Protein AF-A0A8I1MR71-F1 (afdb_monomer_lite)

Radius of gyration: 25.61 Å; chains: 1; bounding box: 102×70×63 Å

Foldseek 3Di:
DDDDDDDDDDDDDDDPPPPDDPPPPPPPPPPPDPDWDADQDQQCGIPCSVDQLLPPDFLCVQQDDDVVPDDEDEDELQVQADEEEQAQEAEAEDHHYEYEYPQPAADQRNQERYHYEQYAEYAYYHYEYEDLDQAQNHAEPYAYAQYAEYAHENYEYEEHHQAEPAHYEQYAYEHAYSYEYYFDPNPPPPAGAYHAYHAAAQALQDPDDVVRDGPNHYQHGEHEHESHEYEGHLDHPPPQHAHENYHYAADAAYEYYSYEYENAAPSRYDWPAHYERNYDDPVRADGEYEYELYEYELTLEHEDYDEDDHAYEYYYAQYEYELYAYEYAYDDEYEYEHFQAEYHYDCVPHDPSSVVRCPDQSQERYEYHEDDYAYEAFLAEYAAQDAAYEHYEYEPHDDPPRLLRYQYELYEAQYALVRYQHYQYPPPGGDGNGPVSSCVSNVRYDLYDYHHHNQPFAPDVPVVGRAGEPPSFDFPSHDCCQCPPPDVSSHDQAASSSDGCVPAPGDHGHRHGHDD

Secondary structure (DSSP, 8-state):
-----------------------------PPPPPPP----BTTB--HHHHS-GGGPPPHHHHS---GGG--PEEEEHHHH-EEEES-SEEEEEEEEEEEE---SS--TTTTEEEEEES-SEEEEEEEEEEE--TT----EEEEEES-SEEEEEEEEEES--SSEEEEEES-SEEEEEEEEEE-B-SSSSS--B--EEEEEE---SSTT-TTT--SSPPPP-EEEEES-EEEEE-B--SS-----SEEESB--EEEEES-EEEEE-TTT---SEEE-B----GGG-S-EEEEES-EEEEESEEE---EE-SS-EEEEES-EEES-EEEE--EES-EEEEES-EEE--GGGS-HHHHHHTTSS-SEEEEE-S--SEEEEES-EEE--SS-EEEEEE-SSSPTTGGGGEEEES-EEES-STTEEEEEETTTEEEE-SHHHHHHHHS--SS-EEE-TT---EEETTTTEEEEPTTSS-TT-S-GGGGS-SSGGG---B-TT--BGGG-SS--SSSSPPP-

pLDDT: mean 84.67, std 17.16, range [28.86, 98.81]

Sequence (516 aa):
MIRSHRFSGFLAGASILFSAILSSAAQDNATPAPADDIIPEHGKYTAAYQSDWSKLPTGDVLARKNLAGIEFQDVQGEKVKKEWRGEKKVVISNLNLRVKWQQPKADKFGTTLFYIENADEVVIENLSIISEDSDYRQYHTIYIEGANRVTIRNLYLAGTVQMYHIRLEGCKDVFIDQVEIAGIDYSGNGRCRLGGGIWINNGDGKPGLPALTAKNPKLPGWQIVQNCYIHDNSEDDGVGRNQDGILVHSASNGMIFNCVVDNWLRPGSDAALDMSFRRDEPEYQDRFFRIERNIVRNSTFYKSVGKVPGPDTLFFTNNLFINSTLGDYHREAADTVFVNNTYIYDLSKAPPALKGFVARGSEGYACLWGYSGRTILNNGLLFKPGGQFFMFYQNAEPPEDKYKNFAPNHNIYAVGAASTSWLRTAQQGVVFKTFGDWKAATSQDADSMLLKAGTDIFTDYAAGDYRPKKGALAAGISDPAYLKPLDPNQKVDRDFNGVLRSKSAELVPGAFCVSE

Structure (mmCIF, N/CA/C/O backbone):
data_AF-A0A8I1MR71-F1
#
_entry.id   AF-A0A8I1MR71-F1
#
loop_
_atom_site.group_PDB
_atom_site.id
_atom_site.type_symbol
_atom_site.label_atom_id
_atom_site.label_alt_id
_atom_site.la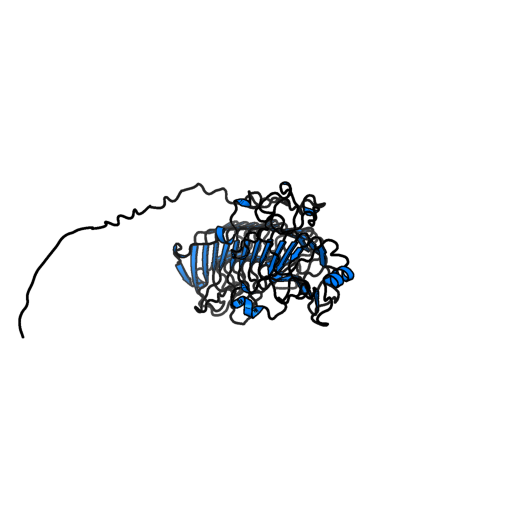bel_comp_id
_atom_site.label_asym_id
_atom_site.label_entity_id
_atom_site.label_seq_id
_atom_site.pdbx_PDB_ins_code
_atom_site.Cartn_x
_atom_site.Cartn_y
_atom_site.Cartn_z
_atom_site.occupancy
_atom_site.B_iso_or_equiv
_atom_site.auth_seq_id
_atom_site.auth_comp_id
_atom_site.auth_asym_id
_atom_site.auth_atom_id
_atom_site.pdbx_PDB_model_num
ATOM 1 N N . MET A 1 1 ? -75.012 -26.524 -22.865 1.00 38.25 1 MET A N 1
ATOM 2 C CA . MET A 1 1 ? -75.319 -27.815 -23.517 1.00 38.25 1 MET A CA 1
ATOM 3 C C . MET A 1 1 ? -74.358 -28.860 -22.956 1.00 38.25 1 MET A C 1
ATOM 5 O O . MET A 1 1 ? -73.237 -28.515 -22.618 1.00 38.25 1 MET A O 1
ATOM 9 N N . ILE A 1 2 ? -74.871 -30.060 -22.713 1.00 34.00 2 ILE A N 1
ATOM 10 C CA . ILE A 1 2 ? -74.433 -31.080 -21.745 1.00 34.00 2 ILE A CA 1
ATOM 11 C C . ILE A 1 2 ? -73.562 -32.180 -22.406 1.00 34.00 2 ILE A C 1
ATOM 13 O O . ILE A 1 2 ? -73.746 -32.433 -23.591 1.00 34.00 2 ILE A O 1
ATOM 17 N N . ARG A 1 3 ? -72.766 -32.893 -21.572 1.00 28.86 3 ARG A N 1
ATOM 18 C CA . ARG A 1 3 ? -72.047 -34.198 -21.739 1.00 28.86 3 ARG A CA 1
ATOM 19 C C . ARG A 1 3 ? -70.685 -34.146 -22.451 1.00 28.86 3 ARG A C 1
ATOM 21 O O . ARG A 1 3 ? -70.603 -33.659 -23.562 1.00 28.86 3 ARG A O 1
ATOM 28 N N . SER A 1 4 ? -69.540 -34.524 -21.862 1.00 35.78 4 SER A N 1
ATOM 29 C CA . SER A 1 4 ? -69.101 -35.663 -21.013 1.00 35.78 4 SER A CA 1
ATOM 30 C C . SER A 1 4 ? -68.855 -36.981 -21.759 1.00 35.78 4 SER A C 1
ATOM 32 O O . SER A 1 4 ? -69.822 -37.593 -22.197 1.00 35.78 4 SER A O 1
ATOM 34 N N . HIS A 1 5 ? -67.596 -37.445 -21.770 1.00 33.25 5 HIS A N 1
ATOM 35 C CA . HIS A 1 5 ? -67.104 -38.815 -21.499 1.00 33.25 5 HIS A CA 1
ATOM 36 C C . HIS A 1 5 ? -65.597 -38.902 -21.857 1.00 33.25 5 HIS A C 1
ATOM 38 O O . HIS A 1 5 ? -65.175 -38.196 -22.758 1.00 33.25 5 HIS A O 1
ATOM 44 N N . ARG A 1 6 ? -64.729 -39.774 -21.321 1.00 36.34 6 ARG A N 1
ATOM 45 C CA . ARG A 1 6 ? -64.479 -40.406 -20.004 1.00 36.34 6 ARG A CA 1
ATOM 46 C C . ARG A 1 6 ? -63.356 -41.460 -20.249 1.00 36.34 6 ARG A C 1
ATOM 48 O O . ARG A 1 6 ? -63.510 -42.218 -21.194 1.00 36.34 6 ARG A O 1
ATOM 55 N N . PHE A 1 7 ? -62.359 -41.553 -19.342 1.00 33.84 7 PHE A N 1
ATOM 56 C CA . PHE A 1 7 ? -61.426 -42.694 -19.063 1.00 33.84 7 PHE A CA 1
ATOM 57 C C . PHE A 1 7 ? -60.337 -43.033 -20.129 1.00 33.84 7 PHE A C 1
ATOM 59 O O . PHE A 1 7 ? -60.583 -42.857 -21.310 1.00 33.84 7 PHE A O 1
ATOM 66 N N . SER A 1 8 ? -59.114 -43.529 -19.843 1.00 30.98 8 SER A N 1
ATOM 67 C CA . SER A 1 8 ? -58.399 -43.953 -18.610 1.00 30.98 8 SER A CA 1
ATOM 68 C C . SER A 1 8 ? -56.969 -44.468 -18.902 1.00 30.98 8 SER A C 1
ATOM 70 O O . SER A 1 8 ? -56.746 -45.003 -19.982 1.00 30.98 8 SER A O 1
ATOM 72 N N . GLY A 1 9 ? -56.087 -44.449 -17.885 1.00 30.55 9 GLY A N 1
ATOM 73 C CA . GLY A 1 9 ? -54.829 -45.228 -17.766 1.00 30.55 9 GLY A CA 1
ATOM 74 C C . GLY A 1 9 ? -53.663 -44.330 -17.317 1.00 30.55 9 GLY A C 1
ATOM 75 O O . GLY A 1 9 ? -53.217 -43.528 -18.121 1.00 30.55 9 GLY A O 1
ATOM 76 N N . PHE A 1 10 ? -53.249 -44.178 -16.049 1.00 34.88 10 PHE A N 1
ATOM 77 C CA . PHE A 1 10 ? -52.808 -45.067 -14.950 1.00 34.88 10 PHE A CA 1
ATOM 78 C C . PHE A 1 10 ? -51.461 -45.799 -15.150 1.00 34.88 10 PHE A C 1
ATOM 80 O O . PHE A 1 10 ? -51.316 -46.554 -16.105 1.00 34.88 10 PHE A O 1
ATOM 87 N N . LEU A 1 11 ? -50.591 -45.629 -14.127 1.00 31.42 11 LEU A N 1
ATOM 88 C CA . LEU A 1 11 ? -49.272 -46.236 -13.805 1.00 31.42 11 LEU A CA 1
ATOM 89 C C . LEU A 1 11 ? -48.054 -45.540 -14.447 1.00 31.42 11 LEU A C 1
ATOM 91 O O . LEU A 1 11 ? -48.075 -45.251 -15.630 1.00 31.42 11 LEU A O 1
ATOM 95 N N . ALA A 1 12 ? -46.934 -45.245 -13.780 1.00 32.22 12 ALA A N 1
ATOM 96 C CA . ALA A 1 12 ? -46.433 -45.386 -12.405 1.00 32.22 12 ALA A CA 1
ATOM 97 C C . ALA A 1 12 ? -45.291 -44.337 -12.270 1.00 32.22 12 ALA A C 1
ATOM 99 O O . ALA A 1 12 ? -44.618 -44.040 -13.249 1.00 32.22 12 ALA A O 1
ATOM 100 N N . GLY A 1 13 ? -45.115 -43.615 -11.164 1.00 30.81 13 GLY A N 1
ATOM 101 C CA . GLY A 1 13 ? -44.414 -44.120 -9.985 1.00 30.81 13 GLY A CA 1
ATOM 102 C C . GLY A 1 13 ? -42.913 -43.792 -10.040 1.00 30.81 13 GLY A C 1
ATOM 103 O O . GLY A 1 13 ? -42.134 -44.617 -10.495 1.00 30.81 13 GLY A O 1
ATOM 104 N N . ALA A 1 14 ? -42.514 -42.613 -9.549 1.00 31.77 14 ALA A N 1
ATOM 105 C CA . ALA A 1 14 ? -41.152 -42.334 -9.079 1.00 31.77 14 ALA A CA 1
ATOM 106 C C . ALA A 1 14 ? -41.168 -41.105 -8.150 1.00 31.77 14 ALA A C 1
ATOM 108 O O . ALA A 1 14 ? -40.930 -39.974 -8.569 1.00 31.77 14 ALA A O 1
ATOM 109 N N . SER A 1 15 ? -41.488 -41.330 -6.875 1.00 31.06 15 SER A N 1
ATOM 110 C CA . SER A 1 15 ? -41.214 -40.367 -5.808 1.00 31.06 15 SER A CA 1
ATOM 111 C C . SER A 1 15 ? -39.710 -40.357 -5.548 1.00 31.06 15 SER A C 1
ATOM 113 O O . SER A 1 15 ? -39.182 -41.296 -4.956 1.00 31.06 15 SER A O 1
ATOM 115 N N . ILE A 1 16 ? -39.013 -39.309 -5.985 1.00 34.00 16 ILE A N 1
ATOM 116 C CA . ILE A 1 16 ? -37.640 -39.046 -5.547 1.00 34.00 16 ILE A CA 1
ATOM 117 C C . ILE A 1 16 ? -37.737 -38.296 -4.217 1.00 34.00 16 ILE A C 1
ATOM 119 O O . ILE A 1 16 ? -37.999 -37.096 -4.168 1.00 34.00 16 ILE A O 1
ATOM 123 N N . LEU A 1 17 ? -37.563 -39.046 -3.130 1.00 30.62 17 LEU A N 1
ATOM 124 C CA . LEU A 1 17 ? -37.220 -38.521 -1.813 1.00 30.62 17 LEU A CA 1
ATOM 125 C C . LEU A 1 17 ? -35.855 -37.828 -1.918 1.00 30.62 17 LEU A C 1
ATOM 127 O O . LEU A 1 17 ? -34.816 -38.483 -1.951 1.00 30.62 17 LEU A O 1
ATOM 131 N N . PHE A 1 18 ? -35.856 -36.498 -1.968 1.00 29.73 18 PHE A N 1
ATOM 132 C CA . PHE A 1 18 ? -34.657 -35.697 -1.734 1.00 29.73 18 PHE A CA 1
ATOM 133 C C . PHE A 1 18 ? -34.382 -35.660 -0.224 1.00 29.73 18 PHE A C 1
ATOM 135 O O . PHE A 1 18 ? -34.755 -34.728 0.483 1.00 29.73 18 PHE A O 1
ATOM 142 N N . SER A 1 19 ? -33.738 -36.707 0.288 1.00 33.31 19 SER A N 1
ATOM 143 C CA . SER A 1 19 ? -33.009 -36.650 1.556 1.00 33.31 19 SER A CA 1
ATOM 144 C C . SER A 1 19 ? -31.602 -36.136 1.264 1.00 33.31 19 SER A C 1
ATOM 146 O O . SER A 1 19 ? -30.666 -36.915 1.106 1.00 33.31 19 SER A O 1
ATOM 148 N N . ALA A 1 20 ? -31.455 -34.815 1.146 1.00 30.75 20 ALA A N 1
ATOM 149 C CA . ALA A 1 20 ? -30.142 -34.186 1.165 1.00 30.75 20 ALA A CA 1
ATOM 150 C C . ALA A 1 20 ? -29.733 -33.972 2.625 1.00 30.75 20 ALA A C 1
ATOM 152 O O . ALA A 1 20 ? -30.343 -33.213 3.376 1.00 30.75 20 ALA A O 1
ATOM 153 N N . ILE A 1 21 ? -28.721 -34.738 3.003 1.00 31.28 21 ILE A N 1
ATOM 154 C CA . ILE A 1 21 ? -28.030 -34.763 4.282 1.00 31.28 21 ILE A CA 1
ATOM 155 C C . ILE A 1 21 ? -27.552 -33.345 4.616 1.00 31.28 21 ILE A C 1
ATOM 157 O O . ILE A 1 21 ? -26.708 -32.785 3.920 1.00 31.28 21 ILE A O 1
ATOM 161 N N . LEU A 1 22 ? -28.084 -32.776 5.700 1.00 29.84 22 LEU A N 1
ATOM 162 C CA . LEU A 1 22 ? -27.452 -31.680 6.425 1.00 29.84 22 LEU A CA 1
ATOM 163 C C . LEU A 1 22 ? -26.128 -32.213 6.976 1.00 29.84 22 LEU A C 1
ATOM 165 O O . LEU A 1 22 ? -26.077 -32.795 8.058 1.00 29.84 22 LEU A O 1
ATOM 169 N N . SER A 1 23 ? -25.050 -32.051 6.216 1.00 29.45 23 SER A N 1
ATOM 170 C CA . SER A 1 23 ? -23.705 -32.105 6.768 1.00 29.45 23 SER A CA 1
ATOM 171 C C . SER A 1 23 ? -23.553 -30.878 7.657 1.00 29.45 23 SER A C 1
ATOM 173 O O . SER A 1 23 ? -23.245 -29.785 7.182 1.00 29.45 23 SER A O 1
ATOM 175 N N . SER A 1 24 ? -23.827 -31.052 8.949 1.00 31.47 24 SER A N 1
ATOM 176 C CA . SER A 1 24 ? -23.307 -30.172 9.984 1.00 31.47 24 SER A CA 1
ATOM 177 C C . SER A 1 24 ? -21.804 -30.078 9.757 1.00 31.47 24 SER A C 1
ATOM 179 O O . SER A 1 24 ? -21.090 -31.064 9.957 1.00 31.47 24 SER A O 1
ATOM 181 N N . ALA A 1 25 ? -21.342 -28.929 9.271 1.00 32.72 25 ALA A N 1
ATOM 182 C CA . ALA A 1 25 ? -19.934 -28.600 9.283 1.00 32.72 25 ALA A CA 1
ATOM 183 C C . ALA A 1 25 ? -19.489 -28.726 10.740 1.00 32.72 25 ALA A C 1
ATOM 185 O O . ALA A 1 25 ? -19.877 -27.923 11.590 1.00 32.72 25 ALA A O 1
ATOM 186 N N . ALA A 1 26 ? -18.758 -29.798 11.037 1.00 32.25 26 ALA A N 1
ATOM 187 C CA . ALA A 1 26 ? -17.972 -29.863 12.243 1.00 32.25 26 ALA A CA 1
ATOM 188 C C . ALA A 1 26 ? -17.063 -28.636 12.181 1.00 32.25 26 ALA A C 1
ATOM 190 O O . ALA A 1 26 ? -16.216 -28.527 11.296 1.00 32.25 26 ALA A O 1
ATOM 191 N N . GLN A 1 27 ? -17.319 -27.666 13.059 1.00 33.81 27 GLN A N 1
ATOM 192 C CA . GLN A 1 27 ? -16.304 -26.702 13.433 1.00 33.81 27 GLN A CA 1
ATOM 193 C C . GLN A 1 27 ? -15.157 -27.543 13.975 1.00 33.81 27 GLN A C 1
ATOM 195 O O . GLN A 1 27 ? -15.210 -28.019 15.111 1.00 33.81 27 GLN A O 1
ATOM 200 N N . ASP A 1 28 ? -14.160 -27.788 13.129 1.00 30.88 28 ASP A N 1
ATOM 201 C CA . ASP A 1 28 ? -12.851 -28.186 13.595 1.00 30.88 28 ASP A CA 1
ATOM 202 C C . ASP A 1 28 ? -12.436 -27.103 14.587 1.00 30.88 28 ASP A C 1
ATOM 204 O O . ASP A 1 28 ? -12.057 -25.992 14.216 1.00 30.88 28 ASP A O 1
ATOM 208 N N . ASN A 1 29 ? -12.547 -27.431 15.875 1.00 33.91 29 ASN A N 1
ATOM 209 C CA . ASN A 1 29 ? -11.876 -26.739 16.965 1.00 33.91 29 ASN A CA 1
ATOM 210 C C . ASN A 1 29 ? -10.371 -27.012 16.829 1.00 33.91 29 ASN A C 1
ATOM 212 O O . ASN A 1 29 ? -9.737 -27.581 17.719 1.00 33.91 29 ASN A O 1
ATOM 216 N N . ALA A 1 30 ? -9.807 -26.658 15.672 1.00 33.19 30 ALA A N 1
ATOM 217 C CA . ALA A 1 30 ? -8.384 -26.565 15.483 1.00 33.19 30 ALA A CA 1
ATOM 218 C C . ALA A 1 30 ? -7.894 -25.571 16.531 1.00 33.19 30 ALA A C 1
ATOM 220 O O . ALA A 1 30 ? -8.377 -24.440 16.617 1.00 33.19 30 ALA A O 1
ATOM 221 N N . THR A 1 31 ? -6.971 -26.026 17.375 1.00 30.58 31 THR A N 1
ATOM 222 C CA . THR A 1 31 ? -6.218 -25.141 18.255 1.00 30.58 31 THR A CA 1
ATOM 223 C C . THR A 1 31 ? -5.715 -23.984 17.391 1.00 30.58 31 THR A C 1
ATOM 225 O O . THR A 1 31 ? -5.078 -24.270 16.372 1.00 30.58 31 THR A O 1
ATOM 228 N N . PRO A 1 32 ? -6.032 -22.715 17.720 1.00 38.94 32 PRO A N 1
ATOM 229 C CA . PRO A 1 32 ? -5.576 -21.593 16.918 1.00 38.94 32 PRO A CA 1
ATOM 230 C C . PRO A 1 32 ? -4.069 -21.728 16.754 1.00 38.94 32 PRO A C 1
ATOM 232 O O . PRO A 1 32 ? -3.356 -21.890 17.750 1.00 38.94 32 PRO A O 1
ATOM 235 N N . ALA A 1 33 ? -3.588 -21.728 15.509 1.00 45.62 33 ALA A N 1
ATOM 236 C CA . ALA A 1 33 ? -2.160 -21.610 15.268 1.00 45.62 33 ALA A CA 1
ATOM 237 C C . ALA A 1 33 ? -1.639 -20.413 16.089 1.00 45.62 33 ALA A C 1
ATOM 239 O O . ALA A 1 33 ? -2.387 -19.439 16.247 1.00 45.62 33 ALA A O 1
ATOM 240 N N . PRO A 1 34 ? -0.415 -20.476 16.650 1.00 53.59 34 PRO A N 1
ATOM 241 C CA . PRO A 1 34 ? 0.144 -19.355 17.392 1.00 53.59 34 PRO A CA 1
ATOM 242 C C . PRO A 1 34 ? -0.036 -18.077 16.575 1.00 53.59 34 PRO A C 1
ATOM 244 O O . PRO A 1 34 ? 0.370 -18.036 15.412 1.00 53.59 34 PRO A O 1
ATOM 247 N N . ALA A 1 35 ? -0.714 -17.086 17.156 1.00 67.00 35 ALA A N 1
ATOM 248 C CA . ALA A 1 35 ? -0.935 -15.820 16.480 1.00 67.00 35 ALA A CA 1
ATOM 249 C C . ALA A 1 35 ? 0.425 -15.204 16.148 1.00 67.00 35 ALA A C 1
ATOM 251 O O . ALA A 1 35 ? 1.338 -15.226 16.976 1.00 67.00 35 ALA A O 1
ATOM 252 N N . ASP A 1 36 ? 0.544 -14.687 14.933 1.00 84.00 36 ASP A N 1
ATOM 253 C CA . ASP A 1 36 ? 1.767 -14.048 14.479 1.00 84.00 36 ASP A CA 1
ATOM 254 C C . ASP A 1 36 ? 2.078 -12.802 15.335 1.00 84.00 36 ASP A C 1
ATOM 256 O O . ASP A 1 36 ? 1.172 -12.175 15.906 1.00 84.00 36 ASP A O 1
ATOM 260 N N . ASP A 1 37 ? 3.360 -12.467 15.460 1.00 89.94 37 ASP A N 1
ATOM 261 C CA . ASP A 1 37 ? 3.849 -11.349 16.275 1.00 89.94 37 ASP A CA 1
ATOM 262 C C . ASP A 1 37 ? 5.089 -10.717 15.628 1.00 89.94 37 ASP A C 1
ATOM 264 O O . ASP A 1 37 ? 5.706 -11.281 14.719 1.00 89.94 37 ASP A O 1
ATOM 268 N N . ILE A 1 38 ? 5.463 -9.537 16.117 1.00 91.69 38 ILE A N 1
ATOM 269 C CA . ILE A 1 38 ? 6.675 -8.836 15.708 1.00 91.69 38 ILE A CA 1
ATOM 270 C C . ILE A 1 38 ? 7.894 -9.662 16.126 1.00 91.69 38 ILE A C 1
ATOM 272 O O . ILE A 1 38 ? 8.143 -9.900 17.308 1.00 91.69 38 ILE A O 1
ATOM 276 N N . ILE A 1 39 ? 8.710 -10.015 15.143 1.00 91.31 39 ILE A N 1
ATOM 277 C CA . ILE A 1 39 ? 10.084 -10.464 15.316 1.00 91.31 39 ILE A CA 1
ATOM 278 C C . ILE A 1 39 ? 10.962 -9.236 15.019 1.00 91.31 39 ILE A C 1
ATOM 280 O O . ILE A 1 39 ? 11.029 -8.787 13.876 1.00 91.31 39 ILE A O 1
ATOM 284 N N . PRO A 1 40 ? 11.589 -8.621 16.035 1.00 84.00 40 PRO A N 1
ATOM 285 C CA . PRO A 1 40 ? 12.302 -7.357 15.882 1.00 84.00 40 PRO A CA 1
ATOM 286 C C . PRO A 1 40 ? 13.712 -7.548 15.292 1.00 84.00 40 PRO A C 1
ATOM 288 O O . PRO A 1 40 ? 14.706 -7.112 15.875 1.00 84.00 40 PRO A O 1
ATOM 291 N N . GLU A 1 41 ? 13.817 -8.223 14.148 1.00 86.12 41 GLU A N 1
ATOM 292 C CA . GLU A 1 41 ? 15.074 -8.501 13.451 1.00 86.12 41 GLU A CA 1
ATOM 293 C C . GLU A 1 41 ? 14.932 -8.163 11.959 1.00 86.12 41 GLU A C 1
ATOM 295 O O . GLU A 1 41 ? 13.988 -8.581 11.286 1.00 86.12 41 GLU A O 1
ATOM 300 N N . HIS A 1 42 ? 15.877 -7.402 11.401 1.00 81.94 42 HIS A N 1
ATOM 301 C CA . HIS A 1 42 ? 15.821 -7.055 9.982 1.00 81.94 42 HIS A CA 1
ATOM 302 C C . HIS A 1 42 ? 15.874 -8.312 9.111 1.00 81.94 42 HIS A C 1
ATOM 304 O O . HIS A 1 42 ? 16.659 -9.231 9.342 1.00 81.94 42 HIS A O 1
ATOM 310 N N . GLY A 1 43 ? 15.001 -8.376 8.106 1.00 81.56 43 GLY A N 1
ATOM 311 C CA . GLY A 1 43 ? 14.860 -9.575 7.281 1.00 81.56 43 GLY A CA 1
ATOM 312 C C . GLY A 1 43 ? 14.148 -10.747 7.972 1.00 81.56 43 GLY A C 1
ATOM 313 O O . GLY A 1 43 ? 13.976 -11.787 7.334 1.00 81.56 43 GLY A O 1
ATOM 314 N N . LYS A 1 44 ? 13.681 -10.597 9.220 1.00 89.19 44 LYS A N 1
ATOM 315 C CA . LYS A 1 44 ? 12.826 -11.560 9.929 1.00 89.19 44 LYS A CA 1
ATOM 316 C C . LYS A 1 44 ? 11.796 -10.818 10.774 1.00 89.19 44 LYS A C 1
ATOM 318 O O . LYS A 1 44 ? 12.005 -10.607 11.954 1.00 89.19 44 LYS A O 1
ATOM 323 N N . TYR A 1 45 ? 10.690 -10.433 10.151 1.00 90.19 45 TYR A N 1
ATOM 324 C CA . TYR A 1 45 ? 9.716 -9.526 10.758 1.00 90.19 45 TYR A CA 1
ATOM 325 C C . TYR A 1 45 ? 8.545 -10.248 11.430 1.00 90.19 45 TYR A C 1
ATOM 327 O O . TYR A 1 45 ? 8.069 -9.791 12.459 1.00 90.19 45 TYR A O 1
ATOM 335 N N . THR A 1 46 ? 8.081 -11.363 10.858 1.00 93.25 46 THR A N 1
ATOM 336 C CA . THR A 1 46 ? 6.951 -12.163 11.362 1.00 93.25 46 THR A CA 1
ATOM 337 C C . THR A 1 46 ? 7.101 -13.630 10.962 1.00 93.25 46 THR A C 1
ATOM 339 O O . THR A 1 46 ? 7.863 -13.958 10.044 1.00 93.25 46 THR A O 1
ATOM 342 N N . ALA A 1 47 ? 6.371 -14.532 11.615 1.00 92.81 47 ALA A N 1
ATOM 343 C CA . ALA A 1 47 ? 6.323 -15.937 11.229 1.00 92.81 47 ALA A CA 1
ATOM 344 C C . ALA A 1 47 ? 5.701 -16.119 9.834 1.00 92.81 47 ALA A C 1
ATOM 346 O O . ALA A 1 47 ? 6.219 -16.920 9.051 1.00 92.81 47 ALA A O 1
ATOM 347 N N . ALA A 1 48 ? 4.663 -15.347 9.475 1.00 91.69 48 ALA A N 1
ATOM 348 C CA . ALA A 1 48 ? 4.087 -15.379 8.128 1.00 91.69 48 ALA A CA 1
ATOM 349 C C . ALA A 1 48 ? 5.120 -14.984 7.064 1.00 91.69 48 ALA A C 1
ATOM 351 O O . ALA A 1 48 ? 5.267 -15.680 6.057 1.00 91.69 48 ALA A O 1
ATOM 352 N N . TYR A 1 49 ? 5.907 -13.937 7.312 1.00 91.75 49 TYR A N 1
ATOM 353 C CA . TYR A 1 49 ? 6.974 -13.517 6.407 1.00 91.75 49 TYR A CA 1
ATOM 354 C C . TYR A 1 49 ? 8.096 -14.561 6.273 1.00 91.75 49 TYR A C 1
ATOM 356 O O . TYR A 1 49 ? 8.687 -14.711 5.206 1.00 91.75 49 TYR A O 1
ATOM 364 N N . GLN A 1 50 ? 8.395 -15.316 7.330 1.00 91.69 50 GLN A N 1
ATOM 365 C CA . GLN A 1 50 ? 9.404 -16.385 7.290 1.00 91.69 50 GLN A CA 1
ATOM 366 C C . GLN A 1 50 ? 8.878 -17.710 6.714 1.00 91.69 50 GLN A C 1
ATOM 368 O O . GLN A 1 50 ? 9.667 -18.628 6.472 1.00 91.69 50 GLN A O 1
ATOM 373 N N . SER A 1 51 ? 7.566 -17.819 6.501 1.00 90.56 51 SER A N 1
ATOM 374 C CA . SER A 1 51 ? 6.918 -19.036 6.020 1.00 90.56 51 SER A CA 1
ATOM 375 C C . SER A 1 51 ? 7.174 -19.311 4.530 1.00 90.56 51 SER A C 1
ATOM 377 O O . SER A 1 51 ? 7.836 -18.559 3.814 1.00 90.56 51 SER A O 1
ATOM 379 N N . ASP A 1 52 ? 6.654 -20.437 4.052 1.00 90.44 52 ASP A N 1
ATOM 380 C CA . ASP A 1 52 ? 6.657 -20.807 2.639 1.00 90.44 52 ASP A CA 1
ATOM 381 C C . ASP A 1 52 ? 5.552 -20.040 1.891 1.00 90.44 52 ASP A C 1
ATOM 383 O O . ASP A 1 52 ? 4.385 -20.443 1.917 1.00 90.44 52 ASP A O 1
ATOM 387 N N . TRP A 1 53 ? 5.903 -18.932 1.219 1.00 91.69 53 TRP A N 1
ATOM 388 C CA . TRP A 1 53 ? 4.894 -18.070 0.582 1.00 91.69 53 TRP A CA 1
ATOM 389 C C . TRP A 1 53 ? 4.141 -18.758 -0.562 1.00 91.69 53 TRP A C 1
ATOM 391 O O . TRP A 1 53 ? 3.075 -18.283 -0.943 1.00 91.69 53 TRP A O 1
ATOM 401 N N . SER A 1 54 ? 4.631 -19.892 -1.076 1.00 87.75 54 SER A N 1
ATOM 402 C CA . SER A 1 54 ? 3.942 -20.644 -2.136 1.00 87.75 54 SER A CA 1
ATOM 403 C C . SER A 1 54 ? 2.641 -21.280 -1.650 1.00 87.75 54 SER A C 1
ATOM 405 O O . SER A 1 54 ? 1.761 -21.607 -2.445 1.00 87.75 54 SER A O 1
ATOM 407 N N . LYS A 1 55 ? 2.508 -21.419 -0.328 1.00 90.00 55 LYS A N 1
ATOM 408 C CA . LYS A 1 55 ? 1.318 -21.925 0.361 1.00 90.00 55 LYS A CA 1
ATOM 409 C C . LYS A 1 55 ? 0.513 -20.815 1.025 1.00 90.00 55 LYS A C 1
ATOM 411 O O . LYS A 1 55 ? -0.571 -21.088 1.532 1.00 90.00 55 LYS A O 1
ATOM 416 N N . LEU A 1 56 ? 1.043 -19.590 1.057 1.00 91.38 56 LEU A N 1
ATOM 417 C CA . LEU A 1 56 ? 0.406 -18.455 1.707 1.00 91.38 56 LEU A CA 1
ATOM 418 C C . LEU A 1 56 ? -0.554 -17.771 0.721 1.00 91.38 56 LEU A C 1
ATOM 420 O O . LEU A 1 56 ? -0.092 -17.250 -0.301 1.00 91.38 56 LEU A O 1
ATOM 424 N N . PRO A 1 57 ? -1.866 -17.710 1.008 1.00 93.06 57 PRO A N 1
ATOM 425 C CA . PRO A 1 57 ? -2.790 -16.913 0.212 1.00 93.06 57 PRO A CA 1
ATOM 426 C C . PRO A 1 57 ? -2.442 -15.419 0.273 1.00 93.06 57 PRO A C 1
ATOM 428 O O . PRO A 1 57 ? -1.619 -14.976 1.077 1.00 93.06 57 PRO A O 1
ATOM 431 N N . THR A 1 58 ? -3.061 -14.623 -0.586 1.00 91.81 58 THR A N 1
ATOM 432 C CA . THR A 1 58 ? -2.935 -13.162 -0.568 1.00 91.81 58 THR A CA 1
ATOM 433 C C . THR A 1 58 ? -3.848 -12.531 0.486 1.00 91.81 58 THR A C 1
ATOM 435 O O . THR A 1 58 ? -4.779 -13.172 0.983 1.00 91.81 58 THR A O 1
ATOM 438 N N . GLY A 1 59 ? -3.588 -11.272 0.851 1.00 90.06 59 GLY A N 1
ATOM 439 C CA . GLY A 1 59 ? -4.374 -10.548 1.858 1.00 90.06 59 GLY A CA 1
ATOM 440 C C . GLY A 1 59 ? -5.881 -10.493 1.575 1.00 90.06 59 GLY A C 1
ATOM 441 O O . GLY A 1 59 ? -6.669 -10.588 2.507 1.00 90.06 59 GLY A O 1
ATOM 442 N N . ASP A 1 60 ? -6.308 -10.446 0.310 1.00 94.56 60 ASP A N 1
ATOM 443 C CA . ASP A 1 60 ? -7.726 -10.492 -0.097 1.00 94.56 60 ASP A CA 1
ATOM 444 C C . ASP A 1 60 ? -8.405 -11.851 0.128 1.00 94.56 60 ASP A C 1
ATOM 446 O O . ASP A 1 60 ? -9.631 -11.932 0.139 1.00 94.56 60 ASP A O 1
ATOM 450 N N . VAL A 1 61 ? -7.630 -12.916 0.337 1.00 95.06 61 VAL A N 1
ATOM 451 C CA . VAL A 1 61 ? -8.143 -14.224 0.767 1.00 95.06 61 VAL A CA 1
ATOM 452 C C . VAL A 1 61 ? -8.091 -14.350 2.289 1.00 95.06 61 VAL A C 1
ATOM 454 O O . VAL A 1 61 ? -9.035 -14.858 2.885 1.00 95.06 61 VAL A O 1
ATOM 457 N N . LEU A 1 62 ? -7.006 -13.889 2.921 1.00 92.88 62 LEU A N 1
ATOM 458 C CA . LEU A 1 62 ? -6.792 -14.024 4.368 1.00 92.88 62 LEU A CA 1
ATOM 459 C C . LEU A 1 62 ? -7.669 -13.079 5.201 1.00 92.88 62 LEU A C 1
ATOM 461 O O . LEU A 1 62 ? -8.228 -13.497 6.211 1.00 92.88 62 LEU A O 1
ATOM 465 N N . ALA A 1 63 ? -7.794 -11.814 4.797 1.00 92.88 63 ALA A N 1
ATOM 466 C CA . ALA A 1 63 ? -8.543 -10.809 5.551 1.00 92.88 63 ALA A CA 1
ATOM 467 C C . ALA A 1 63 ? -10.055 -10.873 5.306 1.00 92.88 63 ALA A C 1
ATOM 469 O O . ALA A 1 63 ? -10.832 -10.497 6.188 1.00 92.88 63 ALA A O 1
ATOM 470 N N . ARG A 1 64 ? -10.467 -11.325 4.114 1.00 95.00 64 ARG A N 1
ATOM 471 C CA . ARG A 1 64 ? -11.844 -11.190 3.636 1.00 95.00 64 ARG A CA 1
ATOM 472 C C . ARG A 1 64 ? -12.852 -11.888 4.544 1.00 95.00 64 ARG A C 1
ATOM 474 O O . ARG A 1 64 ? -12.706 -13.060 4.896 1.00 95.00 64 ARG A O 1
ATOM 481 N N . LYS A 1 65 ? -13.928 -11.177 4.876 1.00 93.00 65 LYS A N 1
ATOM 482 C CA . LYS A 1 65 ? -15.010 -11.660 5.734 1.00 93.00 65 LYS A CA 1
ATOM 483 C C . LYS A 1 65 ? -16.237 -12.094 4.955 1.00 93.00 65 LYS A C 1
ATOM 485 O O . LYS A 1 65 ? -16.689 -11.450 4.013 1.00 93.00 65 LYS A O 1
ATOM 490 N N . ASN A 1 66 ? -16.852 -13.171 5.434 1.00 93.25 66 ASN A N 1
ATOM 491 C CA . ASN A 1 66 ? -18.199 -13.538 5.025 1.00 93.25 66 ASN A CA 1
ATOM 492 C C . ASN A 1 66 ? -19.227 -12.721 5.821 1.00 93.25 66 ASN A C 1
ATOM 494 O O . ASN A 1 66 ? -19.630 -13.116 6.916 1.00 93.25 66 ASN A O 1
ATOM 498 N N . LEU A 1 67 ? -19.674 -11.602 5.251 1.00 93.62 67 LEU A N 1
ATOM 499 C CA . LEU A 1 67 ? -20.607 -10.683 5.911 1.00 93.62 67 LEU A CA 1
ATOM 500 C C . LEU A 1 67 ? -21.977 -11.304 6.212 1.00 93.62 67 LEU A C 1
ATOM 502 O O . LEU A 1 67 ? -22.623 -10.900 7.172 1.00 93.62 67 LEU A O 1
ATOM 506 N N . ALA A 1 68 ? -22.415 -12.304 5.437 1.00 93.06 68 ALA A N 1
ATOM 507 C CA . ALA A 1 68 ? -23.704 -12.968 5.651 1.00 93.06 68 ALA A CA 1
ATOM 508 C C . ALA A 1 68 ? -23.756 -13.765 6.967 1.00 93.06 68 ALA A C 1
ATOM 510 O O . ALA A 1 68 ? -24.840 -14.048 7.469 1.00 93.06 68 ALA A O 1
ATOM 511 N N . GLY A 1 69 ? -22.594 -14.128 7.520 1.00 91.62 69 GLY A N 1
ATOM 512 C CA . GLY A 1 69 ? -22.479 -14.824 8.802 1.00 91.62 69 GLY A CA 1
ATOM 513 C C . GLY A 1 69 ? -22.312 -13.900 10.009 1.00 91.62 69 GLY A C 1
ATOM 514 O O . GLY A 1 69 ? -22.148 -14.402 11.118 1.00 91.62 69 GLY A O 1
ATOM 515 N N . ILE A 1 70 ? -22.304 -12.578 9.815 1.00 95.31 70 ILE A N 1
ATOM 516 C CA . ILE A 1 70 ? -22.053 -11.607 10.883 1.00 95.31 70 ILE A CA 1
ATOM 517 C C . ILE A 1 70 ? -23.375 -10.967 11.304 1.00 95.31 70 ILE A C 1
ATOM 519 O O . ILE A 1 70 ? -24.019 -10.261 10.528 1.00 95.31 70 ILE A O 1
ATOM 523 N N . GLU A 1 71 ? -23.765 -11.185 12.557 1.00 97.19 71 GLU A N 1
ATOM 524 C CA . GLU A 1 71 ? -24.881 -10.468 13.171 1.00 97.19 71 GLU A CA 1
ATOM 525 C C . GLU A 1 71 ? -24.403 -9.085 13.627 1.00 97.19 71 GLU A C 1
ATOM 527 O O . GLU A 1 71 ? -23.588 -8.967 14.544 1.00 97.19 71 GLU A O 1
ATOM 532 N N . PHE A 1 72 ? -24.880 -8.039 12.950 1.00 98.19 72 PHE A N 1
ATOM 533 C CA . PHE A 1 72 ? -24.553 -6.653 13.272 1.00 98.19 72 PHE A CA 1
ATOM 534 C C . PHE A 1 72 ? -25.587 -6.049 14.215 1.00 98.19 72 PHE A C 1
ATOM 536 O O . PHE A 1 72 ? -26.791 -6.198 14.015 1.00 98.19 72 PHE A O 1
ATOM 543 N N . GLN A 1 73 ? -25.103 -5.292 15.195 1.00 98.31 73 GLN A N 1
ATOM 544 C CA . GLN A 1 73 ? -25.937 -4.456 16.042 1.00 98.31 73 GLN A CA 1
ATOM 545 C C . GLN A 1 73 ? -25.989 -3.024 15.494 1.00 98.31 73 GLN A C 1
ATOM 547 O O . GLN A 1 73 ? -24.959 -2.349 15.422 1.00 98.31 73 GLN A O 1
ATOM 552 N N . ASP A 1 74 ? -27.189 -2.540 15.178 1.00 98.38 74 ASP A N 1
ATOM 553 C CA . ASP A 1 74 ? -27.408 -1.146 14.782 1.00 98.38 74 ASP A CA 1
ATOM 554 C C . ASP A 1 74 ? -27.324 -0.224 16.009 1.00 98.38 74 ASP A C 1
ATOM 556 O O . ASP A 1 74 ? -28.023 -0.409 17.013 1.00 98.38 74 ASP A O 1
ATOM 560 N N . VAL A 1 75 ? -26.459 0.788 15.947 1.00 98.44 75 VAL A N 1
ATOM 561 C CA . VAL A 1 75 ? -26.155 1.677 17.074 1.00 98.44 75 VAL A CA 1
ATOM 562 C C . VAL A 1 75 ? -25.994 3.130 16.635 1.00 98.44 75 VAL A C 1
ATOM 564 O O . VAL A 1 75 ? -25.628 3.443 15.505 1.00 98.44 75 VAL A O 1
ATOM 567 N N . GLN A 1 76 ? -26.251 4.048 17.568 1.00 98.25 76 GLN A N 1
ATOM 568 C CA . GLN A 1 76 ? -25.926 5.465 17.388 1.00 98.25 76 GLN A CA 1
ATOM 569 C C . GLN A 1 76 ? -24.506 5.723 17.889 1.00 98.25 76 GLN A C 1
ATOM 571 O O . GLN A 1 76 ? -24.220 5.426 19.054 1.00 98.25 76 GLN A O 1
ATOM 576 N N . GLY A 1 77 ? -23.638 6.278 17.040 1.00 97.06 77 GLY A N 1
ATOM 577 C CA . GLY A 1 77 ? -22.216 6.487 17.326 1.00 97.06 77 GLY A CA 1
ATOM 578 C C . GLY A 1 77 ? -21.975 7.266 18.618 1.00 97.06 77 GLY A C 1
ATOM 579 O O . GLY A 1 77 ? -21.145 6.869 19.436 1.00 97.06 77 GLY A O 1
ATOM 580 N N . GLU A 1 78 ? -22.791 8.287 18.888 1.00 96.94 78 GLU A N 1
ATOM 581 C CA . GLU A 1 78 ? -22.704 9.108 20.099 1.00 96.94 78 GLU A CA 1
ATOM 582 C C . GLU A 1 78 ? -22.916 8.310 21.394 1.00 96.94 78 GLU A C 1
ATOM 584 O O . GLU A 1 78 ? -22.423 8.714 22.445 1.00 96.94 78 GLU A O 1
ATOM 589 N N . LYS A 1 79 ? -23.644 7.186 21.335 1.00 97.31 79 LYS A N 1
ATOM 590 C CA . LYS A 1 79 ? -23.961 6.351 22.505 1.00 97.31 79 LYS A CA 1
ATOM 591 C C . LYS A 1 79 ? -22.929 5.263 22.771 1.00 97.31 79 LYS A C 1
ATOM 593 O O . LYS A 1 79 ? -22.845 4.783 23.897 1.00 97.31 79 LYS A O 1
ATOM 598 N N . VAL A 1 80 ? -22.205 4.832 21.740 1.00 97.69 80 VAL A N 1
ATOM 599 C CA . VAL A 1 80 ? -21.288 3.684 21.825 1.00 97.69 80 VAL A CA 1
ATOM 600 C C . VAL A 1 80 ? -19.823 4.065 21.706 1.00 97.69 80 VAL A C 1
ATOM 602 O O . VAL A 1 80 ? -18.972 3.210 21.954 1.00 97.69 80 VAL A O 1
ATOM 605 N N . LYS A 1 81 ? -19.516 5.319 21.348 1.00 97.62 81 LYS A N 1
ATOM 606 C CA . LYS A 1 81 ? -18.134 5.782 21.320 1.00 97.62 81 LYS A CA 1
ATOM 607 C C . LYS A 1 81 ? -17.478 5.635 22.689 1.00 97.62 81 LYS A C 1
ATOM 609 O O . LYS A 1 81 ? -18.118 5.832 23.725 1.00 97.62 81 LYS A O 1
ATOM 614 N N . LYS A 1 82 ? -16.197 5.284 22.691 1.00 97.94 82 LYS A N 1
ATOM 615 C CA . LYS A 1 82 ? -15.415 5.084 23.913 1.00 97.94 82 LYS A CA 1
ATOM 616 C C . LYS A 1 82 ? -14.079 5.796 23.816 1.00 97.94 82 LYS A C 1
ATOM 618 O O . LYS A 1 82 ? -13.442 5.805 22.763 1.00 97.94 82 LYS A O 1
ATOM 623 N N . GLU A 1 83 ? -13.670 6.357 24.948 1.00 97.88 83 GLU A N 1
ATOM 624 C CA . GLU A 1 83 ? -12.383 7.013 25.119 1.00 97.88 83 GLU A CA 1
ATOM 625 C C . GLU A 1 83 ? -11.612 6.361 26.271 1.00 97.88 83 GLU A C 1
ATOM 627 O O . GLU A 1 83 ? -12.186 6.103 27.330 1.00 97.88 83 GLU A O 1
ATOM 632 N N . TRP A 1 84 ? -10.314 6.136 26.080 1.00 98.25 84 TRP A N 1
ATOM 633 C CA . TRP A 1 84 ? -9.388 5.642 27.105 1.00 98.25 84 TRP A CA 1
ATOM 634 C C . TRP A 1 84 ? -8.163 6.549 27.165 1.00 98.25 84 TRP A C 1
ATOM 636 O O . TRP A 1 84 ? -7.649 6.943 26.118 1.00 98.25 84 TRP A O 1
ATOM 646 N N . ARG A 1 85 ? -7.681 6.889 28.368 1.00 97.06 85 ARG A N 1
ATOM 647 C CA . ARG A 1 85 ? -6.532 7.795 28.541 1.00 97.06 85 ARG A CA 1
ATOM 648 C C . ARG A 1 85 ? -5.604 7.309 29.650 1.00 97.06 85 ARG A C 1
ATOM 650 O O . ARG A 1 85 ? -6.038 7.176 30.787 1.00 97.06 85 ARG A O 1
ATOM 657 N N . GLY A 1 86 ? -4.326 7.102 29.329 1.00 95.44 86 GLY A N 1
ATOM 658 C CA . GLY A 1 86 ? -3.295 6.723 30.305 1.00 95.44 86 GLY A CA 1
ATOM 659 C C . GLY A 1 86 ? -3.421 5.296 30.847 1.00 95.44 86 GLY A C 1
ATOM 660 O O . GLY A 1 86 ? -2.878 4.994 31.907 1.00 95.44 86 GLY A O 1
ATOM 661 N N . GLU A 1 87 ? -4.158 4.429 30.153 1.00 97.62 87 GLU A N 1
ATOM 662 C CA . GLU A 1 87 ? -4.406 3.056 30.592 1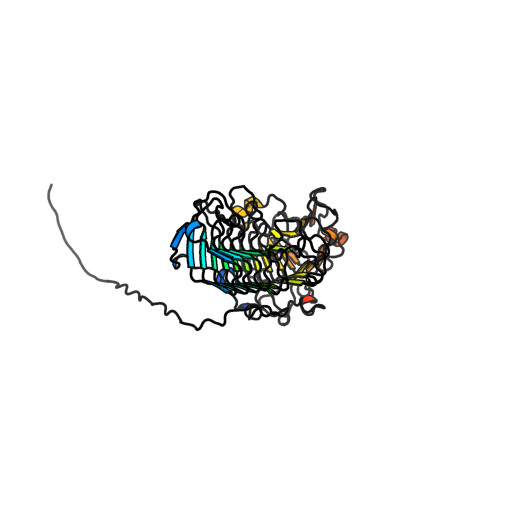.00 97.62 87 GLU A CA 1
ATOM 663 C C . GLU A 1 87 ? -3.161 2.177 30.451 1.00 97.62 87 GLU A C 1
ATOM 665 O O . GLU A 1 87 ? -2.426 2.255 29.469 1.00 97.62 87 GLU A O 1
ATOM 670 N N . LYS A 1 88 ? -2.948 1.242 31.380 1.00 97.75 88 LYS A N 1
ATOM 671 C CA . LYS A 1 88 ? -1.875 0.250 31.201 1.00 97.75 88 LYS A CA 1
ATOM 672 C C . LYS A 1 88 ? -2.159 -0.672 30.009 1.00 97.75 88 LYS A C 1
ATOM 674 O O . LYS A 1 88 ? -1.260 -1.008 29.252 1.00 97.75 88 LYS A O 1
ATOM 679 N N . LYS A 1 89 ? -3.406 -1.106 29.841 1.00 98.31 89 LYS A N 1
ATOM 680 C CA . LYS A 1 89 ? -3.796 -1.983 28.737 1.00 98.31 89 LYS A CA 1
ATOM 681 C C . LYS A 1 89 ? -5.226 -1.697 28.315 1.00 98.31 89 LYS A C 1
ATOM 683 O O . LYS A 1 89 ? -6.117 -1.692 29.159 1.00 98.31 89 LYS A O 1
ATOM 688 N N . VAL A 1 90 ? -5.447 -1.529 27.016 1.00 98.62 90 VAL A N 1
ATOM 689 C CA . VAL A 1 90 ? -6.783 -1.428 26.418 1.00 98.62 90 VAL A CA 1
ATOM 690 C C . VAL A 1 90 ? -7.014 -2.642 25.530 1.00 98.62 90 VAL A C 1
ATOM 692 O O . VAL A 1 90 ? -6.196 -2.945 24.665 1.00 98.62 90 VAL A O 1
ATOM 695 N N . VAL A 1 91 ? -8.133 -3.337 25.744 1.00 98.31 91 VAL A N 1
ATOM 696 C CA . VAL A 1 91 ? -8.552 -4.474 24.917 1.00 98.31 91 VAL A CA 1
ATOM 697 C C . VAL A 1 91 ? -9.949 -4.207 24.372 1.00 98.31 91 VAL A C 1
ATOM 699 O O . VAL A 1 91 ? -10.879 -3.964 25.142 1.00 98.31 91 VAL A O 1
ATOM 702 N N . ILE A 1 92 ? -10.103 -4.276 23.052 1.00 98.19 92 ILE A N 1
ATOM 703 C CA . ILE A 1 92 ? -11.397 -4.185 22.367 1.00 98.19 92 ILE A CA 1
ATOM 704 C C . ILE A 1 92 ? -11.536 -5.433 21.504 1.00 98.19 92 ILE A C 1
ATOM 706 O O . ILE A 1 92 ? -10.713 -5.661 20.623 1.00 98.19 92 ILE A O 1
ATOM 710 N N . SER A 1 93 ? -12.554 -6.255 21.753 1.00 97.50 93 SER A N 1
ATOM 711 C CA . SER A 1 93 ? -12.740 -7.471 20.963 1.00 97.50 93 SER A CA 1
ATOM 712 C C . SER A 1 93 ? -14.187 -7.898 20.790 1.00 97.50 93 SER A C 1
ATOM 714 O O . SER A 1 93 ? -15.038 -7.553 21.610 1.00 97.50 93 SER A O 1
ATOM 716 N N . ASN A 1 94 ? -14.435 -8.676 19.732 1.00 96.38 94 ASN A N 1
ATOM 717 C CA . ASN A 1 94 ? -15.695 -9.375 19.462 1.00 96.38 94 ASN A CA 1
ATOM 718 C C . ASN A 1 94 ? -16.913 -8.432 19.395 1.00 96.38 94 ASN A C 1
ATOM 720 O O . ASN A 1 94 ? -17.923 -8.662 20.060 1.00 96.38 94 ASN A O 1
ATOM 724 N N . LEU A 1 95 ? -16.815 -7.355 18.607 1.00 96.75 95 LEU A N 1
ATOM 725 C CA . LEU A 1 95 ? -17.911 -6.401 18.389 1.00 96.75 95 LEU A CA 1
ATOM 726 C C . LEU A 1 95 ? -18.272 -6.329 16.910 1.00 96.75 95 LEU A C 1
ATOM 728 O O . LEU A 1 95 ? -17.397 -6.121 16.073 1.00 96.75 95 LEU A O 1
ATOM 732 N N . ASN A 1 96 ? -19.568 -6.400 16.615 1.00 98.44 96 ASN A N 1
ATOM 733 C CA . ASN A 1 96 ? -20.104 -6.267 15.265 1.00 98.44 96 ASN A CA 1
ATOM 734 C C . ASN A 1 96 ? -21.148 -5.146 15.247 1.00 98.44 96 ASN A C 1
ATOM 736 O O . ASN A 1 96 ? -22.251 -5.321 15.763 1.00 98.44 96 ASN A O 1
ATOM 740 N N . LEU A 1 97 ? -20.803 -3.980 14.701 1.00 98.62 97 LEU A N 1
ATOM 741 C CA . LEU A 1 97 ? -21.610 -2.762 14.797 1.00 98.62 97 LEU A CA 1
ATOM 742 C C . LEU A 1 97 ? -21.937 -2.184 13.418 1.00 98.62 97 LEU A C 1
ATOM 744 O O . LEU A 1 97 ? -21.075 -2.115 12.543 1.00 98.62 97 LEU A O 1
ATOM 748 N N . ARG A 1 98 ? -23.163 -1.685 13.266 1.00 98.50 98 ARG A N 1
ATOM 749 C CA . ARG A 1 98 ? -23.556 -0.725 12.228 1.00 98.50 98 ARG A CA 1
ATOM 750 C C . ARG A 1 98 ? -23.793 0.615 12.897 1.00 98.50 98 ARG A C 1
ATOM 752 O O . ARG A 1 98 ? -24.638 0.739 13.780 1.00 98.50 98 ARG A O 1
ATOM 759 N N . VAL A 1 99 ? -22.967 1.590 12.555 1.00 98.50 99 VAL A N 1
ATOM 760 C CA . VAL A 1 99 ? -22.856 2.853 13.275 1.00 98.50 99 VAL A CA 1
ATOM 761 C C . VAL A 1 99 ? -23.440 3.967 12.428 1.00 98.50 99 VAL A C 1
ATOM 763 O O . VAL A 1 99 ? -23.037 4.164 11.283 1.00 98.50 99 VAL A O 1
ATOM 766 N N . LYS A 1 100 ? -24.342 4.732 13.042 1.00 98.00 100 LYS A N 1
ATOM 767 C CA . LYS A 1 100 ? -24.919 5.946 12.471 1.00 98.00 100 LYS A CA 1
ATOM 768 C C . LYS A 1 100 ? -24.714 7.138 13.400 1.00 98.00 100 LYS A C 1
ATOM 770 O O . LYS A 1 100 ? -24.909 7.007 14.610 1.00 98.00 100 LYS A O 1
ATOM 775 N N . TRP A 1 101 ? -24.359 8.291 12.850 1.00 97.44 101 TRP A N 1
ATOM 776 C CA . TRP A 1 101 ? -24.119 9.534 13.578 1.00 97.44 101 TRP A CA 1
ATOM 777 C C . TRP A 1 101 ? -25.246 10.541 13.335 1.00 97.44 101 TRP A C 1
ATOM 779 O O . TRP A 1 101 ? -25.602 10.887 12.202 1.00 97.44 101 TRP A O 1
ATOM 789 N N . GLN A 1 102 ? -25.805 11.062 14.424 1.00 95.44 102 GLN A N 1
ATOM 790 C CA . GLN A 1 102 ? -26.762 12.169 14.371 1.00 95.44 102 GLN A CA 1
ATOM 791 C C . GLN A 1 102 ? -26.053 13.509 14.192 1.00 95.44 102 GLN A C 1
ATOM 793 O O . GLN A 1 102 ? -26.617 14.433 13.600 1.00 95.44 102 GLN A O 1
ATOM 798 N N . GLN A 1 103 ? -24.817 13.622 14.681 1.00 92.25 103 GLN A N 1
ATOM 799 C CA . GLN A 1 103 ? -24.008 14.814 14.495 1.00 92.25 103 GLN A CA 1
ATOM 800 C C . GLN A 1 103 ? -23.760 15.065 12.992 1.00 92.25 103 GLN A C 1
ATOM 802 O O . GLN A 1 103 ? -23.169 14.225 12.317 1.00 92.25 103 GLN A O 1
ATOM 807 N N . PRO A 1 104 ? -24.154 16.232 12.448 1.00 88.56 104 PRO A N 1
ATOM 808 C CA . PRO A 1 104 ? -24.125 16.478 11.003 1.00 88.56 104 PRO A CA 1
ATOM 809 C C . PRO A 1 104 ? -22.731 16.803 10.450 1.00 88.56 104 PRO A C 1
ATOM 811 O O . PRO A 1 104 ? -22.565 16.920 9.241 1.00 88.56 104 PRO A O 1
ATOM 814 N N . LYS A 1 105 ? -21.738 17.029 11.315 1.00 91.31 105 LYS A N 1
ATOM 815 C CA . LYS A 1 105 ? -20.368 17.371 10.920 1.00 91.31 105 LYS A CA 1
ATOM 816 C C . LYS A 1 105 ? -19.385 16.467 11.635 1.00 91.31 105 LYS A C 1
ATOM 818 O O . LYS A 1 105 ? -19.476 16.325 12.854 1.00 91.31 105 LYS A O 1
ATOM 823 N N . ALA A 1 106 ? -18.414 15.951 10.894 1.00 93.12 106 ALA A N 1
ATOM 824 C CA . ALA A 1 106 ? -17.314 15.209 11.477 1.00 93.12 106 ALA A CA 1
ATOM 825 C C . ALA A 1 106 ? -16.468 16.108 12.390 1.00 93.12 106 ALA A C 1
ATOM 827 O O . ALA A 1 106 ? -16.071 17.212 12.015 1.00 93.12 106 ALA A O 1
ATOM 828 N N . ASP A 1 107 ? -16.179 15.604 13.581 1.00 94.62 107 ASP A N 1
ATOM 829 C CA . ASP A 1 107 ? -15.254 16.177 14.554 1.00 94.62 107 ASP A CA 1
ATOM 830 C C . ASP A 1 107 ? -14.215 15.126 14.962 1.00 94.62 107 ASP A C 1
ATOM 832 O O . ASP A 1 107 ? -14.582 13.980 15.255 1.00 94.62 107 ASP A O 1
ATOM 836 N N . LYS A 1 108 ? -12.929 15.519 14.998 1.00 92.69 108 LYS A N 1
ATOM 837 C CA . LYS A 1 108 ? -11.793 14.602 15.216 1.00 92.69 108 LYS A CA 1
ATOM 838 C C . LYS A 1 108 ? -11.961 13.737 16.461 1.00 92.69 108 LYS A C 1
ATOM 840 O O . LYS A 1 108 ? -11.589 12.567 16.431 1.00 92.69 108 LYS A O 1
ATOM 845 N N . PHE A 1 109 ? -12.533 14.279 17.530 1.00 92.44 109 PHE A N 1
ATOM 846 C CA . PHE A 1 109 ? -12.746 13.544 18.778 1.00 92.44 109 PHE A CA 1
ATOM 847 C C . PHE A 1 109 ? -14.231 13.225 18.995 1.00 92.44 109 PHE A C 1
ATOM 849 O O . PHE A 1 109 ? -14.595 12.129 19.413 1.00 92.44 109 PHE A O 1
ATOM 856 N N . GLY A 1 110 ? -15.115 14.155 18.640 1.00 94.94 110 GLY A N 1
ATOM 857 C CA . GLY A 1 110 ? -16.560 14.068 18.808 1.00 94.94 110 GLY A CA 1
ATOM 858 C C . GLY A 1 110 ? -17.203 12.920 18.036 1.00 94.94 110 GLY A C 1
ATOM 859 O O . GLY A 1 110 ? -18.125 12.303 18.573 1.00 94.94 110 GLY A O 1
ATOM 860 N N . THR A 1 111 ? -16.673 12.601 16.850 1.00 97.00 111 THR A N 1
ATOM 861 C CA . THR A 1 111 ? -17.194 11.565 15.933 1.00 97.00 111 THR A CA 1
ATOM 862 C C . THR A 1 111 ? -16.186 10.452 15.630 1.00 97.00 111 THR A C 1
ATOM 864 O O . THR A 1 111 ? -16.216 9.830 14.568 1.00 97.00 111 THR A O 1
ATOM 867 N N . THR A 1 112 ? -15.259 10.209 16.555 1.00 98.25 112 THR A N 1
ATOM 868 C CA . THR A 1 112 ? -14.380 9.036 16.526 1.00 98.25 112 THR A CA 1
ATOM 869 C C . THR A 1 112 ? -14.976 7.946 17.408 1.00 98.25 112 THR A C 1
ATOM 871 O O . THR A 1 112 ? -15.342 8.215 18.551 1.00 98.25 112 THR A O 1
ATOM 874 N N . LEU A 1 113 ? -15.101 6.723 16.883 1.00 98.50 113 LEU A N 1
ATOM 875 C CA . LEU A 1 113 ? -15.767 5.637 17.610 1.00 98.50 113 LEU A CA 1
ATOM 876 C C . LEU A 1 113 ? -14.916 5.120 18.780 1.00 98.50 113 LEU A C 1
ATOM 878 O O . LEU A 1 113 ? -15.404 5.047 19.906 1.00 98.50 113 LEU A O 1
ATOM 882 N N . PHE A 1 114 ? -13.647 4.794 18.541 1.00 98.69 114 PHE A N 1
ATOM 883 C CA . PHE A 1 114 ? -12.714 4.391 19.594 1.00 98.69 114 PHE A CA 1
ATOM 884 C C . PHE A 1 114 ? -11.507 5.317 19.603 1.00 98.69 114 PHE A C 1
ATOM 886 O O . PHE A 1 114 ? -10.734 5.336 18.645 1.00 98.69 114 PHE A O 1
ATOM 893 N N . TYR A 1 115 ? -11.347 6.072 20.689 1.00 98.38 115 TYR A N 1
ATOM 894 C CA . TYR A 1 115 ? -10.198 6.944 20.900 1.00 98.38 115 TYR A CA 1
ATOM 895 C C . TYR A 1 115 ? -9.375 6.469 22.099 1.00 98.38 115 TYR A C 1
ATOM 897 O O . TYR A 1 115 ? -9.890 6.326 23.206 1.00 98.38 115 TYR A O 1
ATOM 905 N N . ILE A 1 116 ? -8.093 6.202 21.884 1.00 98.31 116 ILE A N 1
ATOM 906 C CA . ILE A 1 116 ? -7.186 5.676 22.903 1.00 98.31 116 ILE A CA 1
ATOM 907 C C . ILE A 1 116 ? -5.955 6.574 22.952 1.00 98.31 116 ILE A C 1
ATOM 909 O O . ILE A 1 116 ? -5.265 6.732 21.950 1.00 98.31 116 ILE A O 1
ATOM 913 N N . GLU A 1 117 ? -5.660 7.143 24.115 1.00 96.44 117 GLU A N 1
ATOM 914 C CA . GLU A 1 117 ? -4.529 8.047 24.311 1.00 96.44 117 GLU A CA 1
ATOM 915 C C . GLU A 1 117 ? -3.560 7.513 25.366 1.00 96.44 117 GLU A C 1
ATOM 917 O O . GLU A 1 117 ? -3.947 7.223 26.499 1.00 96.44 117 GLU A O 1
ATOM 922 N N . ASN A 1 118 ? -2.280 7.463 25.002 1.00 94.75 118 ASN A N 1
ATOM 923 C CA . ASN A 1 118 ? -1.139 7.177 25.867 1.00 94.75 118 ASN A CA 1
ATOM 924 C C . ASN A 1 118 ? -1.314 5.898 26.705 1.00 94.75 118 ASN A C 1
ATOM 926 O O . ASN A 1 118 ? -1.021 5.890 27.900 1.00 94.75 118 ASN A O 1
ATOM 930 N N . ALA A 1 119 ? -1.826 4.832 26.085 1.00 97.06 119 ALA A N 1
ATOM 931 C CA . ALA A 1 119 ? -1.885 3.512 26.703 1.00 97.06 119 ALA A CA 1
ATOM 932 C C . ALA A 1 119 ? -0.544 2.772 26.556 1.00 97.06 119 ALA A C 1
ATOM 934 O O . ALA A 1 119 ? 0.136 2.941 25.550 1.00 97.06 119 ALA A O 1
ATOM 935 N N . ASP A 1 120 ? -0.144 1.927 27.506 1.00 97.31 120 ASP A N 1
ATOM 936 C CA . ASP A 1 120 ? 1.090 1.137 27.329 1.00 97.31 120 ASP A CA 1
ATOM 937 C C . ASP A 1 120 ? 0.891 0.058 26.243 1.00 97.31 120 ASP A C 1
ATOM 939 O O . ASP A 1 120 ? 1.623 0.019 25.252 1.00 97.31 120 ASP A O 1
ATOM 943 N N . GLU A 1 121 ? -0.182 -0.730 26.345 1.00 98.44 121 GLU A N 1
ATOM 944 C CA . GLU A 1 121 ? -0.546 -1.754 25.358 1.00 98.44 121 GLU A CA 1
ATOM 945 C C . GLU A 1 121 ? -1.989 -1.578 24.851 1.00 98.44 121 GLU A C 1
ATOM 947 O O . GLU A 1 121 ? -2.925 -1.395 25.632 1.00 98.44 121 GLU A O 1
ATOM 952 N N . VAL A 1 122 ? -2.192 -1.692 23.537 1.00 98.69 122 VAL A N 1
ATOM 953 C CA . VAL A 1 122 ? -3.513 -1.702 22.896 1.00 98.69 122 VAL A CA 1
ATOM 954 C C . VAL A 1 122 ? -3.670 -2.964 22.058 1.00 98.69 122 VAL A C 1
ATOM 956 O O . VAL A 1 122 ? -2.860 -3.224 21.171 1.00 98.69 122 VAL A O 1
ATOM 959 N N . VAL A 1 123 ? -4.735 -3.724 22.311 1.00 98.44 123 VAL A N 1
ATOM 960 C CA . VAL A 1 123 ? -5.078 -4.948 21.576 1.00 98.44 123 VAL A CA 1
ATOM 961 C C . VAL A 1 123 ? -6.505 -4.832 21.043 1.00 98.44 123 VAL A C 1
ATOM 963 O O . VAL A 1 123 ? -7.456 -4.694 21.815 1.00 98.44 123 VAL A O 1
ATOM 966 N N . ILE A 1 124 ? -6.660 -4.871 19.723 1.00 98.56 124 ILE A N 1
ATOM 967 C CA . ILE A 1 124 ? -7.949 -4.773 19.034 1.00 98.56 124 ILE A CA 1
ATOM 968 C C . ILE A 1 124 ? -8.118 -5.984 18.124 1.00 98.56 124 ILE A C 1
ATOM 970 O O . ILE A 1 124 ? -7.350 -6.152 17.180 1.00 98.56 124 ILE A O 1
ATOM 974 N N . GLU A 1 125 ? -9.123 -6.819 18.387 1.00 97.69 125 GLU A N 1
ATOM 975 C CA . GLU A 1 125 ? -9.268 -8.103 17.690 1.00 97.69 125 GLU A CA 1
ATOM 976 C C . GLU A 1 125 ? -10.721 -8.446 17.362 1.00 97.69 125 GLU A C 1
ATOM 978 O O . GLU A 1 125 ? -11.617 -8.185 18.158 1.00 97.69 125 GLU A O 1
ATOM 983 N N . ASN A 1 126 ? -10.968 -9.103 16.228 1.00 97.38 126 ASN A N 1
ATOM 984 C CA . ASN A 1 126 ? -12.288 -9.662 15.890 1.00 97.38 126 ASN A CA 1
ATOM 985 C C . ASN A 1 126 ? -13.414 -8.608 15.915 1.00 97.38 126 ASN A C 1
ATOM 987 O O . ASN A 1 126 ? -14.418 -8.778 16.612 1.00 97.38 126 ASN A O 1
ATOM 991 N N . LEU A 1 127 ? -13.240 -7.495 15.199 1.00 97.94 127 LEU A N 1
ATOM 992 C CA . LEU A 1 127 ? -14.277 -6.465 15.074 1.00 97.94 127 LEU A CA 1
ATOM 993 C C . LEU A 1 127 ? -14.825 -6.407 13.654 1.00 97.94 127 LEU A C 1
ATOM 995 O O . LEU A 1 127 ? -14.060 -6.513 12.701 1.00 97.94 127 LEU A O 1
ATOM 999 N N . SER A 1 128 ? -16.119 -6.130 13.527 1.00 98.62 128 SER A N 1
ATOM 1000 C CA . SER A 1 128 ? -16.766 -5.816 12.252 1.00 98.62 128 SER A CA 1
ATOM 1001 C C . SER A 1 128 ? -17.554 -4.518 12.399 1.00 98.62 128 SER A C 1
ATOM 1003 O O . SER A 1 128 ? -18.521 -4.472 13.151 1.00 98.62 128 SER A O 1
ATOM 1005 N N . ILE A 1 129 ? -17.153 -3.435 11.739 1.00 98.69 129 ILE A N 1
ATOM 1006 C CA . ILE A 1 129 ? -17.774 -2.116 11.915 1.00 98.69 129 ILE A CA 1
ATOM 1007 C C . ILE A 1 129 ? -18.131 -1.531 10.557 1.00 98.69 129 ILE A C 1
ATOM 1009 O O . ILE A 1 129 ? -17.266 -1.339 9.710 1.00 98.69 129 ILE A O 1
ATOM 1013 N N . ILE A 1 130 ? -19.405 -1.201 10.385 1.00 98.56 130 ILE A N 1
ATOM 1014 C CA . ILE A 1 130 ? -19.942 -0.539 9.200 1.00 98.56 130 ILE A CA 1
ATOM 1015 C C . ILE A 1 130 ? -20.365 0.877 9.592 1.00 98.56 130 ILE A C 1
ATOM 1017 O O . ILE A 1 130 ? -21.182 1.045 10.494 1.00 98.56 130 ILE A O 1
ATOM 1021 N N . SER A 1 131 ? -19.831 1.887 8.914 1.00 97.62 131 SER A N 1
ATOM 1022 C CA . SER A 1 131 ? -20.348 3.257 8.947 1.00 97.62 131 SER A CA 1
ATOM 1023 C C . SER A 1 131 ? -21.518 3.362 7.967 1.00 97.62 131 SER A C 1
ATOM 1025 O O . SER A 1 131 ? -21.354 3.095 6.778 1.00 97.62 131 SER A O 1
ATOM 1027 N N . GLU A 1 132 ? -22.714 3.710 8.435 1.00 96.69 132 GLU A N 1
ATOM 1028 C CA . GLU A 1 132 ? -23.916 3.774 7.585 1.00 96.69 132 GLU A CA 1
ATOM 1029 C C . GLU A 1 132 ? -24.132 5.141 6.926 1.00 96.69 132 GLU A C 1
ATOM 1031 O O . GLU A 1 132 ? -24.937 5.270 6.003 1.00 96.69 132 GLU A O 1
ATOM 1036 N N . ASP A 1 133 ? -23.429 6.171 7.387 1.00 94.75 133 ASP A N 1
ATOM 1037 C CA . ASP A 1 133 ? -23.581 7.521 6.861 1.00 94.75 133 ASP A CA 1
ATOM 1038 C C . ASP A 1 133 ? -22.803 7.673 5.547 1.00 94.75 133 ASP A C 1
ATOM 1040 O O . ASP A 1 133 ? -21.609 7.389 5.477 1.00 94.75 133 ASP A O 1
ATOM 1044 N N . SER A 1 134 ? -23.468 8.143 4.489 1.00 93.69 134 SER A N 1
ATOM 1045 C CA . SER A 1 134 ? -22.855 8.344 3.165 1.00 93.69 134 SER A CA 1
ATOM 1046 C C . SER A 1 134 ? -22.129 9.690 3.010 1.00 93.69 134 SER A C 1
ATOM 1048 O O . SER A 1 134 ? -21.562 9.970 1.951 1.00 93.69 134 SER A O 1
ATOM 1050 N N . ASP A 1 135 ? -22.238 10.560 4.017 1.00 92.75 135 ASP A N 1
ATOM 1051 C CA . ASP A 1 135 ? -21.813 11.965 4.036 1.00 92.75 135 ASP A CA 1
ATOM 1052 C C . ASP A 1 135 ? -20.663 12.225 5.030 1.00 92.75 135 ASP A C 1
ATOM 1054 O O . ASP A 1 135 ? -20.498 13.343 5.519 1.00 92.75 135 ASP A O 1
ATOM 1058 N N . TYR A 1 136 ? -19.837 11.205 5.304 1.00 94.19 136 TYR A N 1
ATOM 1059 C CA . TYR A 1 136 ? -18.568 11.327 6.034 1.00 94.19 136 TYR A CA 1
ATOM 1060 C C . TYR A 1 136 ? -18.694 11.888 7.461 1.00 94.19 136 TYR A C 1
ATOM 1062 O O . TYR A 1 136 ? -17.767 12.524 7.957 1.00 94.19 136 TYR A O 1
ATOM 1070 N N . ARG A 1 137 ? -19.817 11.657 8.157 1.00 95.69 137 ARG A N 1
ATOM 1071 C CA . ARG A 1 137 ? -20.042 12.166 9.530 1.00 95.69 137 ARG A CA 1
ATOM 1072 C C . ARG A 1 137 ? -19.102 11.585 10.573 1.00 95.69 137 ARG A C 1
ATOM 1074 O O . ARG A 1 137 ? -18.786 12.262 11.546 1.00 95.69 137 ARG A O 1
ATOM 1081 N N . GLN A 1 138 ? -18.662 10.349 10.383 1.00 96.62 138 GLN A N 1
ATOM 1082 C CA . GLN A 1 138 ? -17.672 9.719 11.244 1.00 96.62 138 GLN A CA 1
ATOM 1083 C C . GLN A 1 138 ? -16.278 10.248 10.910 1.00 96.62 138 GLN A C 1
ATOM 1085 O O . GLN A 1 138 ? -15.899 10.244 9.746 1.00 96.62 138 GLN A O 1
ATOM 1090 N N . TYR A 1 139 ? -15.470 10.647 11.895 1.00 97.19 139 TYR A N 1
ATOM 1091 C CA . TYR A 1 139 ? -14.120 11.149 11.612 1.00 97.19 139 TYR A CA 1
ATOM 1092 C C . TYR A 1 139 ? -13.075 10.028 11.503 1.00 97.19 139 TYR A C 1
ATOM 1094 O O . TYR A 1 139 ? -12.366 9.937 10.496 1.00 97.19 139 TYR A O 1
ATOM 1102 N N . HIS A 1 140 ? -13.021 9.153 12.513 1.00 97.88 140 HIS A N 1
ATOM 1103 C CA . HIS A 1 140 ? -12.223 7.922 12.536 1.00 97.88 140 HIS A CA 1
ATOM 1104 C C . HIS A 1 140 ? -13.048 6.747 13.071 1.00 97.88 140 HIS A C 1
ATOM 1106 O O . HIS A 1 140 ? -13.991 6.928 13.849 1.00 97.88 140 HIS A O 1
ATOM 1112 N N . THR A 1 141 ? -12.678 5.516 12.717 1.00 98.69 141 THR A N 1
ATOM 1113 C CA . THR A 1 141 ? -13.188 4.334 13.435 1.00 98.69 141 THR A CA 1
ATOM 1114 C C . THR A 1 141 ? -12.352 4.052 14.670 1.00 98.69 141 THR A C 1
ATOM 1116 O O . THR A 1 141 ? -12.887 3.997 15.774 1.00 98.69 141 THR A O 1
ATOM 1119 N N . ILE A 1 142 ? -11.040 3.955 14.504 1.00 98.75 142 ILE A N 1
ATOM 1120 C CA . ILE A 1 142 ? -10.072 3.718 15.566 1.00 98.75 142 ILE A CA 1
ATOM 1121 C C . ILE A 1 142 ? -9.010 4.807 15.472 1.00 98.75 142 ILE A C 1
ATOM 1123 O O . ILE A 1 142 ? -8.382 4.986 14.428 1.00 98.75 142 ILE A O 1
ATOM 1127 N N . TYR A 1 143 ? -8.796 5.514 16.574 1.00 97.88 143 TYR A N 1
ATOM 1128 C CA . TYR A 1 143 ? -7.716 6.476 16.721 1.00 97.88 143 TYR A CA 1
ATOM 1129 C C . TYR A 1 143 ? -6.922 6.163 17.987 1.00 97.88 143 TYR A C 1
ATOM 1131 O O . TYR A 1 143 ? -7.450 6.244 19.095 1.00 97.88 143 TYR A O 1
ATOM 1139 N N . ILE A 1 144 ? -5.655 5.798 17.811 1.00 97.50 144 ILE A N 1
ATOM 1140 C CA . ILE A 1 144 ? -4.727 5.495 18.898 1.00 97.50 144 ILE A CA 1
ATOM 1141 C C . ILE A 1 144 ? -3.592 6.509 18.842 1.00 97.50 144 ILE A C 1
ATOM 1143 O O . ILE A 1 144 ? -2.970 6.687 17.798 1.00 97.50 144 ILE A O 1
ATOM 1147 N N . GLU A 1 145 ? -3.301 7.153 19.962 1.00 94.38 145 GLU A N 1
ATOM 1148 C CA . GLU A 1 145 ? -2.194 8.090 20.083 1.00 94.38 145 GLU A CA 1
ATOM 1149 C C . GLU A 1 145 ? -1.249 7.679 21.215 1.00 94.38 145 GLU A C 1
ATOM 1151 O O . GLU A 1 145 ? -1.688 7.417 22.331 1.00 94.38 145 GLU A O 1
ATOM 1156 N N . GLY A 1 146 ? 0.057 7.663 20.952 1.00 93.25 146 GLY A N 1
ATOM 1157 C CA . GLY A 1 146 ? 1.097 7.562 21.972 1.00 93.25 146 GLY A CA 1
ATOM 1158 C C . GLY A 1 146 ? 1.195 6.211 22.670 1.00 93.25 146 GLY A C 1
ATOM 1159 O O . GLY A 1 146 ? 1.631 6.173 23.820 1.00 93.25 146 GLY A O 1
ATOM 1160 N N . ALA A 1 147 ? 0.789 5.116 22.023 1.00 95.81 147 ALA A N 1
ATOM 1161 C CA . ALA A 1 147 ? 0.895 3.787 22.615 1.00 95.81 147 ALA A CA 1
ATOM 1162 C C . ALA A 1 147 ? 2.301 3.179 22.471 1.00 95.81 147 ALA A C 1
ATOM 1164 O O . ALA A 1 147 ? 2.970 3.395 21.457 1.00 95.81 147 ALA A O 1
ATOM 1165 N N . ASN A 1 148 ? 2.763 2.398 23.457 1.00 95.81 148 ASN A N 1
ATOM 1166 C CA . ASN A 1 148 ? 4.046 1.693 23.326 1.00 95.81 148 ASN A CA 1
ATOM 1167 C C . ASN A 1 148 ? 3.916 0.460 22.426 1.00 95.81 148 ASN A C 1
ATOM 1169 O O . ASN A 1 148 ? 4.798 0.215 21.607 1.00 95.81 148 ASN A O 1
ATOM 1173 N N . ARG A 1 149 ? 2.812 -0.283 22.532 1.00 97.31 149 ARG A N 1
ATOM 1174 C CA . ARG A 1 149 ? 2.527 -1.430 21.665 1.00 97.31 149 ARG A CA 1
ATOM 1175 C C . ARG A 1 149 ? 1.079 -1.420 21.200 1.00 97.31 149 ARG A C 1
ATOM 1177 O O . ARG A 1 149 ? 0.165 -1.329 22.015 1.00 97.31 149 ARG A O 1
ATOM 1184 N N . VAL A 1 150 ? 0.875 -1.565 19.896 1.00 98.25 150 VAL A N 1
ATOM 1185 C CA . VAL A 1 150 ? -0.441 -1.686 19.265 1.00 98.25 150 VAL A CA 1
ATOM 1186 C C . VAL A 1 150 ? -0.504 -2.993 18.488 1.00 98.25 150 VAL A C 1
ATOM 1188 O O . VAL A 1 150 ? 0.352 -3.273 17.655 1.00 98.25 150 VAL A O 1
ATOM 1191 N N . THR A 1 151 ? -1.533 -3.790 18.747 1.00 98.50 151 THR A N 1
ATOM 1192 C CA . THR A 1 151 ? -1.868 -5.002 17.999 1.00 98.50 151 THR A CA 1
ATOM 1193 C C . THR A 1 151 ? -3.301 -4.889 17.504 1.00 98.50 151 THR A C 1
ATOM 1195 O O . THR A 1 151 ? -4.226 -4.772 18.304 1.00 98.50 151 THR A O 1
ATOM 1198 N N . ILE A 1 152 ? -3.484 -4.905 16.187 1.00 98.62 152 ILE A N 1
ATOM 1199 C CA . ILE A 1 152 ? -4.790 -4.875 15.529 1.00 98.62 152 ILE A CA 1
ATOM 1200 C C . ILE A 1 152 ? -4.877 -6.104 14.636 1.00 98.62 152 ILE A C 1
ATOM 1202 O O . ILE A 1 152 ? -4.040 -6.266 13.751 1.00 98.62 152 ILE A O 1
ATOM 1206 N N . ARG A 1 153 ? -5.870 -6.971 14.835 1.00 97.19 153 ARG A N 1
ATOM 1207 C CA . ARG A 1 153 ? -5.993 -8.157 13.985 1.00 97.19 153 ARG A CA 1
ATOM 1208 C C . ARG A 1 153 ? -7.400 -8.651 13.745 1.00 97.19 153 ARG A C 1
ATOM 1210 O O . ARG A 1 153 ? -8.234 -8.620 14.643 1.00 97.19 153 ARG A O 1
ATOM 1217 N N . ASN A 1 154 ? -7.625 -9.217 12.566 1.00 97.50 154 ASN A N 1
ATOM 1218 C CA . ASN A 1 154 ? -8.882 -9.883 12.238 1.00 97.50 154 ASN A CA 1
ATOM 1219 C C . ASN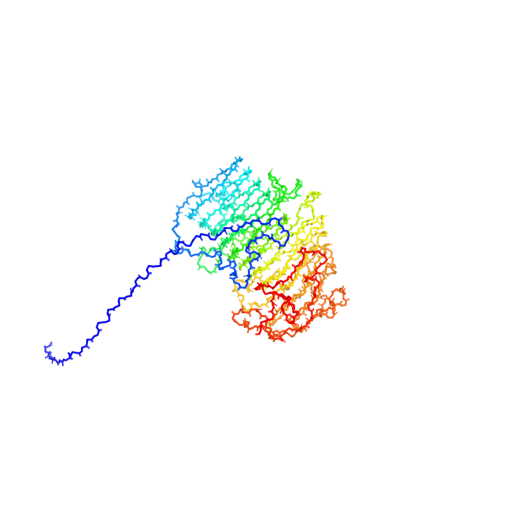 A 1 154 ? -10.083 -8.911 12.253 1.00 97.50 154 ASN A C 1
ATOM 1221 O O . ASN A 1 154 ? -11.107 -9.193 12.879 1.00 97.50 154 ASN A O 1
ATOM 1225 N N . LEU A 1 155 ? -9.944 -7.747 11.609 1.00 98.50 155 LEU A N 1
ATOM 1226 C CA . LEU A 1 155 ? -10.981 -6.703 11.551 1.00 98.50 155 LEU A CA 1
ATOM 1227 C C . LEU A 1 155 ? -11.660 -6.661 10.177 1.00 98.50 155 LEU A C 1
ATOM 1229 O O . LEU A 1 155 ? -11.022 -6.925 9.163 1.00 98.50 155 LEU A O 1
ATOM 1233 N N . TYR A 1 156 ? -12.919 -6.233 10.158 1.00 98.69 156 TYR A N 1
ATOM 1234 C CA . TYR A 1 156 ? -13.629 -5.729 8.984 1.00 98.69 156 TYR A CA 1
ATOM 1235 C C . TYR A 1 156 ? -14.149 -4.325 9.270 1.00 98.69 156 TYR A C 1
ATOM 1237 O O . TYR A 1 156 ? -14.937 -4.134 10.195 1.00 98.69 156 TYR A O 1
ATOM 1245 N N . LEU A 1 157 ? -13.711 -3.334 8.504 1.00 98.81 157 LEU A N 1
ATOM 1246 C CA . LEU A 1 157 ? -14.147 -1.945 8.632 1.00 98.81 157 LEU A CA 1
ATOM 1247 C C . LEU A 1 157 ? -14.721 -1.491 7.293 1.00 98.81 157 LEU A C 1
ATOM 1249 O O . LEU A 1 157 ? -14.111 -1.732 6.259 1.00 98.81 157 LEU A O 1
ATOM 1253 N N . ALA A 1 158 ? -15.878 -0.840 7.282 1.00 98.38 158 ALA A N 1
ATOM 1254 C CA . ALA A 1 158 ? -16.477 -0.422 6.024 1.00 98.38 158 ALA A CA 1
ATOM 1255 C C . ALA A 1 158 ? -17.227 0.902 6.102 1.00 98.38 158 ALA A C 1
ATOM 1257 O O . ALA A 1 158 ? -17.714 1.300 7.163 1.00 98.38 158 ALA A O 1
ATOM 1258 N N . GLY A 1 159 ? -17.358 1.547 4.946 1.00 97.06 159 GLY A N 1
ATOM 1259 C CA . GLY A 1 159 ? -18.152 2.760 4.772 1.00 97.06 159 GLY A CA 1
ATOM 1260 C C . GLY A 1 159 ? -17.383 4.064 4.969 1.00 97.06 159 GLY A C 1
ATOM 1261 O O . GLY A 1 159 ? -16.169 4.082 5.132 1.00 97.06 159 GLY A O 1
ATOM 1262 N N . THR A 1 160 ? -18.073 5.202 4.911 1.00 95.81 160 THR A N 1
ATOM 1263 C CA . THR A 1 160 ? -17.384 6.496 4.912 1.00 95.81 160 THR A CA 1
ATOM 1264 C C . THR A 1 160 ? -16.856 6.877 6.294 1.00 95.81 160 THR A C 1
ATOM 1266 O O . THR A 1 160 ? -17.554 6.792 7.309 1.00 95.81 160 THR A O 1
ATOM 1269 N N . VAL A 1 161 ? -15.617 7.369 6.311 1.00 96.19 161 VAL A N 1
ATOM 1270 C CA . VAL A 1 161 ? -15.052 8.163 7.405 1.00 96.19 161 VAL A CA 1
ATOM 1271 C C . VAL A 1 161 ? -14.344 9.377 6.812 1.00 96.19 161 VAL A C 1
ATOM 1273 O O . VAL A 1 161 ? -13.708 9.280 5.763 1.00 96.19 161 VAL A O 1
ATOM 1276 N N . GLN A 1 162 ? -14.447 10.537 7.458 1.00 94.88 162 GLN A N 1
ATOM 1277 C CA . GLN A 1 162 ? -13.866 11.798 6.997 1.00 94.88 162 GLN A CA 1
ATOM 1278 C C . GLN A 1 162 ? -12.356 11.681 6.783 1.00 94.88 162 GLN A C 1
ATOM 1280 O O . GLN A 1 162 ? -11.831 12.275 5.849 1.00 94.88 162 GLN A O 1
ATOM 1285 N N . MET A 1 163 ? -11.649 10.940 7.636 1.00 93.75 163 MET A N 1
ATOM 1286 C CA . MET A 1 163 ? -10.200 10.793 7.533 1.00 93.75 163 MET A CA 1
ATOM 1287 C C . MET A 1 163 ? -9.807 9.335 7.316 1.00 93.75 163 MET A C 1
ATOM 1289 O O . MET A 1 163 ? -9.745 8.924 6.170 1.00 93.75 163 MET A O 1
ATOM 1293 N N . TYR A 1 164 ? -9.553 8.559 8.372 1.00 96.69 164 TYR A N 1
ATOM 1294 C CA . TYR A 1 164 ? -9.031 7.185 8.265 1.00 96.69 164 TYR A CA 1
ATOM 1295 C C . TYR A 1 164 ? -9.769 6.232 9.195 1.00 96.69 164 TYR A C 1
ATOM 1297 O O . TYR A 1 164 ? -10.106 6.617 10.318 1.00 96.69 164 TYR A O 1
ATOM 1305 N N . HIS A 1 165 ? -9.984 4.993 8.759 1.00 98.56 165 HIS A N 1
ATOM 1306 C CA . HIS A 1 165 ? -10.564 3.953 9.603 1.00 98.56 165 HIS A CA 1
ATOM 1307 C C . HIS A 1 165 ? -9.644 3.615 10.771 1.00 98.56 165 HIS A C 1
ATOM 1309 O O . HIS A 1 165 ? -10.108 3.579 11.909 1.00 98.56 165 HIS A O 1
ATOM 1315 N N . ILE A 1 166 ? -8.349 3.434 10.509 1.00 98.69 166 ILE A N 1
ATOM 1316 C CA . ILE A 1 166 ? -7.333 3.203 11.536 1.00 98.69 166 ILE A CA 1
ATOM 1317 C C . ILE A 1 166 ? -6.326 4.345 11.468 1.00 98.69 166 ILE A C 1
ATOM 1319 O O . ILE A 1 166 ? -5.622 4.493 10.472 1.00 98.69 166 ILE A O 1
ATOM 1323 N N . ARG A 1 167 ? -6.232 5.145 12.531 1.00 96.62 167 ARG A N 1
ATOM 1324 C CA . ARG A 1 167 ? -5.208 6.183 12.686 1.00 96.62 167 ARG A CA 1
ATOM 1325 C C . ARG A 1 167 ? -4.369 5.909 13.922 1.00 96.62 167 ARG A C 1
ATOM 1327 O O . ARG A 1 167 ? -4.900 5.845 15.027 1.00 96.62 167 ARG A O 1
ATOM 1334 N N . LEU A 1 168 ? -3.064 5.788 13.730 1.00 95.88 168 LEU A N 1
ATOM 1335 C CA . LEU A 1 168 ? -2.073 5.597 14.779 1.00 95.88 168 LEU A CA 1
ATOM 1336 C C . LEU A 1 168 ? -1.139 6.801 14.779 1.00 95.88 168 LEU A C 1
ATOM 1338 O O . LEU A 1 168 ? -0.488 7.075 13.772 1.00 95.88 168 LEU A O 1
ATOM 1342 N N . GLU A 1 169 ? -1.068 7.520 15.893 1.00 92.69 169 GLU A N 1
ATOM 1343 C CA . GLU A 1 169 ? -0.200 8.685 16.034 1.00 92.69 169 GLU A CA 1
ATOM 1344 C C . GLU A 1 169 ? 0.832 8.484 17.134 1.00 92.69 169 GLU A C 1
ATOM 1346 O O . GLU A 1 169 ? 0.488 8.170 18.266 1.00 92.69 169 GLU A O 1
ATOM 1351 N N . GLY A 1 170 ? 2.114 8.650 16.814 1.00 90.69 170 GLY A N 1
ATOM 1352 C CA . GLY A 1 170 ? 3.191 8.567 17.797 1.00 90.69 170 GLY A CA 1
ATOM 1353 C C . GLY A 1 170 ? 3.287 7.222 18.521 1.00 90.69 170 GLY A C 1
ATOM 1354 O O . GLY A 1 170 ? 3.694 7.214 19.675 1.00 90.69 170 GLY A O 1
ATOM 1355 N N . CYS A 1 171 ? 2.883 6.112 17.898 1.00 93.75 171 CYS A N 1
ATOM 1356 C CA . CYS A 1 171 ? 2.955 4.783 18.510 1.00 93.75 171 CYS A CA 1
ATOM 1357 C C . CYS A 1 171 ? 4.335 4.153 18.271 1.00 93.75 171 CYS A C 1
ATOM 1359 O O . CYS A 1 171 ? 4.901 4.302 17.190 1.00 93.75 171 CYS A O 1
ATOM 1361 N N . LYS A 1 172 ? 4.886 3.445 19.264 1.00 94.00 172 LYS A N 1
ATOM 1362 C CA . LYS A 1 172 ? 6.216 2.830 19.144 1.00 94.00 172 LYS A CA 1
ATOM 1363 C C . LYS A 1 172 ? 6.173 1.559 18.291 1.00 94.00 172 LYS A C 1
ATOM 1365 O O . LYS A 1 172 ? 6.642 1.592 17.157 1.00 94.00 172 LYS A O 1
ATOM 1370 N N . ASP A 1 173 ? 5.622 0.471 18.823 1.00 96.19 173 ASP A N 1
ATOM 1371 C CA . ASP A 1 173 ? 5.523 -0.814 18.131 1.00 96.19 173 ASP A CA 1
ATOM 1372 C C . ASP A 1 173 ? 4.096 -1.014 17.600 1.00 96.19 173 ASP A C 1
ATOM 1374 O O . ASP A 1 173 ? 3.120 -0.863 18.341 1.00 96.19 173 ASP A O 1
ATOM 1378 N N . VAL A 1 174 ? 3.959 -1.338 16.315 1.00 97.31 174 VAL A N 1
ATOM 1379 C CA . VAL A 1 174 ? 2.673 -1.490 15.621 1.00 97.31 174 VAL A CA 1
ATOM 1380 C C . VAL A 1 174 ? 2.649 -2.813 14.866 1.00 97.31 174 VAL A C 1
ATOM 1382 O O . VAL A 1 174 ? 3.499 -3.057 14.014 1.00 97.31 174 VAL A O 1
ATOM 1385 N N . PHE A 1 175 ? 1.636 -3.629 15.137 1.00 97.94 175 PHE A N 1
ATOM 1386 C CA . PHE A 1 175 ? 1.341 -4.860 14.413 1.00 97.94 175 PHE A CA 1
ATOM 1387 C C . PHE A 1 175 ? -0.115 -4.847 13.937 1.00 97.94 175 PHE A C 1
ATOM 1389 O O . PHE A 1 175 ? -1.034 -4.799 14.758 1.00 97.94 175 PHE A O 1
ATOM 1396 N N . ILE A 1 176 ? -0.325 -4.871 12.622 1.00 98.50 176 ILE A N 1
ATOM 1397 C CA . ILE A 1 176 ? -1.644 -4.938 11.984 1.00 98.50 176 ILE A CA 1
ATOM 1398 C C . ILE A 1 176 ? -1.685 -6.169 11.076 1.00 98.50 176 ILE A C 1
ATOM 1400 O O . ILE A 1 176 ? -0.858 -6.285 10.175 1.00 98.50 176 ILE A O 1
ATOM 1404 N N . ASP A 1 177 ? -2.638 -7.073 11.297 1.00 98.31 177 ASP A N 1
ATOM 1405 C CA . ASP A 1 177 ? -2.735 -8.350 10.578 1.00 98.31 177 ASP A CA 1
ATOM 1406 C C . ASP A 1 177 ? -4.181 -8.701 10.201 1.00 98.31 177 ASP A C 1
ATOM 1408 O O . ASP A 1 177 ? -5.092 -8.538 11.008 1.00 98.31 177 ASP A O 1
ATOM 1412 N N . GLN A 1 178 ? -4.414 -9.227 8.995 1.00 97.69 178 GLN A N 1
ATOM 1413 C CA . GLN A 1 178 ? -5.739 -9.725 8.578 1.00 97.69 178 GLN A CA 1
ATOM 1414 C C . GLN A 1 178 ? -6.867 -8.692 8.769 1.00 97.69 178 GLN A C 1
ATOM 1416 O O . GLN A 1 178 ? -7.908 -8.974 9.367 1.00 97.69 178 GLN A O 1
ATOM 1421 N N . VAL A 1 179 ? -6.645 -7.465 8.298 1.00 98.75 179 VAL A N 1
ATOM 1422 C CA . VAL A 1 179 ? -7.648 -6.393 8.323 1.00 98.75 179 VAL A CA 1
ATOM 1423 C C . VAL A 1 179 ? -8.226 -6.193 6.928 1.00 98.75 179 VAL A C 1
ATOM 1425 O O . VAL A 1 179 ? -7.480 -5.958 5.978 1.00 98.75 179 VAL A O 1
ATOM 1428 N N . GLU A 1 180 ? -9.550 -6.256 6.817 1.00 98.75 180 GLU A N 1
ATOM 1429 C CA . GLU A 1 180 ? -10.302 -5.854 5.630 1.00 98.75 180 GLU A CA 1
ATOM 1430 C C . GLU A 1 180 ? -10.892 -4.450 5.843 1.00 98.75 180 GLU A C 1
ATOM 1432 O O . GLU A 1 180 ? -11.535 -4.189 6.863 1.00 98.75 180 GLU A O 1
ATOM 1437 N N . ILE A 1 181 ? -10.664 -3.538 4.894 1.00 98.75 181 ILE A N 1
ATOM 1438 C CA . ILE A 1 181 ? -11.276 -2.205 4.858 1.00 98.75 181 ILE A CA 1
ATOM 1439 C C . ILE A 1 181 ? -11.971 -2.020 3.508 1.00 98.75 181 ILE A C 1
ATOM 1441 O O . ILE A 1 181 ? -11.304 -2.020 2.476 1.00 98.75 181 ILE A O 1
ATOM 1445 N N . ALA A 1 182 ? -13.290 -1.844 3.511 1.00 97.94 182 ALA A N 1
ATOM 1446 C CA . ALA A 1 182 ? -14.114 -1.922 2.306 1.00 97.94 182 ALA A CA 1
ATOM 1447 C C . ALA A 1 182 ? -15.017 -0.697 2.113 1.00 97.94 182 ALA A C 1
ATOM 1449 O O . ALA A 1 182 ? -15.689 -0.244 3.042 1.00 97.94 182 ALA A O 1
ATOM 1450 N N . GLY A 1 183 ? -15.102 -0.181 0.890 1.00 96.38 183 GLY A N 1
ATOM 1451 C CA . GLY A 1 183 ? -16.101 0.828 0.548 1.00 96.38 183 GLY A CA 1
ATOM 1452 C C . GLY A 1 183 ? -17.523 0.273 0.477 1.00 96.38 183 GLY A C 1
ATOM 1453 O O . GLY A 1 183 ? -17.743 -0.926 0.310 1.00 96.38 183 GLY A O 1
ATOM 1454 N N . ILE A 1 184 ? -18.504 1.171 0.577 1.00 96.69 184 ILE A N 1
ATOM 1455 C CA . ILE A 1 184 ? -19.933 0.844 0.478 1.00 96.69 184 ILE A CA 1
ATOM 1456 C C . ILE A 1 184 ? -20.556 1.615 -0.681 1.00 96.69 184 ILE A C 1
ATOM 1458 O O . ILE A 1 184 ? -20.362 2.826 -0.814 1.00 96.69 184 ILE A O 1
ATOM 1462 N N . ASP A 1 185 ? -21.342 0.920 -1.499 1.00 94.94 185 ASP A N 1
ATOM 1463 C CA . ASP A 1 185 ? -22.211 1.543 -2.495 1.00 94.94 185 ASP A CA 1
ATOM 1464 C C . ASP A 1 185 ? -23.498 2.045 -1.831 1.00 94.94 185 ASP A C 1
ATOM 1466 O O . ASP A 1 185 ? -24.525 1.367 -1.789 1.00 94.94 185 ASP A O 1
ATOM 1470 N N . TYR A 1 186 ? -23.431 3.257 -1.282 1.00 94.62 186 TYR A N 1
ATOM 1471 C CA . TYR A 1 186 ? -24.571 3.900 -0.623 1.00 94.62 186 TYR A CA 1
ATOM 1472 C C . TYR A 1 186 ? -25.703 4.274 -1.581 1.00 94.62 186 TYR A C 1
ATOM 1474 O O . TYR A 1 186 ? -26.826 4.508 -1.138 1.00 94.62 186 TYR A O 1
ATOM 1482 N N . SER A 1 187 ? -25.408 4.397 -2.876 1.00 91.31 187 SER A N 1
ATOM 1483 C CA . SER A 1 187 ? -26.351 4.922 -3.869 1.00 91.31 187 SER A CA 1
ATOM 1484 C C . SER A 1 187 ? -26.942 3.847 -4.784 1.00 91.31 187 SER A C 1
ATOM 1486 O O . SER A 1 187 ? -27.888 4.128 -5.519 1.00 91.31 187 SER A O 1
ATOM 1488 N N . GLY A 1 188 ? -26.413 2.623 -4.730 1.00 90.62 188 GLY A N 1
ATOM 1489 C CA . GLY A 1 188 ? -26.786 1.512 -5.602 1.00 90.62 188 GLY A CA 1
ATOM 1490 C C . GLY A 1 188 ? -26.331 1.694 -7.054 1.00 90.62 188 GLY A C 1
ATOM 1491 O O . GLY A 1 188 ? -26.941 1.113 -7.953 1.00 90.62 188 GLY A O 1
ATOM 1492 N N . ASN A 1 189 ? -25.323 2.535 -7.315 1.00 88.12 189 ASN A N 1
ATOM 1493 C CA . ASN A 1 189 ? -24.863 2.871 -8.669 1.00 88.12 189 ASN A CA 1
ATOM 1494 C C . ASN A 1 189 ? -23.619 2.073 -9.116 1.00 88.12 189 ASN A C 1
ATOM 1496 O O . ASN A 1 189 ? -23.084 2.322 -10.201 1.00 88.12 189 ASN A O 1
ATOM 1500 N N . GLY A 1 190 ? -23.158 1.127 -8.296 1.00 86.81 190 GLY A N 1
ATOM 1501 C CA . GLY A 1 190 ? -21.950 0.335 -8.513 1.00 86.81 190 GLY A CA 1
ATOM 1502 C C . GLY A 1 190 ? -20.651 1.056 -8.145 1.00 86.81 190 GLY A C 1
ATOM 1503 O O . GLY A 1 190 ? -19.577 0.565 -8.494 1.00 86.81 190 GLY A O 1
ATOM 1504 N N . ARG A 1 191 ? -20.720 2.218 -7.484 1.00 88.31 191 ARG A N 1
ATOM 1505 C CA . ARG A 1 191 ? -19.558 2.963 -6.993 1.00 88.31 191 ARG A CA 1
ATOM 1506 C C . ARG A 1 191 ? -19.591 3.010 -5.478 1.00 88.31 191 ARG A C 1
ATOM 1508 O O . ARG A 1 191 ? -20.579 3.391 -4.862 1.00 88.31 191 ARG A O 1
ATOM 1515 N N . CYS A 1 192 ? -18.468 2.647 -4.888 1.00 92.25 192 CYS A N 1
ATOM 1516 C CA . CYS A 1 192 ? -18.314 2.589 -3.449 1.00 92.25 192 CYS A CA 1
ATOM 1517 C C . CYS A 1 192 ? -17.598 3.833 -2.922 1.00 92.25 192 CYS A C 1
ATOM 1519 O O . CYS A 1 192 ? -16.626 4.298 -3.533 1.00 92.25 192 CYS A O 1
ATOM 1521 N N . ARG A 1 193 ? -18.067 4.326 -1.772 1.00 93.56 193 ARG A N 1
ATOM 1522 C CA . ARG A 1 193 ? -17.400 5.357 -0.972 1.00 93.56 193 ARG A CA 1
ATOM 1523 C C . ARG A 1 193 ? -16.737 4.728 0.237 1.00 93.56 193 ARG A C 1
ATOM 1525 O O . ARG A 1 193 ? -17.321 3.868 0.901 1.00 93.56 193 ARG A O 1
ATOM 1532 N N . LEU A 1 194 ? -15.555 5.229 0.551 1.00 94.50 194 LEU A N 1
ATOM 1533 C CA . LEU A 1 194 ? -14.765 4.847 1.711 1.00 94.50 194 LEU A CA 1
ATOM 1534 C C . LEU A 1 194 ? -14.088 6.097 2.288 1.00 94.50 194 LEU A C 1
ATOM 1536 O O . LEU A 1 194 ? -14.105 7.160 1.666 1.00 94.50 194 LEU A O 1
ATOM 1540 N N . GLY A 1 195 ? -13.524 5.989 3.488 1.00 93.38 195 GLY A N 1
ATOM 1541 C CA . GLY A 1 195 ? -12.496 6.922 3.944 1.00 93.38 195 GLY A CA 1
ATOM 1542 C C . GLY A 1 195 ? -11.079 6.501 3.539 1.00 93.38 195 GLY A C 1
ATOM 1543 O O . GLY A 1 195 ? -10.869 5.705 2.629 1.00 93.38 195 GLY A O 1
ATOM 1544 N N . GLY A 1 196 ? -10.079 7.003 4.254 1.00 95.00 196 GLY A N 1
ATOM 1545 C CA . GLY A 1 196 ? -8.733 6.435 4.254 1.00 95.00 196 GLY A CA 1
ATOM 1546 C C . GLY A 1 196 ? -8.697 5.095 4.994 1.00 95.00 196 GLY A C 1
ATOM 1547 O O . GLY A 1 196 ? -9.495 4.855 5.908 1.00 95.00 196 GLY A O 1
ATOM 1548 N N . GLY A 1 197 ? -7.769 4.218 4.620 1.00 97.62 197 GLY A N 1
ATOM 1549 C CA . GLY A 1 197 ? -7.614 2.912 5.257 1.00 97.62 197 GLY A CA 1
ATOM 1550 C C . GLY A 1 197 ? -6.837 3.009 6.569 1.00 97.62 197 GLY A C 1
ATOM 1551 O O . GLY A 1 197 ? -7.400 3.300 7.630 1.00 97.62 197 GLY A O 1
ATOM 1552 N N . ILE A 1 198 ? -5.530 2.768 6.489 1.00 98.38 198 ILE A N 1
ATOM 1553 C CA . ILE A 1 198 ? -4.602 2.757 7.624 1.00 98.38 198 ILE A CA 1
ATOM 1554 C C . ILE A 1 198 ? -3.674 3.964 7.523 1.00 98.38 198 ILE A C 1
ATOM 1556 O O . ILE A 1 198 ? -2.994 4.132 6.518 1.00 98.38 198 ILE A O 1
ATOM 1560 N N . TRP A 1 199 ? -3.582 4.761 8.584 1.00 95.69 199 TRP A N 1
ATOM 1561 C CA . TRP A 1 199 ? -2.597 5.829 8.706 1.00 95.69 199 TRP A CA 1
ATOM 1562 C C . TRP A 1 199 ? -1.733 5.641 9.946 1.00 95.69 199 TRP A C 1
ATOM 1564 O O . TRP A 1 199 ? -2.222 5.695 11.072 1.00 95.69 199 TRP A O 1
ATOM 1574 N N . ILE A 1 200 ? -0.432 5.478 9.729 1.00 94.19 200 ILE A N 1
ATOM 1575 C CA . ILE A 1 200 ? 0.601 5.468 10.757 1.00 94.19 200 ILE A CA 1
ATOM 1576 C C . ILE A 1 200 ? 1.407 6.767 10.647 1.00 94.19 200 ILE A C 1
ATOM 1578 O O . ILE A 1 200 ? 2.127 7.005 9.675 1.00 94.19 200 ILE A O 1
ATOM 1582 N N . ASN A 1 201 ? 1.291 7.625 11.656 1.00 89.62 201 ASN A N 1
ATOM 1583 C CA . ASN A 1 201 ? 1.997 8.897 11.736 1.00 89.62 201 ASN A CA 1
ATOM 1584 C C . ASN A 1 201 ? 2.784 9.000 13.042 1.00 89.62 201 ASN A C 1
ATOM 1586 O O . ASN A 1 201 ? 2.237 9.350 14.082 1.00 89.62 201 ASN A O 1
ATOM 1590 N N . ASN A 1 202 ? 4.093 8.784 13.007 1.00 81.38 202 ASN A N 1
ATOM 1591 C CA . ASN A 1 202 ? 4.906 8.874 14.220 1.00 81.38 202 ASN A CA 1
ATOM 1592 C C . ASN A 1 202 ? 5.408 10.282 14.569 1.00 81.38 202 ASN A C 1
ATOM 1594 O O . ASN A 1 202 ? 6.381 10.417 15.315 1.00 81.38 202 ASN A O 1
ATOM 1598 N N . GLY A 1 203 ? 4.755 11.319 14.045 1.00 70.00 203 GLY A N 1
ATOM 1599 C CA . GLY A 1 20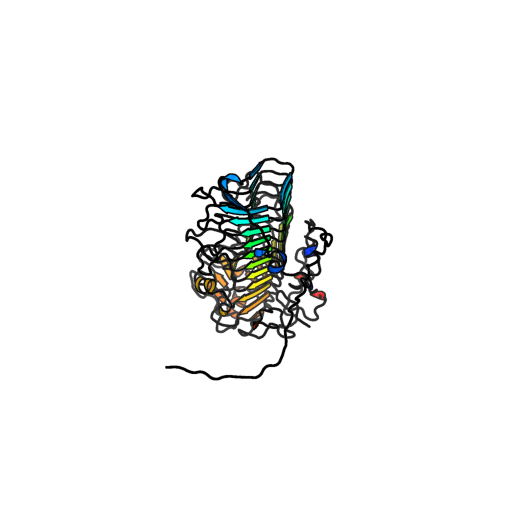3 ? 5.206 12.695 14.202 1.00 70.00 203 GLY A CA 1
ATOM 1600 C C . GLY A 1 203 ? 6.243 13.090 13.154 1.00 70.00 203 GLY A C 1
ATOM 1601 O O . GLY A 1 203 ? 6.850 12.235 12.513 1.00 70.00 203 GLY A O 1
ATOM 1602 N N . ASP A 1 204 ? 6.459 14.391 13.001 1.00 63.62 204 ASP A N 1
ATOM 1603 C CA . ASP A 1 204 ? 7.541 15.008 12.220 1.00 63.62 204 ASP A CA 1
ATOM 1604 C C . ASP A 1 204 ? 8.678 15.543 13.111 1.00 63.62 204 ASP A C 1
ATOM 1606 O O . ASP A 1 204 ? 9.578 16.219 12.625 1.00 63.62 204 ASP A O 1
ATOM 1610 N N . GLY A 1 205 ? 8.624 15.291 14.425 1.00 51.16 205 GLY A N 1
ATOM 1611 C CA . GLY A 1 205 ? 9.615 15.779 15.389 1.00 51.16 205 GLY A CA 1
ATOM 1612 C C . GLY A 1 205 ? 9.630 17.294 15.613 1.00 51.16 205 GLY A C 1
ATOM 1613 O O . GLY A 1 205 ? 10.263 17.777 16.554 1.00 51.16 205 GLY A O 1
ATOM 1614 N N . LYS A 1 206 ? 8.901 18.067 14.795 1.00 49.75 206 LYS A N 1
ATOM 1615 C CA . LYS A 1 206 ? 8.942 19.530 14.767 1.00 49.75 206 LYS A CA 1
ATOM 1616 C C . LYS A 1 206 ? 7.576 20.157 15.039 1.00 49.75 206 LYS A C 1
ATOM 1618 O O . LYS A 1 206 ? 6.586 19.825 14.397 1.00 49.75 206 LYS A O 1
ATOM 1623 N N . PRO A 1 207 ? 7.497 21.179 15.902 1.00 42.16 207 PRO A N 1
ATOM 1624 C CA . PRO A 1 207 ? 6.302 22.008 15.981 1.00 42.16 207 PRO A CA 1
ATOM 1625 C C . PRO A 1 207 ? 6.187 22.867 14.708 1.00 42.16 207 PRO A C 1
ATOM 1627 O O . PRO A 1 207 ? 7.036 23.720 14.458 1.00 42.16 207 PRO A O 1
ATOM 1630 N N . GLY A 1 208 ? 5.145 22.671 13.891 1.00 41.22 208 GLY A N 1
ATOM 1631 C CA . GLY A 1 208 ? 4.892 23.568 12.751 1.00 41.22 208 GLY A CA 1
ATOM 1632 C C . GLY A 1 208 ? 3.875 23.103 11.710 1.00 41.22 208 GLY A C 1
ATOM 1633 O O . GLY A 1 208 ? 3.279 23.947 11.041 1.00 41.22 208 GLY A O 1
ATOM 1634 N N . LEU A 1 209 ? 3.615 21.796 11.594 1.00 50.38 209 LEU A N 1
ATOM 1635 C CA . LEU A 1 209 ? 2.548 21.256 10.747 1.00 50.38 209 LEU A CA 1
ATOM 1636 C C . LEU A 1 209 ? 1.519 20.526 11.626 1.00 50.38 209 LEU A C 1
ATOM 1638 O O . LEU A 1 209 ? 1.693 19.345 11.916 1.00 50.38 209 LEU A O 1
ATOM 1642 N N . PRO A 1 210 ? 0.418 21.186 12.042 1.00 46.78 210 PRO A N 1
ATOM 1643 C CA . PRO A 1 210 ? -0.549 20.625 12.998 1.00 46.78 210 PRO A CA 1
ATOM 1644 C C . PRO A 1 210 ? -1.158 19.274 12.590 1.00 46.78 210 PRO A C 1
ATOM 1646 O O . PRO A 1 210 ? -1.618 18.517 13.438 1.00 46.78 210 PRO A O 1
ATOM 1649 N N . ALA A 1 211 ? -1.178 18.964 11.288 1.00 51.25 211 ALA A N 1
ATOM 1650 C CA . ALA A 1 211 ? -1.668 17.688 10.763 1.00 51.25 211 ALA A CA 1
ATOM 1651 C C . ALA A 1 211 ? -0.678 16.519 10.940 1.00 51.25 211 ALA A C 1
ATOM 1653 O O . ALA A 1 211 ? -1.065 15.372 10.720 1.00 51.25 211 ALA A O 1
ATOM 1654 N N . LEU A 1 212 ? 0.577 16.808 11.297 1.00 62.34 212 LEU A N 1
ATOM 1655 C CA . LEU A 1 212 ? 1.665 15.840 11.433 1.00 62.34 212 LEU A CA 1
ATOM 1656 C C . LEU A 1 212 ? 2.156 15.693 12.874 1.00 62.34 212 LEU A C 1
ATOM 1658 O O . LEU A 1 212 ? 2.777 14.684 13.180 1.00 62.34 212 LEU A O 1
ATOM 1662 N N . THR A 1 213 ? 1.824 16.617 13.774 1.00 68.44 213 THR A N 1
ATOM 1663 C CA . THR A 1 213 ? 2.199 16.534 15.190 1.00 68.44 213 THR A CA 1
ATOM 1664 C C . THR A 1 213 ? 1.350 15.503 15.939 1.00 68.44 213 THR A C 1
ATOM 1666 O O . THR A 1 213 ? 0.125 15.622 15.965 1.00 68.44 213 THR A O 1
ATOM 1669 N N . ALA A 1 214 ? 1.991 14.537 16.600 1.00 74.06 214 ALA A N 1
ATOM 1670 C CA . ALA A 1 214 ? 1.352 13.698 17.616 1.00 74.06 214 ALA A CA 1
ATOM 1671 C C . ALA A 1 214 ? 1.509 14.370 18.990 1.00 74.06 214 ALA A C 1
ATOM 1673 O O . ALA A 1 214 ? 2.576 14.917 19.272 1.00 74.06 214 ALA A O 1
ATOM 1674 N N . LYS A 1 215 ? 0.486 14.343 19.856 1.00 77.56 215 LYS A N 1
ATOM 1675 C CA . LYS A 1 215 ? 0.577 14.982 21.185 1.00 77.56 215 LYS A CA 1
ATOM 1676 C C . LYS A 1 215 ? 1.471 14.196 22.154 1.00 77.56 215 LYS A C 1
ATOM 1678 O O . LYS A 1 215 ? 2.121 14.805 22.998 1.00 77.56 215 LYS A O 1
ATOM 1683 N N . ASN A 1 216 ? 1.564 12.875 21.996 1.00 81.31 216 ASN A N 1
ATOM 1684 C CA . ASN A 1 216 ? 2.404 11.997 22.818 1.00 81.31 216 ASN A CA 1
ATOM 1685 C C . ASN A 1 216 ? 3.370 11.148 21.957 1.00 81.31 216 ASN A C 1
ATOM 1687 O O . ASN A 1 216 ? 3.264 9.920 21.963 1.00 81.31 216 ASN A O 1
ATOM 1691 N N . PRO A 1 217 ? 4.291 11.754 21.182 1.00 86.06 217 PRO A N 1
ATOM 1692 C CA . PRO A 1 217 ? 5.102 11.011 20.224 1.00 86.06 217 PRO A CA 1
ATOM 1693 C C . PRO A 1 217 ? 6.088 10.082 20.940 1.00 86.06 217 PRO A C 1
ATOM 1695 O O . PRO A 1 217 ? 6.908 10.529 21.743 1.00 86.06 217 PRO A O 1
ATOM 1698 N N . LYS A 1 218 ? 6.041 8.782 20.637 1.00 88.44 218 LYS A N 1
ATOM 1699 C CA . LYS A 1 218 ? 7.121 7.848 20.981 1.00 88.44 218 LYS A CA 1
ATOM 1700 C C . LYS A 1 218 ? 8.198 7.853 19.894 1.00 88.44 218 LYS A C 1
ATOM 1702 O O . LYS A 1 218 ? 7.948 8.233 18.748 1.00 88.44 218 LYS A O 1
ATOM 1707 N N . LEU A 1 219 ? 9.405 7.413 20.249 1.00 88.06 219 LEU A N 1
ATOM 1708 C CA . LEU A 1 219 ? 10.385 7.013 19.243 1.00 88.06 219 LEU A CA 1
ATOM 1709 C C . LEU A 1 219 ? 9.878 5.717 18.584 1.00 88.06 219 LEU A C 1
ATOM 1711 O O . LEU A 1 219 ? 9.570 4.776 19.322 1.00 88.06 219 LEU A O 1
ATOM 1715 N N . PRO A 1 220 ? 9.754 5.652 17.251 1.00 89.69 220 PRO A N 1
ATOM 1716 C CA . PRO A 1 220 ? 9.210 4.487 16.570 1.00 89.69 220 PRO A CA 1
ATOM 1717 C C . PRO A 1 220 ? 10.078 3.249 16.784 1.00 89.69 220 PRO A C 1
ATOM 1719 O O . PRO A 1 220 ? 11.305 3.315 16.720 1.00 89.69 220 PRO A O 1
ATOM 1722 N N . GLY A 1 221 ? 9.421 2.127 17.063 1.00 92.19 221 GLY A N 1
ATOM 1723 C CA . GLY A 1 221 ? 10.019 0.804 17.201 1.00 92.19 221 GLY A CA 1
ATOM 1724 C C . GLY A 1 221 ? 9.831 0.005 15.915 1.00 92.19 221 GLY A C 1
ATOM 1725 O O . GLY A 1 221 ? 10.301 0.433 14.866 1.00 92.19 221 GLY A O 1
ATOM 1726 N N . TRP A 1 222 ? 9.148 -1.133 15.973 1.00 94.44 222 TRP A N 1
ATOM 1727 C CA . TRP A 1 222 ? 8.830 -1.956 14.803 1.00 94.44 222 TRP A CA 1
ATOM 1728 C C . TRP A 1 222 ? 7.422 -1.705 14.279 1.00 94.44 222 TRP A C 1
ATOM 1730 O O . TRP A 1 222 ? 6.473 -1.603 15.052 1.00 94.44 222 TRP A O 1
ATOM 1740 N N . GLN A 1 223 ? 7.272 -1.633 12.957 1.00 95.44 223 GLN A N 1
ATOM 1741 C CA . GLN A 1 223 ? 5.985 -1.352 12.317 1.00 95.44 223 GLN A CA 1
ATOM 1742 C C . GLN A 1 223 ? 5.668 -2.368 11.232 1.00 95.44 223 GLN A C 1
ATOM 1744 O O . GLN A 1 223 ? 6.347 -2.435 10.213 1.00 95.44 223 GLN A O 1
ATOM 1749 N N . ILE A 1 224 ? 4.634 -3.166 11.444 1.00 97.19 224 ILE A N 1
ATOM 1750 C CA . ILE A 1 224 ? 4.278 -4.271 10.564 1.00 97.19 224 ILE A CA 1
ATOM 1751 C C . ILE A 1 224 ? 2.803 -4.155 10.204 1.00 97.19 224 ILE A C 1
ATOM 1753 O O . ILE A 1 224 ? 1.941 -4.123 11.083 1.00 97.19 224 ILE A O 1
ATOM 1757 N N . VAL A 1 225 ? 2.520 -4.119 8.905 1.00 98.25 225 VAL A N 1
ATOM 1758 C CA . VAL A 1 225 ? 1.175 -4.262 8.343 1.00 98.25 225 VAL A CA 1
ATOM 1759 C C . VAL A 1 225 ? 1.205 -5.451 7.399 1.00 98.25 225 VAL A C 1
ATOM 1761 O O . VAL A 1 225 ? 1.952 -5.436 6.423 1.00 98.25 225 VAL A O 1
ATOM 1764 N N . GLN A 1 226 ? 0.425 -6.491 7.671 1.00 97.88 226 GLN A N 1
ATOM 1765 C CA . GLN A 1 226 ? 0.457 -7.693 6.850 1.00 97.88 226 GLN A CA 1
ATOM 1766 C C . GLN A 1 226 ? -0.908 -8.323 6.606 1.00 97.88 226 GLN A C 1
ATOM 1768 O O . GLN A 1 226 ? -1.854 -8.122 7.364 1.00 97.88 226 GLN A O 1
ATOM 1773 N N . ASN A 1 227 ? -1.001 -9.101 5.527 1.00 98.12 227 ASN A N 1
ATOM 1774 C CA . ASN A 1 227 ? -2.186 -9.890 5.181 1.00 98.12 227 ASN A CA 1
ATOM 1775 C C . ASN A 1 227 ? -3.485 -9.061 5.143 1.00 98.12 227 ASN A C 1
ATOM 1777 O O . ASN A 1 227 ? -4.547 -9.583 5.463 1.00 98.12 227 ASN A O 1
ATOM 1781 N N . CYS A 1 228 ? -3.413 -7.770 4.810 1.00 98.69 228 CYS A N 1
ATOM 1782 C CA . CYS A 1 228 ? -4.565 -6.865 4.811 1.00 98.69 228 CYS A CA 1
ATOM 1783 C C . CYS A 1 228 ? -5.184 -6.734 3.413 1.00 98.69 228 CYS A C 1
ATOM 1785 O O . CYS A 1 228 ? -4.502 -6.911 2.401 1.00 98.69 228 CYS A O 1
ATOM 1787 N N . TYR A 1 229 ? -6.460 -6.362 3.359 1.00 98.69 229 TYR A N 1
ATOM 1788 C CA . TYR A 1 229 ? -7.186 -6.094 2.122 1.00 98.69 229 TYR A CA 1
ATOM 1789 C C . TYR A 1 229 ? -7.948 -4.774 2.215 1.00 98.69 229 TYR A C 1
ATOM 1791 O O . TYR A 1 229 ? -8.827 -4.619 3.052 1.00 98.69 229 TYR A O 1
ATOM 1799 N N . ILE A 1 230 ? -7.607 -3.805 1.373 1.00 98.44 230 ILE A N 1
ATOM 1800 C CA . ILE A 1 230 ? -8.213 -2.470 1.387 1.00 98.44 230 ILE A CA 1
ATOM 1801 C C . ILE A 1 230 ? -8.790 -2.201 0.006 1.00 98.44 230 ILE A C 1
ATOM 1803 O O . ILE A 1 230 ? -8.058 -2.261 -0.980 1.00 98.44 230 ILE A O 1
ATOM 1807 N N . HIS A 1 231 ? -10.090 -1.947 -0.105 1.00 96.81 231 HIS A N 1
ATOM 1808 C CA . HIS A 1 231 ? -10.713 -1.911 -1.421 1.00 96.81 231 HIS A CA 1
ATOM 1809 C C . HIS A 1 231 ? -11.939 -1.014 -1.552 1.00 96.81 231 HIS A C 1
ATOM 1811 O O . HIS A 1 231 ? -12.606 -0.656 -0.583 1.00 96.81 231 HIS A O 1
ATOM 1817 N N . ASP A 1 232 ? -12.236 -0.706 -2.814 1.00 93.81 232 ASP A N 1
ATOM 1818 C CA . ASP A 1 232 ? -13.465 -0.068 -3.279 1.00 93.81 232 ASP A CA 1
ATOM 1819 C C . ASP A 1 232 ? -13.640 1.385 -2.810 1.00 93.81 232 ASP A C 1
ATOM 1821 O O . ASP A 1 232 ? -14.700 1.783 -2.336 1.00 93.81 232 ASP A O 1
ATOM 1825 N N . ASN A 1 233 ? -12.621 2.222 -3.015 1.00 91.62 233 ASN A N 1
ATOM 1826 C CA . ASN A 1 233 ? -12.738 3.674 -2.865 1.00 91.62 233 ASN A CA 1
ATOM 1827 C C . ASN A 1 233 ? -12.792 4.348 -4.246 1.00 91.62 233 ASN A C 1
ATOM 1829 O O . ASN A 1 233 ? -11.780 4.750 -4.820 1.00 91.62 233 ASN A O 1
ATOM 1833 N N . SER A 1 234 ? -13.992 4.396 -4.825 1.00 87.50 234 SER A N 1
ATOM 1834 C CA . SER A 1 234 ? -14.214 4.739 -6.245 1.00 87.50 234 SER A CA 1
ATOM 1835 C C . SER A 1 234 ? -15.101 5.973 -6.474 1.00 87.50 234 SER A C 1
ATOM 1837 O O . SER A 1 234 ? -15.346 6.378 -7.624 1.00 87.50 234 SER A O 1
ATOM 1839 N N . GLU A 1 235 ? -15.603 6.556 -5.386 1.00 87.44 235 GLU A N 1
ATOM 1840 C CA . GLU A 1 235 ? -16.485 7.719 -5.354 1.00 87.44 235 GLU A CA 1
ATOM 1841 C C . GLU A 1 235 ? -16.243 8.548 -4.081 1.00 87.44 235 GLU A C 1
ATOM 1843 O O . GLU A 1 235 ? -15.917 8.001 -3.029 1.00 87.44 235 GLU A O 1
ATOM 1848 N N . ASP A 1 236 ? -16.446 9.865 -4.178 1.00 85.06 236 ASP A N 1
ATOM 1849 C CA . ASP A 1 236 ? -16.546 10.788 -3.046 1.00 85.06 236 ASP A CA 1
ATOM 1850 C C . ASP A 1 236 ? -17.774 11.707 -3.155 1.00 85.06 236 ASP A C 1
ATOM 1852 O O . ASP A 1 236 ? -18.586 11.616 -4.076 1.00 85.06 236 ASP A O 1
ATOM 1856 N N . ASP A 1 237 ? -17.920 12.608 -2.187 1.00 85.75 237 ASP A N 1
ATOM 1857 C CA . ASP A 1 237 ? -18.921 13.680 -2.178 1.00 85.75 237 ASP A CA 1
ATOM 1858 C C . ASP A 1 237 ? -18.442 14.970 -2.884 1.00 85.75 237 ASP A C 1
ATOM 1860 O O . ASP A 1 237 ? -19.075 16.019 -2.751 1.00 85.75 237 ASP A O 1
ATOM 1864 N N . GLY A 1 238 ? -17.324 14.917 -3.620 1.00 83.12 238 GLY A N 1
ATOM 1865 C CA . GLY A 1 238 ? -16.724 16.048 -4.329 1.00 83.12 238 GLY A CA 1
ATOM 1866 C C . GLY A 1 238 ? -15.859 16.993 -3.486 1.00 83.12 238 GLY A C 1
ATOM 1867 O O . GLY A 1 238 ? -15.322 17.954 -4.040 1.00 83.12 238 GLY A O 1
ATOM 1868 N N . VAL A 1 239 ? -15.687 16.754 -2.178 1.00 83.50 239 VAL A N 1
ATOM 1869 C CA . VAL A 1 239 ? -14.831 17.599 -1.319 1.00 83.50 239 VAL A CA 1
ATOM 1870 C C . VAL A 1 239 ? -13.337 17.398 -1.614 1.00 83.50 239 VAL A C 1
ATOM 1872 O O . VAL A 1 239 ? -12.554 18.315 -1.373 1.00 83.50 239 VAL A O 1
ATOM 1875 N N . GLY A 1 240 ? -12.937 16.242 -2.163 1.00 74.81 240 GLY A N 1
ATOM 1876 C CA . GLY A 1 240 ? -11.540 15.924 -2.474 1.00 74.81 240 GLY A CA 1
ATOM 1877 C C . GLY A 1 240 ? -10.677 15.819 -1.215 1.00 74.81 240 GLY A C 1
ATOM 1878 O O . GLY A 1 240 ? -10.004 16.772 -0.819 1.00 74.81 240 GLY A O 1
ATOM 1879 N N . ARG A 1 241 ? -10.700 14.654 -0.561 1.00 83.62 241 ARG A N 1
ATOM 1880 C CA . ARG A 1 241 ? -9.956 14.404 0.684 1.00 83.62 241 ARG A CA 1
ATOM 1881 C C . ARG A 1 241 ? -8.642 13.682 0.388 1.00 83.62 241 ARG A C 1
ATOM 1883 O O . ARG A 1 241 ? -8.571 12.855 -0.512 1.00 83.62 241 ARG A O 1
ATOM 1890 N N . ASN A 1 242 ? -7.604 13.966 1.176 1.00 82.50 242 ASN A N 1
ATOM 1891 C CA . ASN A 1 242 ? -6.356 13.207 1.102 1.00 82.50 242 ASN A CA 1
ATOM 1892 C C . ASN A 1 242 ? -6.503 11.887 1.881 1.00 82.50 242 ASN A C 1
ATOM 1894 O O . ASN A 1 242 ? -6.236 11.833 3.086 1.00 82.50 242 ASN A O 1
ATOM 1898 N N . GLN A 1 243 ? -7.026 10.871 1.196 1.00 90.50 243 GLN A N 1
ATOM 1899 C CA . GLN A 1 243 ? -7.321 9.553 1.749 1.00 90.50 243 GLN A CA 1
ATOM 1900 C C . GLN A 1 243 ? -6.502 8.483 1.035 1.00 90.50 243 GLN A C 1
ATOM 1902 O O . GLN A 1 243 ? -6.781 8.122 -0.112 1.00 90.50 243 GLN A O 1
ATOM 1907 N N . ASP A 1 244 ? -5.508 7.956 1.736 1.00 94.00 244 ASP A N 1
ATOM 1908 C CA . ASP A 1 244 ? -4.676 6.869 1.241 1.00 94.00 244 ASP A CA 1
ATOM 1909 C C . ASP A 1 244 ? -5.163 5.503 1.744 1.00 94.00 244 ASP A C 1
ATOM 1911 O O . ASP A 1 244 ? -5.823 5.402 2.785 1.00 94.00 244 ASP A O 1
ATOM 1915 N N . GLY A 1 245 ? -4.840 4.440 1.005 1.00 96.44 245 GLY A N 1
ATOM 1916 C CA . GLY A 1 245 ? -5.144 3.067 1.411 1.00 96.44 245 GLY A CA 1
ATOM 1917 C C . GLY A 1 245 ? -4.313 2.685 2.633 1.00 96.44 245 GLY A C 1
ATOM 1918 O O . GLY A 1 245 ? -4.853 2.427 3.709 1.00 96.44 245 GLY A O 1
ATOM 1919 N N . ILE A 1 246 ? -2.988 2.726 2.488 1.00 97.25 246 ILE A N 1
ATOM 1920 C CA . ILE A 1 246 ? -2.030 2.639 3.594 1.00 97.25 246 ILE A CA 1
ATOM 1921 C C . ILE A 1 246 ? -1.083 3.835 3.511 1.00 97.25 246 ILE A C 1
ATOM 1923 O O . ILE A 1 246 ? -0.349 3.985 2.536 1.00 97.25 246 ILE A O 1
ATOM 1927 N N . LEU A 1 247 ? -1.073 4.653 4.558 1.00 93.88 247 LEU A N 1
ATOM 1928 C CA . LEU A 1 247 ? -0.204 5.812 4.719 1.00 93.88 247 LEU A CA 1
ATOM 1929 C C . LEU A 1 247 ? 0.750 5.591 5.887 1.00 93.88 247 LEU A C 1
ATOM 1931 O O . LEU A 1 247 ? 0.309 5.416 7.025 1.00 93.88 247 LEU A O 1
ATOM 1935 N N . VAL A 1 248 ? 2.054 5.667 5.635 1.00 91.50 248 VAL A N 1
ATOM 1936 C CA . VAL A 1 248 ? 3.079 5.654 6.686 1.00 91.50 248 VAL A CA 1
ATOM 1937 C C . VAL A 1 248 ? 3.949 6.895 6.528 1.00 91.50 248 VAL A C 1
ATOM 1939 O O . VAL A 1 248 ? 4.837 6.941 5.687 1.00 91.50 248 VAL A O 1
ATOM 1942 N N . HIS A 1 249 ? 3.691 7.931 7.326 1.00 86.31 249 HIS A N 1
ATOM 1943 C CA . HIS A 1 249 ? 4.385 9.220 7.189 1.00 86.31 249 HIS A CA 1
ATOM 1944 C C . HIS A 1 249 ? 5.804 9.242 7.763 1.00 86.31 249 HIS A C 1
ATOM 1946 O O . HIS A 1 249 ? 6.646 10.004 7.291 1.00 86.31 249 HIS A O 1
ATOM 1952 N N . SER A 1 250 ? 6.048 8.461 8.807 1.00 82.56 250 SER A N 1
ATOM 1953 C CA . SER A 1 250 ? 7.332 8.428 9.508 1.00 82.56 250 SER A CA 1
ATOM 1954 C C . SER A 1 250 ? 7.638 6.980 9.835 1.00 82.56 250 SER A C 1
ATOM 1956 O O . SER A 1 250 ? 7.494 6.549 10.984 1.00 82.56 250 SER A O 1
ATOM 1958 N N . ALA A 1 251 ? 7.914 6.222 8.775 1.00 83.69 251 ALA A N 1
ATOM 1959 C CA . ALA A 1 251 ? 8.163 4.793 8.852 1.00 83.69 251 ALA A CA 1
ATOM 1960 C C . ALA A 1 251 ? 9.371 4.485 9.743 1.00 83.69 251 ALA A C 1
ATOM 1962 O O . ALA A 1 251 ? 10.388 5.165 9.694 1.00 83.69 251 ALA A O 1
ATOM 1963 N N . SER A 1 252 ? 9.268 3.441 10.556 1.00 85.44 252 SER A N 1
ATOM 1964 C CA . SER A 1 252 ? 10.408 2.933 11.324 1.00 85.44 252 SER A CA 1
ATOM 1965 C C . SER A 1 252 ? 11.070 1.744 10.625 1.00 85.44 252 SER A C 1
ATOM 1967 O O . SER A 1 252 ? 10.888 1.531 9.431 1.00 85.44 252 SER A O 1
ATOM 1969 N N . ASN A 1 253 ? 11.793 0.914 11.374 1.00 91.31 253 ASN A N 1
ATOM 1970 C CA . ASN A 1 253 ? 12.096 -0.444 10.945 1.00 91.31 253 ASN A CA 1
ATOM 1971 C C . ASN A 1 253 ? 10.799 -1.248 10.862 1.00 91.31 253 ASN A C 1
ATOM 1973 O O . ASN A 1 253 ? 9.986 -1.243 11.790 1.00 91.31 253 ASN A O 1
ATOM 1977 N N . GLY A 1 254 ? 10.561 -1.914 9.738 1.00 94.19 254 GLY A N 1
ATOM 1978 C CA . GLY A 1 254 ? 9.258 -2.531 9.545 1.00 94.19 254 GLY A CA 1
ATOM 1979 C C . GLY A 1 254 ? 8.970 -3.016 8.141 1.00 94.19 254 GLY A C 1
ATOM 1980 O O . GLY A 1 254 ? 9.847 -3.011 7.270 1.00 94.19 254 GLY A O 1
ATOM 1981 N N . MET A 1 255 ? 7.726 -3.446 7.941 1.00 95.69 255 MET A N 1
ATOM 1982 C CA . MET A 1 255 ? 7.256 -3.877 6.638 1.00 95.69 255 MET A CA 1
ATOM 1983 C C . MET A 1 255 ? 5.764 -3.674 6.381 1.00 95.69 255 MET A C 1
ATOM 1985 O O . MET A 1 255 ? 4.940 -3.688 7.295 1.00 95.69 255 MET A O 1
ATOM 1989 N N . ILE A 1 256 ? 5.432 -3.601 5.095 1.00 97.50 256 ILE A N 1
ATOM 1990 C CA . ILE A 1 256 ? 4.109 -3.914 4.559 1.00 97.50 256 ILE A CA 1
ATOM 1991 C C . ILE A 1 256 ? 4.244 -5.201 3.743 1.00 97.50 256 ILE A C 1
ATOM 1993 O O . ILE A 1 256 ? 4.977 -5.217 2.749 1.00 97.50 256 ILE A O 1
ATOM 1997 N N . PHE A 1 257 ? 3.570 -6.273 4.158 1.00 97.50 257 PHE A N 1
ATOM 1998 C CA . PHE A 1 257 ? 3.737 -7.596 3.557 1.00 97.50 257 PHE A CA 1
ATOM 1999 C C . PHE A 1 257 ? 2.420 -8.285 3.211 1.00 97.50 257 PHE A C 1
ATOM 2001 O O . PHE A 1 257 ? 1.528 -8.408 4.044 1.00 97.50 257 PHE A O 1
ATOM 2008 N N . ASN A 1 258 ? 2.326 -8.838 2.002 1.00 97.75 258 ASN A N 1
ATOM 2009 C CA . ASN A 1 258 ? 1.171 -9.637 1.585 1.00 97.75 258 ASN A CA 1
ATOM 2010 C C . ASN A 1 258 ? -0.185 -8.900 1.660 1.00 97.75 258 ASN A C 1
ATOM 2012 O O . ASN A 1 258 ? -1.232 -9.509 1.890 1.00 97.75 258 ASN A O 1
ATOM 2016 N N . CYS A 1 259 ? -0.178 -7.580 1.488 1.00 98.69 259 CYS A N 1
ATOM 2017 C CA . CYS A 1 259 ? -1.382 -6.762 1.461 1.00 98.69 259 CYS A CA 1
ATOM 2018 C C . CYS A 1 259 ? -1.903 -6.589 0.031 1.00 98.69 259 CYS A C 1
ATOM 2020 O O . CYS A 1 259 ? -1.142 -6.579 -0.940 1.00 98.69 259 CYS A O 1
ATOM 2022 N N . VAL A 1 260 ? -3.215 -6.404 -0.092 1.00 98.62 260 VAL A N 1
ATOM 2023 C CA . VAL A 1 260 ? -3.885 -6.085 -1.352 1.00 98.62 260 VAL A CA 1
ATOM 2024 C C . VAL A 1 260 ? -4.602 -4.748 -1.208 1.00 98.62 260 VAL A C 1
ATOM 2026 O O . VAL A 1 260 ? -5.387 -4.570 -0.279 1.00 98.62 260 VAL A O 1
ATOM 2029 N N . VAL A 1 261 ? -4.355 -3.819 -2.132 1.00 97.94 261 VAL A N 1
ATOM 2030 C CA . VAL A 1 261 ? -5.138 -2.585 -2.271 1.00 97.94 261 VAL A CA 1
ATOM 2031 C C . VAL A 1 261 ? -5.760 -2.551 -3.665 1.00 97.94 261 VAL A C 1
ATOM 2033 O O . VAL A 1 261 ? -5.031 -2.639 -4.654 1.00 97.94 261 VAL A O 1
ATOM 2036 N N . ASP A 1 262 ? -7.088 -2.464 -3.762 1.00 94.81 262 ASP A N 1
ATOM 2037 C CA . ASP A 1 262 ? -7.816 -2.514 -5.041 1.00 94.81 262 ASP A CA 1
ATOM 2038 C C . ASP A 1 262 ? -8.805 -1.348 -5.186 1.00 94.81 262 ASP A C 1
ATOM 2040 O O . ASP A 1 262 ? -9.451 -0.940 -4.225 1.00 94.81 262 ASP A O 1
ATOM 2044 N N . ASN A 1 263 ? -8.962 -0.831 -6.405 1.00 91.38 263 ASN A N 1
ATOM 2045 C CA . ASN A 1 263 ? -9.933 0.216 -6.745 1.00 91.38 263 ASN A CA 1
ATOM 2046 C C . ASN A 1 263 ? -9.813 1.490 -5.875 1.00 91.38 263 ASN A C 1
ATOM 2048 O O . ASN A 1 263 ? -10.784 1.892 -5.234 1.00 91.38 263 ASN A O 1
ATOM 2052 N N . TRP A 1 264 ? -8.636 2.131 -5.862 1.00 90.62 264 TRP A N 1
ATOM 2053 C CA . TRP A 1 264 ? -8.346 3.335 -5.061 1.00 90.62 264 TRP A CA 1
ATOM 2054 C C . TRP A 1 264 ? -8.188 4.591 -5.941 1.00 90.62 264 TRP A C 1
ATOM 2056 O O . TRP A 1 264 ? -7.120 4.847 -6.517 1.00 90.62 264 TRP A O 1
ATOM 2066 N N . LEU A 1 265 ? -9.265 5.362 -6.125 1.00 85.50 265 LEU A N 1
ATOM 2067 C CA . LEU A 1 265 ? -9.398 6.319 -7.232 1.00 85.50 265 LEU A CA 1
ATOM 2068 C C . LEU A 1 265 ? -9.543 7.787 -6.781 1.00 85.50 265 LEU A C 1
ATOM 2070 O O . LEU A 1 265 ? -10.410 8.138 -5.984 1.00 85.50 265 LEU A O 1
ATOM 2074 N N . ARG A 1 266 ? -8.762 8.690 -7.393 1.00 77.25 266 ARG A N 1
ATOM 2075 C CA . ARG A 1 266 ? -8.969 10.150 -7.301 1.00 77.25 266 ARG A CA 1
ATOM 2076 C C . ARG A 1 266 ? -10.307 10.563 -7.941 1.00 77.25 266 ARG A C 1
ATOM 2078 O O . ARG A 1 266 ? -10.725 9.914 -8.897 1.00 77.25 266 ARG A O 1
ATOM 2085 N N . PRO A 1 267 ? -10.950 11.673 -7.513 1.00 68.06 267 PRO A N 1
ATOM 2086 C CA . PRO A 1 267 ? -10.502 12.650 -6.509 1.00 68.06 267 PRO A CA 1
ATOM 2087 C C . PRO A 1 267 ? -10.799 12.259 -5.054 1.00 68.06 267 PRO A C 1
ATOM 2089 O O . PRO A 1 267 ? -10.299 12.932 -4.157 1.00 68.06 267 PRO A O 1
ATOM 2092 N N . GLY A 1 268 ? -11.582 11.198 -4.835 1.00 64.50 268 GLY A N 1
ATOM 2093 C CA . GLY A 1 268 ? -11.989 10.759 -3.501 1.00 64.50 268 GLY A CA 1
ATOM 2094 C C . GLY A 1 268 ? -10.872 10.160 -2.665 1.00 64.50 268 GLY A C 1
ATOM 2095 O O . GLY A 1 268 ? -10.861 10.311 -1.447 1.00 64.50 268 GLY A O 1
ATOM 2096 N N . SER A 1 269 ? -9.911 9.534 -3.334 1.00 76.75 269 SER A N 1
ATOM 2097 C CA . SER A 1 269 ? -8.733 8.925 -2.726 1.00 76.75 269 SER A CA 1
ATOM 2098 C C . SER A 1 269 ? -7.459 9.519 -3.307 1.00 76.75 269 SER A C 1
ATOM 2100 O O . SER A 1 269 ? -7.459 9.936 -4.459 1.00 76.75 269 SER A O 1
ATOM 2102 N N . ASP A 1 270 ? -6.357 9.531 -2.560 1.00 85.00 270 ASP A N 1
ATOM 2103 C CA . ASP A 1 270 ? -5.082 10.054 -3.054 1.00 85.00 270 ASP A CA 1
ATOM 2104 C C . ASP A 1 270 ? -4.196 8.941 -3.653 1.00 85.00 270 ASP A C 1
ATOM 2106 O O . ASP A 1 270 ? -4.064 8.864 -4.883 1.00 85.00 270 ASP A O 1
ATOM 2110 N N . ALA A 1 271 ? -3.644 8.047 -2.825 1.00 90.44 271 ALA A N 1
ATOM 2111 C CA . ALA A 1 271 ? -2.840 6.904 -3.255 1.00 90.44 271 ALA A CA 1
ATOM 2112 C C . ALA A 1 271 ? -3.175 5.608 -2.502 1.00 90.44 271 ALA A C 1
ATOM 2114 O O . ALA A 1 271 ? -3.574 5.602 -1.344 1.00 90.44 271 ALA A O 1
ATOM 2115 N N . ALA A 1 272 ? -2.993 4.464 -3.158 1.00 94.19 272 ALA A N 1
ATOM 2116 C CA . ALA A 1 272 ? -3.158 3.159 -2.519 1.00 94.19 272 ALA A CA 1
ATOM 2117 C C . ALA A 1 272 ? -2.130 2.936 -1.405 1.00 94.19 272 ALA A C 1
ATOM 2119 O O . ALA A 1 272 ? -2.462 2.409 -0.347 1.00 94.19 272 ALA A O 1
ATOM 2120 N N . LEU A 1 273 ? -0.892 3.362 -1.653 1.00 95.00 273 LEU A N 1
ATOM 2121 C CA . LEU A 1 273 ? 0.216 3.364 -0.706 1.00 95.00 273 LEU A CA 1
ATOM 2122 C C . LEU A 1 273 ? 0.868 4.746 -0.758 1.00 95.00 273 LEU A C 1
ATOM 2124 O O . LEU A 1 273 ? 1.140 5.230 -1.856 1.00 95.00 273 LEU A O 1
ATOM 2128 N N . ASP A 1 274 ? 1.150 5.354 0.387 1.00 91.38 274 ASP A N 1
ATOM 2129 C CA . ASP A 1 274 ? 1.908 6.605 0.475 1.00 91.38 274 ASP A CA 1
ATOM 2130 C C . ASP A 1 274 ? 2.853 6.541 1.683 1.00 91.38 274 ASP A C 1
ATOM 2132 O O . ASP A 1 274 ? 2.444 6.346 2.828 1.00 91.38 274 ASP A O 1
ATOM 2136 N N . MET A 1 275 ? 4.152 6.593 1.411 1.00 88.56 275 MET A N 1
ATOM 2137 C CA . MET A 1 275 ? 5.202 6.286 2.379 1.00 88.56 275 MET A CA 1
ATOM 2138 C C . MET A 1 275 ? 6.108 7.501 2.546 1.00 88.56 275 MET A C 1
ATOM 2140 O O . MET A 1 275 ? 6.310 8.259 1.607 1.00 88.56 275 MET A O 1
ATOM 2144 N N . SER A 1 276 ? 6.677 7.720 3.730 1.00 82.38 276 SER A N 1
ATOM 2145 C CA . SER A 1 276 ? 7.613 8.820 3.974 1.00 82.38 276 SER A CA 1
ATOM 2146 C C . SER A 1 276 ? 8.461 8.584 5.236 1.00 82.38 276 SER A C 1
ATOM 2148 O O . SER A 1 276 ? 8.101 7.783 6.101 1.00 82.38 276 SER A O 1
ATOM 2150 N N . PHE A 1 277 ? 9.563 9.333 5.363 1.00 82.50 277 PHE A N 1
ATOM 2151 C CA . PHE A 1 277 ? 10.364 9.450 6.590 1.00 82.50 277 PHE A CA 1
ATOM 2152 C C . PHE A 1 277 ? 10.424 10.915 7.046 1.00 82.50 277 PHE A C 1
ATOM 2154 O O . PHE A 1 277 ? 11.400 11.614 6.810 1.00 82.50 277 PHE A O 1
ATOM 2161 N N . ARG A 1 278 ? 9.349 11.427 7.660 1.00 79.56 278 ARG A N 1
ATOM 2162 C CA . ARG A 1 278 ? 9.235 12.872 7.966 1.00 79.56 278 ARG A CA 1
ATOM 2163 C C . ARG A 1 278 ? 9.933 13.326 9.250 1.00 79.56 278 ARG A C 1
ATOM 2165 O O . ARG A 1 278 ? 9.808 14.498 9.598 1.00 79.56 278 ARG A O 1
ATOM 2172 N N . ARG A 1 279 ? 10.630 12.434 9.955 1.00 80.56 279 ARG A N 1
ATOM 2173 C CA . ARG A 1 279 ? 11.344 12.743 11.200 1.00 80.56 279 ARG A CA 1
ATOM 2174 C C . ARG A 1 279 ? 12.804 13.065 10.939 1.00 80.56 279 ARG A C 1
ATOM 2176 O O . ARG A 1 279 ? 13.452 12.425 10.117 1.00 80.56 279 ARG A O 1
ATOM 2183 N N . ASP A 1 280 ? 13.312 14.061 11.652 1.00 78.56 280 ASP A N 1
ATOM 2184 C CA . ASP A 1 280 ? 14.648 14.608 11.429 1.00 78.56 280 ASP A CA 1
ATOM 2185 C C . ASP A 1 280 ? 15.574 14.540 12.637 1.00 78.56 280 ASP A C 1
ATOM 2187 O O . ASP A 1 280 ? 16.730 14.957 12.558 1.00 78.56 280 ASP A O 1
ATOM 2191 N N . GLU A 1 281 ? 15.098 13.982 13.747 1.00 80.69 281 GLU A N 1
ATOM 2192 C CA . GLU A 1 281 ? 15.909 13.852 14.947 1.00 80.69 281 GLU A CA 1
ATOM 2193 C C . GLU A 1 281 ? 17.008 12.790 14.748 1.00 80.69 281 GLU A C 1
ATOM 2195 O O . GLU A 1 281 ? 16.741 11.742 14.146 1.00 80.69 281 GLU A O 1
ATOM 2200 N N . PRO A 1 282 ? 18.242 13.013 15.244 1.00 83.31 282 PRO A N 1
ATOM 2201 C CA . PRO A 1 282 ? 19.363 12.089 15.051 1.00 83.31 282 PRO A CA 1
ATOM 2202 C C . PRO A 1 282 ? 19.099 10.652 15.522 1.00 83.31 282 PRO A C 1
ATOM 2204 O O . PRO A 1 282 ? 19.517 9.705 14.865 1.00 83.31 282 PRO A O 1
ATOM 2207 N N . GLU A 1 283 ? 18.382 10.468 16.631 1.00 85.44 283 GLU A N 1
ATOM 2208 C CA . GLU A 1 283 ? 18.025 9.157 17.188 1.00 85.44 283 GLU A CA 1
ATOM 2209 C C . GLU A 1 283 ? 17.006 8.374 16.341 1.00 85.44 283 GLU A C 1
ATOM 2211 O O . GLU A 1 283 ? 16.802 7.173 16.554 1.00 85.44 283 GLU A O 1
ATOM 2216 N N . TYR A 1 284 ? 16.338 9.043 15.399 1.00 84.75 284 TYR A N 1
ATOM 2217 C CA . TYR A 1 284 ? 15.407 8.412 14.476 1.00 84.75 284 TYR A CA 1
ATOM 2218 C C . TYR A 1 284 ? 16.087 7.896 13.210 1.00 84.75 284 TYR A C 1
ATOM 2220 O O . TYR A 1 284 ? 15.566 6.946 12.656 1.00 84.75 284 TYR A O 1
ATOM 2228 N N . GLN A 1 285 ? 17.200 8.469 12.762 1.00 85.19 285 GLN A N 1
ATOM 2229 C CA . GLN A 1 285 ? 17.770 8.181 11.440 1.00 85.19 285 GLN A CA 1
ATOM 2230 C C . GLN A 1 285 ? 18.250 6.722 11.279 1.00 85.19 285 GLN A C 1
ATOM 2232 O O . GLN A 1 285 ? 18.389 6.002 12.270 1.00 85.19 285 GLN A O 1
ATOM 2237 N N . ASP A 1 286 ? 18.555 6.328 10.035 1.00 86.06 286 ASP A N 1
ATOM 2238 C CA . ASP A 1 286 ? 19.044 4.989 9.648 1.00 86.06 286 ASP A CA 1
ATOM 2239 C C . ASP A 1 286 ? 17.951 3.907 9.751 1.00 86.06 286 ASP A C 1
ATOM 2241 O O . ASP A 1 286 ? 18.126 2.826 10.320 1.00 86.06 286 ASP A O 1
ATOM 2245 N N . ARG A 1 287 ? 16.758 4.230 9.235 1.00 88.19 287 ARG A N 1
ATOM 2246 C CA . ARG A 1 287 ? 15.604 3.321 9.189 1.00 88.19 287 ARG A CA 1
ATOM 2247 C C . ARG A 1 287 ? 15.509 2.584 7.870 1.00 88.19 287 ARG A C 1
ATOM 2249 O O . ARG A 1 287 ? 15.749 3.134 6.799 1.00 88.19 287 ARG A O 1
ATOM 2256 N N . PHE A 1 288 ? 15.046 1.341 7.957 1.00 90.81 288 PHE A N 1
ATOM 2257 C CA . PHE A 1 288 ? 14.770 0.504 6.797 1.00 90.81 288 PHE A CA 1
ATOM 2258 C C . PHE A 1 288 ? 13.327 0.000 6.825 1.00 90.81 288 PHE A C 1
ATOM 2260 O O . PHE A 1 288 ? 12.963 -0.837 7.660 1.00 90.81 288 PHE A O 1
ATOM 2267 N N . PHE A 1 289 ? 12.515 0.458 5.871 1.00 92.94 289 PHE A N 1
ATOM 2268 C CA . PHE A 1 289 ? 11.118 0.043 5.751 1.00 92.94 289 PHE A CA 1
ATOM 2269 C C . PHE A 1 289 ? 10.873 -0.707 4.440 1.00 92.94 289 PHE A C 1
ATOM 2271 O O . PHE A 1 289 ? 11.171 -0.212 3.350 1.00 92.94 289 PHE A O 1
ATOM 2278 N N . ARG A 1 290 ? 10.337 -1.927 4.546 1.00 94.81 290 ARG A N 1
ATOM 2279 C CA . ARG A 1 290 ? 10.225 -2.881 3.433 1.00 94.81 290 ARG A CA 1
ATOM 2280 C C . ARG A 1 290 ? 8.785 -3.030 2.946 1.00 94.81 290 ARG A C 1
ATOM 2282 O O . ARG A 1 290 ? 7.886 -3.265 3.736 1.00 94.81 290 ARG A O 1
ATOM 2289 N N . ILE A 1 291 ? 8.549 -2.974 1.643 1.00 96.50 291 ILE A N 1
ATOM 2290 C CA . ILE A 1 291 ? 7.236 -3.229 1.040 1.00 96.50 291 ILE A CA 1
ATOM 2291 C C . ILE A 1 291 ? 7.379 -4.443 0.135 1.00 96.50 291 ILE A C 1
ATOM 2293 O O . ILE A 1 291 ? 7.991 -4.349 -0.930 1.00 96.50 291 ILE A O 1
ATOM 2297 N N . GLU A 1 292 ? 6.849 -5.591 0.558 1.00 96.94 292 GLU A N 1
ATOM 2298 C CA . GLU A 1 292 ? 7.070 -6.855 -0.143 1.00 96.94 292 GLU A CA 1
ATOM 2299 C C . GLU A 1 292 ? 5.823 -7.709 -0.357 1.00 96.94 292 GLU A C 1
ATOM 2301 O O . GLU A 1 292 ? 4.977 -7.840 0.522 1.00 96.94 292 GLU A O 1
ATOM 2306 N N . ARG A 1 293 ? 5.739 -8.352 -1.529 1.00 96.81 293 ARG A N 1
ATOM 2307 C CA . ARG A 1 293 ? 4.660 -9.289 -1.875 1.00 96.81 293 ARG A CA 1
ATOM 2308 C C . ARG A 1 293 ? 3.266 -8.656 -1.830 1.00 96.81 293 ARG A C 1
ATOM 2310 O O . ARG A 1 293 ? 2.282 -9.331 -1.548 1.00 96.81 293 ARG A O 1
ATOM 2317 N N . ASN A 1 294 ? 3.159 -7.359 -2.097 1.00 98.38 294 ASN A N 1
ATOM 2318 C CA . ASN A 1 294 ? 1.874 -6.668 -2.123 1.00 98.38 294 ASN A CA 1
ATOM 2319 C C . ASN A 1 294 ? 1.292 -6.638 -3.536 1.00 98.38 294 ASN A C 1
ATOM 2321 O O . ASN A 1 294 ? 2.026 -6.642 -4.530 1.00 98.38 294 ASN A O 1
ATOM 2325 N N . ILE A 1 295 ? -0.035 -6.567 -3.615 1.00 97.94 295 ILE A N 1
ATOM 2326 C CA . ILE A 1 295 ? -0.765 -6.320 -4.858 1.00 97.94 295 ILE A CA 1
ATOM 2327 C C . ILE A 1 295 ? -1.429 -4.953 -4.756 1.00 97.94 295 ILE A C 1
ATOM 2329 O O . ILE A 1 295 ? -2.245 -4.721 -3.870 1.00 97.94 295 ILE A O 1
ATOM 2333 N N . VAL A 1 296 ? -1.127 -4.062 -5.694 1.00 96.75 296 VAL A N 1
ATOM 2334 C CA . VAL A 1 296 ? -1.863 -2.804 -5.859 1.00 96.75 296 VAL A CA 1
ATOM 2335 C C . VAL A 1 296 ? -2.522 -2.829 -7.223 1.00 96.75 296 VAL A C 1
ATOM 2337 O O . VAL A 1 296 ? -1.847 -2.941 -8.248 1.00 96.75 296 VAL A O 1
ATOM 2340 N N . ARG A 1 297 ? -3.848 -2.754 -7.250 1.00 94.12 297 ARG A N 1
ATOM 2341 C CA . ARG A 1 297 ? -4.637 -2.880 -8.471 1.00 94.12 297 ARG A CA 1
ATOM 2342 C C . ARG A 1 297 ? -5.568 -1.683 -8.625 1.00 94.12 297 ARG A C 1
ATOM 2344 O O . ARG A 1 297 ? -6.112 -1.170 -7.653 1.00 94.12 297 ARG A O 1
ATOM 2351 N N . ASN A 1 298 ? -5.729 -1.227 -9.867 1.00 90.88 298 ASN A N 1
ATOM 2352 C CA . ASN A 1 298 ? -6.693 -0.196 -10.257 1.00 90.88 298 ASN A CA 1
ATOM 2353 C C . ASN A 1 298 ? -6.662 1.030 -9.336 1.00 90.88 298 ASN A C 1
ATOM 2355 O O . ASN A 1 298 ? -7.697 1.487 -8.854 1.00 90.88 298 ASN A O 1
ATOM 2359 N N . SER A 1 299 ? -5.466 1.525 -9.045 1.00 89.94 299 SER A N 1
ATOM 2360 C CA . SER A 1 299 ? -5.262 2.628 -8.117 1.00 89.94 299 SER A CA 1
ATOM 2361 C C . SER A 1 299 ? -4.641 3.801 -8.850 1.00 89.94 299 SER A C 1
ATOM 2363 O O . SER A 1 299 ? -3.854 3.611 -9.770 1.00 89.94 299 SER A O 1
ATOM 2365 N N . THR A 1 300 ? -4.977 5.032 -8.472 1.00 86.62 300 THR A N 1
ATOM 2366 C CA . THR A 1 300 ? -4.438 6.192 -9.207 1.00 86.62 300 THR A CA 1
ATOM 2367 C C . THR A 1 300 ? -2.924 6.279 -9.041 1.00 86.62 300 THR A C 1
ATOM 2369 O O . THR A 1 300 ? -2.194 6.398 -10.023 1.00 86.62 300 THR A O 1
ATOM 2372 N N . PHE A 1 301 ? -2.463 6.166 -7.795 1.00 89.44 301 PHE A N 1
ATOM 2373 C CA . PHE A 1 301 ? -1.052 6.180 -7.452 1.00 89.44 301 PHE A CA 1
ATOM 2374 C C . PHE A 1 301 ? -0.732 5.137 -6.391 1.00 89.44 301 PHE A C 1
ATOM 2376 O O . PHE A 1 301 ? -1.562 4.804 -5.547 1.00 89.44 301 PHE A O 1
ATOM 2383 N N . TYR A 1 302 ? 0.513 4.693 -6.401 1.00 91.69 302 TYR A N 1
ATOM 2384 C CA . TYR A 1 302 ? 1.246 4.355 -5.191 1.00 91.69 302 TYR A CA 1
ATOM 2385 C C . TYR A 1 302 ? 2.447 5.297 -5.159 1.00 91.69 302 TYR A C 1
ATOM 2387 O O . TYR A 1 302 ? 3.048 5.565 -6.202 1.00 91.69 302 TYR A O 1
ATOM 2395 N N . LYS A 1 303 ? 2.759 5.862 -4.002 1.00 89.25 303 LYS A N 1
ATOM 2396 C CA . LYS A 1 303 ? 3.754 6.915 -3.905 1.00 89.25 303 LYS A CA 1
ATOM 2397 C C . LYS A 1 303 ? 4.990 6.470 -3.146 1.00 89.25 303 LYS A C 1
ATOM 2399 O O . LYS A 1 303 ? 4.918 5.668 -2.212 1.00 89.25 303 LYS A O 1
ATOM 2404 N N . SER A 1 304 ? 6.120 6.994 -3.599 1.00 80.25 304 SER A N 1
ATOM 2405 C CA . SER A 1 304 ? 7.399 6.886 -2.906 1.00 80.25 304 SER A CA 1
ATOM 2406 C C . SER A 1 304 ? 7.449 7.844 -1.711 1.00 80.25 304 SER A C 1
ATOM 2408 O O . SER A 1 304 ? 6.463 8.500 -1.375 1.00 80.25 304 SER A O 1
ATOM 2410 N N . VAL A 1 305 ? 8.626 7.895 -1.092 1.00 73.75 305 VAL A N 1
ATOM 2411 C CA . VAL A 1 305 ? 8.958 8.717 0.064 1.00 73.75 305 VAL A CA 1
ATOM 2412 C C . VAL A 1 305 ? 8.578 10.187 -0.150 1.00 73.75 305 VAL A C 1
ATOM 2414 O O . VAL A 1 305 ? 8.718 10.707 -1.247 1.00 73.75 305 VAL A O 1
ATOM 2417 N N . GLY A 1 306 ? 8.147 10.881 0.904 1.00 67.38 306 GLY A N 1
ATOM 2418 C CA . GLY A 1 306 ? 8.088 12.342 0.946 1.00 67.38 306 GLY A CA 1
ATOM 2419 C C . GLY A 1 306 ? 9.429 12.996 1.306 1.00 67.38 306 GLY A C 1
ATOM 2420 O O . GLY A 1 306 ? 10.453 12.734 0.686 1.00 67.38 306 GLY A O 1
ATOM 2421 N N . LYS A 1 307 ? 9.419 13.904 2.288 1.00 66.00 307 LYS A N 1
ATOM 2422 C CA . LYS A 1 307 ? 10.587 14.694 2.726 1.00 66.00 307 LYS A CA 1
ATOM 2423 C C . LYS A 1 307 ? 11.486 13.893 3.684 1.00 66.00 307 LYS A C 1
ATOM 2425 O O . LYS A 1 307 ? 10.924 13.452 4.685 1.00 66.00 307 LYS A O 1
ATOM 2430 N N . VAL A 1 308 ? 12.802 13.756 3.427 1.00 64.12 308 VAL A N 1
ATOM 2431 C CA . VAL A 1 308 ? 13.744 12.980 4.281 1.00 64.12 308 VAL A CA 1
ATOM 2432 C C . VAL A 1 308 ? 15.124 13.620 4.525 1.00 64.12 308 VAL A C 1
ATOM 2434 O O . VAL A 1 308 ? 15.926 13.752 3.601 1.00 64.12 308 VAL A O 1
ATOM 2437 N N . PRO A 1 309 ? 15.491 13.883 5.785 1.00 64.31 309 PRO A N 1
ATOM 2438 C CA . PRO A 1 309 ? 16.771 14.494 6.136 1.00 64.31 309 PRO A CA 1
ATOM 2439 C C . PRO A 1 309 ? 17.948 13.517 6.349 1.00 64.31 309 PRO A C 1
ATOM 2441 O O . PRO A 1 309 ? 19.075 14.001 6.452 1.00 64.31 309 PRO A O 1
ATOM 2444 N N . GLY A 1 310 ? 17.750 12.192 6.411 1.00 67.06 310 GLY A N 1
ATOM 2445 C CA . GLY A 1 310 ? 18.834 11.232 6.696 1.00 67.06 310 GLY A CA 1
ATOM 2446 C C . GLY A 1 310 ? 18.909 9.990 5.797 1.00 67.06 310 GLY A C 1
ATOM 2447 O O . GLY A 1 310 ? 18.210 9.920 4.786 1.00 67.06 310 GLY A O 1
ATOM 2448 N N . PRO A 1 311 ? 19.795 9.025 6.130 1.00 76.38 311 PRO A N 1
ATOM 2449 C CA . PRO A 1 311 ? 20.121 7.849 5.314 1.00 76.38 311 PRO A CA 1
ATOM 2450 C C . PRO A 1 311 ? 19.051 6.742 5.380 1.00 76.38 311 PRO A C 1
ATOM 2452 O O . PRO A 1 311 ? 19.370 5.557 5.334 1.00 76.38 311 PRO A O 1
ATOM 2455 N N . ASP A 1 312 ? 17.779 7.109 5.520 1.00 84.44 312 ASP A N 1
ATOM 2456 C CA . ASP A 1 312 ? 16.692 6.136 5.582 1.00 84.44 312 ASP A CA 1
ATOM 2457 C C . ASP A 1 312 ? 16.472 5.486 4.208 1.00 84.44 312 ASP A C 1
ATOM 2459 O O . ASP A 1 312 ? 16.690 6.099 3.161 1.00 84.44 312 ASP A O 1
ATOM 2463 N N . THR A 1 313 ? 16.020 4.233 4.199 1.00 87.88 313 THR A N 1
ATOM 2464 C CA . THR A 1 313 ? 15.778 3.467 2.971 1.00 87.88 313 THR A CA 1
ATOM 2465 C C . THR A 1 313 ? 14.348 2.944 2.924 1.00 87.88 313 THR A C 1
ATOM 2467 O O . THR A 1 313 ? 13.898 2.210 3.812 1.00 87.88 313 THR A O 1
ATOM 2470 N N . LEU A 1 314 ? 13.652 3.257 1.828 1.00 90.50 314 LEU A N 1
ATOM 2471 C CA . LEU A 1 314 ? 12.381 2.630 1.470 1.00 90.50 314 LEU A CA 1
ATOM 2472 C C . LEU A 1 314 ? 12.623 1.563 0.400 1.00 90.50 314 LEU A C 1
ATOM 2474 O O . LEU A 1 314 ? 13.102 1.876 -0.691 1.00 90.50 314 LEU A O 1
ATOM 2478 N N . PHE A 1 315 ? 12.284 0.309 0.697 1.00 93.81 315 PHE A N 1
ATOM 2479 C CA . PHE A 1 315 ? 12.646 -0.834 -0.144 1.00 93.81 315 PHE A CA 1
ATOM 2480 C C . PHE A 1 315 ? 11.415 -1.615 -0.618 1.00 93.81 315 PHE A C 1
ATOM 2482 O O . PHE A 1 315 ? 10.848 -2.421 0.121 1.00 93.81 315 PHE A O 1
ATOM 2489 N N . PHE A 1 316 ? 11.007 -1.407 -1.868 1.00 95.62 316 PHE A N 1
ATOM 2490 C CA . PHE A 1 316 ? 9.923 -2.138 -2.523 1.00 95.62 316 PHE A CA 1
ATOM 2491 C C . PHE A 1 316 ? 10.465 -3.350 -3.269 1.00 95.62 316 PHE A C 1
ATOM 2493 O O . PHE A 1 316 ? 11.214 -3.199 -4.234 1.00 95.62 316 PHE A O 1
ATOM 2500 N N . THR A 1 317 ? 10.022 -4.551 -2.915 1.00 96.00 317 THR A N 1
ATOM 2501 C CA . THR A 1 317 ? 10.458 -5.766 -3.605 1.00 96.00 317 THR A CA 1
ATOM 2502 C C . THR A 1 317 ? 9.354 -6.774 -3.857 1.00 96.00 317 THR A C 1
ATOM 2504 O O . THR A 1 317 ? 8.463 -6.934 -3.036 1.00 96.00 317 THR A O 1
ATOM 2507 N N . ASN A 1 318 ? 9.418 -7.492 -4.981 1.00 96.12 318 ASN A N 1
ATOM 2508 C CA . ASN A 1 318 ? 8.478 -8.567 -5.301 1.00 96.12 318 ASN A CA 1
ATOM 2509 C C . ASN A 1 318 ? 7.007 -8.130 -5.169 1.00 96.12 318 ASN A C 1
ATOM 2511 O O . ASN A 1 318 ? 6.206 -8.875 -4.619 1.00 96.12 318 ASN A O 1
ATOM 2515 N N . ASN A 1 319 ? 6.634 -6.924 -5.605 1.00 97.81 319 ASN A N 1
ATOM 2516 C CA . ASN A 1 319 ? 5.236 -6.483 -5.624 1.00 97.81 319 ASN A CA 1
ATOM 2517 C C . ASN A 1 319 ? 4.649 -6.590 -7.038 1.00 97.81 319 ASN A C 1
ATOM 2519 O O . ASN A 1 319 ? 5.372 -6.581 -8.042 1.00 97.81 319 ASN A O 1
ATOM 2523 N N . LEU A 1 320 ? 3.321 -6.657 -7.108 1.00 97.12 320 LEU A N 1
ATOM 2524 C CA . LEU A 1 320 ? 2.551 -6.655 -8.345 1.00 97.12 320 LEU A CA 1
ATOM 2525 C C . LEU A 1 320 ? 1.657 -5.413 -8.398 1.00 97.12 320 LEU A C 1
ATOM 2527 O O . LEU A 1 320 ? 0.710 -5.272 -7.628 1.00 97.12 320 LEU A O 1
ATOM 2531 N N . PHE A 1 321 ? 1.928 -4.538 -9.356 1.00 96.19 321 PHE A N 1
ATOM 2532 C CA . PHE A 1 321 ? 1.167 -3.322 -9.597 1.00 96.19 321 PHE A CA 1
ATOM 2533 C C . PHE A 1 321 ? 0.398 -3.458 -10.908 1.00 96.19 321 PHE A C 1
ATOM 2535 O O . PHE A 1 321 ? 0.977 -3.722 -11.961 1.00 96.19 321 PHE A O 1
ATOM 2542 N N . ILE A 1 322 ? -0.915 -3.272 -10.866 1.00 94.06 322 ILE A N 1
ATOM 2543 C CA . ILE A 1 322 ? -1.796 -3.381 -12.027 1.00 94.06 322 ILE A CA 1
ATOM 2544 C C . ILE A 1 322 ? -2.552 -2.065 -12.165 1.00 94.06 322 ILE A C 1
ATOM 2546 O O . ILE A 1 322 ? -3.238 -1.642 -11.235 1.00 94.06 322 ILE A O 1
ATOM 2550 N N . ASN A 1 323 ? -2.446 -1.419 -13.324 1.00 90.88 323 ASN A N 1
ATOM 2551 C CA . ASN A 1 323 ? -3.106 -0.150 -13.634 1.00 90.88 323 ASN A CA 1
ATOM 2552 C C . ASN A 1 323 ? -2.911 0.900 -12.532 1.00 90.88 323 ASN A C 1
ATOM 2554 O O . ASN A 1 323 ? -3.879 1.510 -12.088 1.00 90.88 323 ASN A O 1
ATOM 2558 N N . SER A 1 324 ? -1.673 1.043 -12.054 1.00 90.19 324 SER A N 1
ATOM 2559 C CA . SER A 1 324 ? -1.330 1.937 -10.947 1.00 90.19 324 SER A CA 1
ATOM 2560 C C . SER A 1 324 ? -0.028 2.661 -11.237 1.00 90.19 324 SER A C 1
ATOM 2562 O O . SER A 1 324 ? 0.949 2.010 -11.586 1.00 90.19 324 SER A O 1
ATOM 2564 N N . THR A 1 325 ? 0.003 3.986 -11.128 1.00 90.25 325 THR A N 1
ATOM 2565 C CA . THR A 1 325 ? 1.182 4.800 -11.474 1.00 90.25 325 THR A CA 1
ATOM 2566 C C . THR A 1 325 ? 2.091 5.007 -10.262 1.00 90.25 325 THR A C 1
ATOM 2568 O O . THR A 1 325 ? 1.602 5.274 -9.163 1.00 90.25 325 THR A O 1
ATOM 2571 N N . LEU A 1 326 ? 3.411 4.943 -10.466 1.00 91.38 326 LEU A N 1
ATOM 2572 C CA . LEU A 1 326 ? 4.381 5.396 -9.466 1.00 91.38 326 LEU A CA 1
ATOM 2573 C C . LEU A 1 326 ? 4.276 6.915 -9.321 1.00 91.38 326 LEU A C 1
ATOM 2575 O O . LEU A 1 326 ? 4.637 7.643 -10.240 1.00 91.38 326 LEU A O 1
ATOM 2579 N N . GLY A 1 327 ? 3.789 7.407 -8.190 1.00 89.38 327 GLY A N 1
ATOM 2580 C CA . GLY A 1 327 ? 3.831 8.824 -7.847 1.00 89.38 327 GLY A CA 1
ATOM 2581 C C . GLY A 1 327 ? 5.089 9.134 -7.051 1.00 89.38 327 GLY A C 1
ATOM 2582 O O . GLY A 1 327 ? 5.075 9.028 -5.829 1.00 89.38 327 GLY A O 1
ATOM 2583 N N . ASP A 1 328 ? 6.173 9.506 -7.719 1.00 85.12 328 ASP A N 1
ATOM 2584 C CA . ASP A 1 328 ? 7.418 9.810 -7.031 1.00 85.12 328 ASP A CA 1
ATOM 2585 C C . ASP A 1 328 ? 7.477 11.286 -6.625 1.00 85.12 328 ASP A C 1
ATOM 2587 O O . ASP A 1 328 ? 7.588 12.141 -7.498 1.00 85.12 328 ASP A O 1
ATOM 2591 N N . TYR A 1 329 ? 7.368 11.601 -5.332 1.00 79.62 329 TYR A N 1
ATOM 2592 C CA . TYR A 1 329 ? 7.433 12.982 -4.820 1.00 79.62 329 TYR A CA 1
ATOM 2593 C C . TYR A 1 329 ? 8.531 13.214 -3.793 1.00 79.62 329 TYR A C 1
ATOM 2595 O O . TYR A 1 329 ? 8.447 14.168 -3.010 1.00 79.62 329 TYR A O 1
ATOM 2603 N N . HIS A 1 330 ? 9.542 12.354 -3.783 1.00 71.62 330 HIS A N 1
ATOM 2604 C CA . HIS A 1 330 ? 10.560 12.418 -2.757 1.00 71.62 330 HIS A CA 1
ATOM 2605 C C . HIS A 1 330 ? 11.320 13.734 -2.783 1.00 71.62 330 HIS A C 1
ATOM 2607 O O . HIS A 1 330 ? 11.757 14.242 -3.814 1.00 71.62 330 HIS A O 1
ATOM 2613 N N . ARG A 1 331 ? 11.501 14.293 -1.596 1.00 63.59 331 ARG A N 1
ATOM 2614 C CA . ARG A 1 331 ? 12.271 15.509 -1.373 1.00 63.59 331 ARG A CA 1
ATOM 2615 C C . ARG A 1 331 ? 13.388 15.105 -0.423 1.00 63.59 331 ARG A C 1
ATOM 2617 O O . ARG A 1 331 ? 13.090 14.580 0.640 1.00 63.59 331 ARG A O 1
ATOM 2624 N N . GLU A 1 332 ? 14.636 15.390 -0.777 1.00 65.12 332 GLU A N 1
ATOM 2625 C CA . GLU A 1 332 ? 15.842 15.182 0.049 1.00 65.12 332 GLU A CA 1
ATOM 2626 C C . GLU A 1 332 ? 16.457 13.761 -0.017 1.00 65.12 332 GLU A C 1
ATOM 2628 O O . GLU A 1 332 ? 16.337 13.100 -1.042 1.00 65.12 332 GLU A O 1
ATOM 2633 N N . ALA A 1 333 ? 17.257 13.367 0.982 1.00 61.28 333 ALA A N 1
ATOM 2634 C CA . ALA A 1 333 ? 18.472 12.550 0.824 1.00 61.28 333 ALA A CA 1
ATOM 2635 C C . ALA A 1 333 ? 18.295 11.017 0.831 1.00 61.28 333 ALA A C 1
ATOM 2637 O O . ALA A 1 333 ? 19.281 10.306 0.644 1.00 61.28 333 ALA A O 1
ATOM 2638 N N . ALA A 1 334 ? 17.086 10.505 1.056 1.00 70.62 334 ALA A N 1
ATOM 2639 C CA . ALA A 1 334 ? 16.846 9.066 1.150 1.00 70.62 334 ALA A CA 1
ATOM 2640 C C . ALA A 1 334 ? 16.761 8.382 -0.218 1.00 70.62 334 ALA A C 1
ATOM 2642 O O . ALA A 1 334 ? 16.105 8.873 -1.143 1.00 70.62 334 ALA A O 1
ATOM 2643 N N . ASP A 1 335 ? 17.355 7.194 -0.306 1.00 79.56 335 ASP A N 1
ATOM 2644 C CA . ASP A 1 335 ? 17.212 6.326 -1.466 1.00 79.56 335 ASP A CA 1
ATOM 2645 C C . ASP A 1 335 ? 15.867 5.587 -1.399 1.00 79.56 335 ASP A C 1
ATOM 2647 O O . ASP A 1 335 ? 15.498 4.970 -0.393 1.00 79.56 335 ASP A O 1
ATOM 2651 N N . THR A 1 336 ? 15.133 5.608 -2.511 1.00 88.81 336 THR A N 1
ATOM 2652 C CA . THR A 1 336 ? 13.983 4.720 -2.716 1.00 88.81 336 THR A CA 1
ATOM 2653 C C . THR A 1 336 ? 14.379 3.625 -3.691 1.00 88.81 336 THR A C 1
ATOM 2655 O O . THR A 1 336 ? 14.784 3.895 -4.822 1.00 88.81 336 THR A O 1
ATOM 2658 N N . VAL A 1 337 ? 14.247 2.373 -3.268 1.00 92.56 337 VAL A N 1
ATOM 2659 C CA . VAL A 1 337 ? 14.738 1.217 -4.017 1.00 92.56 337 VAL A CA 1
ATOM 2660 C C . VAL A 1 337 ? 13.573 0.312 -4.394 1.00 92.56 337 VAL A C 1
ATOM 2662 O O . VAL A 1 337 ? 12.844 -0.172 -3.534 1.00 92.56 337 VAL A O 1
ATOM 2665 N N . PHE A 1 338 ? 13.410 0.057 -5.689 1.00 94.94 338 PHE A N 1
ATOM 2666 C CA . PHE A 1 338 ? 12.426 -0.861 -6.248 1.00 94.94 338 PHE A CA 1
ATOM 2667 C C . PHE A 1 338 ? 13.154 -2.012 -6.935 1.00 94.94 338 PHE A C 1
ATOM 2669 O O . PHE A 1 338 ? 13.852 -1.797 -7.920 1.00 94.94 338 PHE A O 1
ATOM 2676 N N . VAL A 1 339 ? 12.963 -3.239 -6.456 1.00 95.12 339 VAL A N 1
ATOM 2677 C CA . VAL A 1 339 ? 13.626 -4.442 -6.976 1.00 95.12 339 VAL A CA 1
ATOM 2678 C C . VAL A 1 339 ? 12.590 -5.505 -7.312 1.00 95.12 339 VAL A C 1
ATOM 2680 O O . VAL A 1 339 ? 11.662 -5.719 -6.546 1.00 95.12 339 VAL A O 1
ATOM 2683 N N . ASN A 1 340 ? 12.712 -6.211 -8.436 1.00 94.38 340 ASN A N 1
ATOM 2684 C CA . ASN A 1 340 ? 11.842 -7.361 -8.734 1.00 94.38 340 ASN A CA 1
ATOM 2685 C C . ASN A 1 340 ? 10.339 -7.030 -8.702 1.00 94.38 340 ASN A C 1
ATOM 2687 O O . ASN A 1 340 ? 9.532 -7.866 -8.317 1.00 94.38 340 ASN A O 1
ATOM 2691 N N . ASN A 1 341 ? 9.925 -5.815 -9.051 1.00 96.31 341 ASN A N 1
ATOM 2692 C CA . ASN A 1 341 ? 8.503 -5.472 -9.102 1.00 96.31 341 ASN A CA 1
ATOM 2693 C C . ASN A 1 341 ? 7.945 -5.742 -10.507 1.00 96.31 341 ASN A C 1
ATOM 2695 O O . ASN A 1 341 ? 8.655 -5.597 -11.505 1.00 96.31 341 ASN A O 1
ATOM 2699 N N . THR A 1 342 ? 6.675 -6.142 -10.583 1.00 95.88 342 THR A N 1
ATOM 2700 C CA . THR A 1 342 ? 5.960 -6.345 -11.851 1.00 95.88 342 THR A CA 1
ATOM 2701 C C . THR A 1 342 ? 4.875 -5.293 -12.006 1.00 95.88 342 THR A C 1
ATOM 2703 O O . THR A 1 342 ? 4.059 -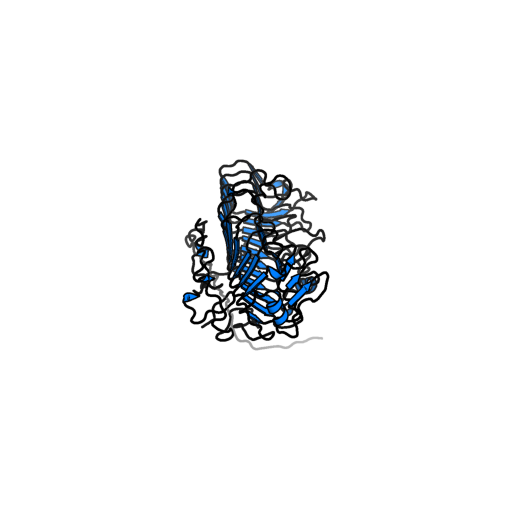5.108 -11.108 1.00 95.88 342 THR A O 1
ATOM 2706 N N . TYR A 1 343 ? 4.837 -4.647 -13.165 1.00 95.25 343 TYR A N 1
ATOM 2707 C CA . TYR A 1 343 ? 3.914 -3.578 -13.509 1.00 95.25 343 TYR A CA 1
ATOM 2708 C C . TYR A 1 343 ? 3.112 -3.967 -14.747 1.00 95.25 343 TYR A C 1
ATOM 2710 O O . TYR A 1 343 ? 3.683 -4.217 -15.807 1.00 95.25 343 TYR A O 1
ATOM 2718 N N . ILE A 1 344 ? 1.789 -3.994 -14.635 1.00 93.62 344 ILE A N 1
ATOM 2719 C CA . ILE A 1 344 ? 0.869 -4.327 -15.724 1.00 93.62 344 ILE A CA 1
ATOM 2720 C C . ILE A 1 344 ? -0.011 -3.110 -16.004 1.00 93.62 344 ILE A C 1
ATOM 2722 O O . ILE A 1 344 ? -0.794 -2.714 -15.147 1.00 93.62 344 ILE A O 1
ATOM 2726 N N . TYR A 1 345 ? 0.058 -2.544 -17.209 1.00 90.19 345 TYR A N 1
ATOM 2727 C CA . TYR A 1 345 ? -0.825 -1.448 -17.629 1.00 90.19 345 TYR A CA 1
ATOM 2728 C C . TYR A 1 345 ? -1.743 -1.890 -18.760 1.00 90.19 345 TYR A C 1
ATOM 2730 O O . TYR A 1 345 ? -1.424 -1.756 -19.943 1.00 90.19 345 TYR A O 1
ATOM 2738 N N . ASP A 1 346 ? -2.921 -2.366 -18.382 1.00 88.69 346 ASP A N 1
ATOM 2739 C CA . ASP A 1 346 ? -4.007 -2.712 -19.282 1.00 88.69 346 ASP A CA 1
ATOM 2740 C C . ASP A 1 346 ? -5.336 -2.150 -18.773 1.00 88.69 346 ASP A C 1
ATOM 2742 O O . ASP A 1 346 ? -6.100 -2.787 -18.041 1.00 88.69 346 ASP A O 1
ATOM 2746 N N . LEU A 1 347 ? -5.623 -0.928 -19.219 1.00 83.75 347 LEU A N 1
ATOM 2747 C CA . LEU A 1 347 ? -6.871 -0.242 -18.912 1.00 83.75 347 LEU A CA 1
ATOM 2748 C C . LEU A 1 347 ? -8.090 -0.940 -19.523 1.00 83.75 347 LEU A C 1
ATOM 2750 O O . LEU A 1 347 ? -9.204 -0.666 -19.088 1.00 83.75 347 LEU A O 1
ATOM 2754 N N . SER A 1 348 ? -7.931 -1.847 -20.496 1.00 84.75 348 SER A N 1
ATOM 2755 C CA . SER A 1 348 ? -9.075 -2.589 -21.042 1.00 84.75 348 SER A CA 1
ATOM 2756 C C . SER A 1 348 ? -9.700 -3.516 -19.992 1.00 84.75 348 SER A C 1
ATOM 2758 O O . SER A 1 348 ? -10.930 -3.627 -19.943 1.00 84.75 348 SER A O 1
ATOM 2760 N N . LYS A 1 349 ? -8.868 -4.053 -19.087 1.00 86.06 349 LYS A N 1
ATOM 2761 C CA . LYS A 1 349 ? -9.243 -4.878 -17.926 1.00 86.06 349 LYS A CA 1
ATOM 2762 C C . LYS A 1 349 ? -9.593 -4.078 -16.670 1.00 86.06 349 LYS A C 1
ATOM 2764 O O . LYS A 1 349 ? -9.992 -4.666 -15.670 1.00 86.06 349 LYS A O 1
ATOM 2769 N N . ALA A 1 350 ? -9.447 -2.755 -16.698 1.00 83.19 350 ALA A N 1
ATOM 2770 C CA . ALA A 1 350 ? -9.806 -1.914 -15.567 1.00 83.19 350 ALA A CA 1
ATOM 2771 C C . ALA A 1 350 ? -11.336 -1.767 -15.415 1.00 83.19 350 ALA A C 1
ATOM 2773 O O . ALA A 1 350 ? -12.058 -1.777 -16.425 1.00 83.19 350 ALA A O 1
ATOM 2774 N N . PRO A 1 351 ? -11.840 -1.544 -14.185 1.00 77.94 351 PRO A N 1
ATOM 2775 C CA . PRO A 1 351 ? -13.225 -1.164 -13.951 1.00 77.94 351 PRO A CA 1
ATOM 2776 C C . PRO A 1 351 ? -13.603 0.093 -14.748 1.00 77.94 351 PRO A C 1
ATOM 2778 O O . PRO A 1 351 ? -12.753 0.970 -14.950 1.00 77.94 351 PRO A O 1
ATOM 2781 N N . PRO A 1 352 ? -14.876 0.242 -15.161 1.00 77.81 352 PRO A N 1
ATOM 2782 C CA . PRO A 1 352 ? -15.339 1.429 -15.878 1.00 77.81 352 PRO A CA 1
ATOM 2783 C C . PRO A 1 352 ? -14.991 2.749 -15.178 1.00 77.81 352 PRO A C 1
ATOM 2785 O O . PRO A 1 352 ? -14.610 3.704 -15.852 1.00 77.81 352 PRO A O 1
ATOM 2788 N N . ALA A 1 353 ? -15.048 2.782 -13.840 1.00 70.00 353 ALA A N 1
ATOM 2789 C CA . ALA A 1 353 ? -14.678 3.952 -13.047 1.00 70.00 353 ALA A CA 1
ATOM 2790 C C . ALA A 1 353 ? -13.233 4.404 -13.328 1.00 70.00 353 ALA A C 1
ATOM 2792 O O . ALA A 1 353 ? -13.014 5.575 -13.624 1.00 70.00 353 ALA A O 1
ATOM 2793 N N . LEU A 1 354 ? -12.258 3.484 -13.340 1.00 69.19 354 LEU A N 1
ATOM 2794 C CA . LEU A 1 354 ? -10.853 3.819 -13.601 1.00 69.19 354 LEU A CA 1
ATOM 2795 C C . LEU A 1 354 ? -10.632 4.297 -15.043 1.00 69.19 354 LEU A C 1
ATOM 2797 O O . LEU A 1 354 ? -9.860 5.230 -15.255 1.00 69.19 354 LEU A O 1
ATOM 2801 N N . LYS A 1 355 ? -11.334 3.722 -16.033 1.00 73.25 355 LYS A N 1
ATOM 2802 C CA . LYS A 1 355 ? -11.199 4.112 -17.454 1.00 73.25 355 LYS A CA 1
ATOM 2803 C C . LYS A 1 355 ? -11.452 5.608 -17.681 1.00 73.25 355 LYS A C 1
ATOM 2805 O O . LYS A 1 355 ? -10.813 6.200 -18.545 1.00 73.25 355 LYS A O 1
ATOM 2810 N N . GLY A 1 356 ? -12.350 6.215 -16.900 1.00 60.62 356 GLY A N 1
ATOM 2811 C CA . GLY A 1 356 ? -12.654 7.647 -16.965 1.00 60.62 356 GLY A CA 1
ATOM 2812 C C . GLY A 1 356 ? -11.675 8.560 -16.213 1.00 60.62 356 GLY A C 1
ATOM 2813 O O . GLY A 1 356 ? -11.600 9.746 -16.528 1.00 60.62 356 GLY A O 1
ATOM 2814 N N . PHE A 1 357 ? -10.910 8.040 -15.244 1.00 56.72 357 PHE A N 1
ATOM 2815 C CA . PHE A 1 357 ? -10.073 8.846 -14.337 1.00 56.72 357 PHE A CA 1
ATOM 2816 C C . PHE A 1 357 ? -8.614 9.033 -14.773 1.00 56.72 357 PHE A C 1
ATOM 2818 O O . PHE A 1 357 ? -7.902 9.832 -14.167 1.00 56.72 357 PHE A O 1
ATOM 2825 N N . VAL A 1 358 ? -8.167 8.388 -15.854 1.00 54.97 358 VAL A N 1
ATOM 2826 C CA . VAL A 1 358 ? -6.781 8.483 -16.374 1.00 54.97 358 VAL A CA 1
ATOM 2827 C C . VAL A 1 358 ? -6.393 9.905 -16.852 1.00 54.97 358 VAL A C 1
ATOM 2829 O O . VAL A 1 358 ? -5.247 10.176 -17.179 1.00 54.97 358 VAL A O 1
ATOM 2832 N N . ALA A 1 359 ? -7.306 10.878 -16.806 1.00 50.19 359 ALA A N 1
ATOM 2833 C CA . ALA A 1 359 ? -7.155 12.210 -17.392 1.00 50.19 359 ALA A CA 1
ATOM 2834 C C . ALA A 1 359 ? -6.264 13.233 -16.634 1.00 50.19 359 ALA A C 1
ATOM 2836 O O . ALA A 1 359 ? -6.298 14.415 -16.977 1.00 50.19 359 ALA A O 1
ATOM 2837 N N . ARG A 1 360 ? -5.497 12.871 -15.588 1.00 49.00 360 ARG A N 1
ATOM 2838 C CA . ARG A 1 360 ? -4.725 13.858 -14.783 1.00 49.00 360 ARG A CA 1
ATOM 2839 C C . ARG A 1 360 ? -3.356 13.365 -14.289 1.00 49.00 360 ARG A C 1
ATOM 2841 O O . ARG A 1 360 ? -3.119 13.285 -13.087 1.00 49.00 360 ARG A O 1
ATOM 2848 N N . GLY A 1 361 ? -2.430 13.085 -15.207 1.00 50.41 361 GLY A N 1
ATOM 2849 C CA . GLY A 1 361 ? -1.019 12.819 -14.868 1.00 50.41 361 GLY A CA 1
ATOM 2850 C C . GLY A 1 361 ? -0.698 11.381 -14.434 1.00 50.41 361 GLY A C 1
ATOM 2851 O O . GLY A 1 361 ? 0.448 11.094 -14.108 1.00 50.41 361 GLY A O 1
ATOM 2852 N N . SER A 1 362 ? -1.680 10.477 -14.490 1.00 59.66 362 SER A N 1
ATOM 2853 C CA . SER A 1 362 ? -1.547 9.019 -14.321 1.00 59.66 362 SER A CA 1
ATOM 2854 C C . SER A 1 362 ? -1.486 8.267 -15.666 1.00 59.66 362 SER A C 1
ATOM 2856 O O . SER A 1 362 ? -1.758 7.075 -15.753 1.00 59.66 362 SER A O 1
ATOM 2858 N N . GLU A 1 363 ? -1.122 8.960 -16.750 1.00 63.69 363 GLU A N 1
ATOM 2859 C CA . GLU A 1 363 ? -1.068 8.415 -18.121 1.00 63.69 363 GLU A CA 1
ATOM 2860 C C . GLU A 1 363 ? 0.202 7.586 -18.408 1.00 63.69 363 GLU A C 1
ATOM 2862 O O . GLU A 1 363 ? 0.476 7.232 -19.560 1.00 63.69 363 GLU A O 1
ATOM 2867 N N . GLY A 1 364 ? 1.011 7.308 -17.385 1.00 77.25 364 GLY A N 1
ATOM 2868 C CA . GLY A 1 364 ? 2.318 6.688 -17.552 1.00 77.25 364 GLY A CA 1
ATOM 2869 C C . GLY A 1 364 ? 2.747 5.775 -16.414 1.00 77.25 364 GLY A C 1
ATOM 2870 O O . GLY A 1 364 ? 2.027 5.605 -15.427 1.00 77.25 364 GLY A O 1
ATOM 2871 N N . TYR A 1 365 ? 3.932 5.184 -16.578 1.00 89.06 365 TYR A N 1
ATOM 2872 C CA . TYR A 1 365 ? 4.525 4.289 -15.584 1.00 89.06 365 TYR A CA 1
ATOM 2873 C C . TYR A 1 365 ? 4.886 5.041 -14.297 1.00 89.06 365 TYR A C 1
ATOM 2875 O O . TYR A 1 365 ? 4.477 4.631 -13.210 1.00 89.06 365 TYR A O 1
ATOM 2883 N N . ALA A 1 366 ? 5.565 6.184 -14.420 1.00 90.12 366 ALA A N 1
ATOM 2884 C CA . ALA A 1 366 ? 5.925 7.016 -13.279 1.00 90.12 366 ALA A CA 1
ATOM 2885 C C . ALA A 1 366 ? 5.648 8.505 -13.510 1.00 90.12 366 ALA A C 1
ATOM 2887 O O . ALA A 1 366 ? 5.893 9.049 -14.588 1.00 90.12 366 ALA A O 1
ATOM 2888 N N . CYS A 1 367 ? 5.164 9.169 -12.466 1.00 88.56 367 CYS A N 1
ATOM 2889 C CA . CYS A 1 367 ? 4.976 10.606 -12.365 1.00 88.56 367 CYS A CA 1
ATOM 2890 C C . CYS A 1 367 ? 5.999 11.181 -11.378 1.00 88.56 367 CYS A C 1
ATOM 2892 O O . CYS A 1 367 ? 6.070 10.733 -10.241 1.00 88.56 367 CYS A O 1
ATOM 2894 N N . LEU A 1 368 ? 6.769 12.180 -11.810 1.00 86.75 368 LEU A N 1
ATOM 2895 C CA . LEU A 1 368 ? 7.885 12.766 -11.069 1.00 86.75 368 LEU A CA 1
ATOM 2896 C C . LEU A 1 368 ? 7.492 14.151 -10.518 1.00 86.75 368 LEU A C 1
ATOM 2898 O O . LEU A 1 368 ? 7.322 15.121 -11.274 1.00 86.75 368 LEU A O 1
ATOM 2902 N N . TRP A 1 369 ? 7.368 14.256 -9.202 1.00 82.19 369 TRP A N 1
ATOM 2903 C CA . TRP A 1 369 ? 7.090 15.449 -8.393 1.00 82.19 369 TRP A CA 1
ATOM 2904 C C . TRP A 1 369 ? 8.373 15.919 -7.673 1.00 82.19 369 TRP A C 1
ATOM 2906 O O . TRP A 1 369 ? 9.348 15.181 -7.668 1.00 82.19 369 TRP A O 1
ATOM 2916 N N . GLY A 1 370 ? 8.439 17.182 -7.214 1.00 67.88 370 GLY A N 1
ATOM 2917 C CA . GLY A 1 370 ? 9.689 17.890 -6.855 1.00 67.88 370 GLY A CA 1
ATOM 2918 C C . GLY A 1 370 ? 10.714 17.064 -6.064 1.00 67.88 370 GLY A C 1
ATOM 2919 O O . GLY A 1 370 ? 10.322 16.347 -5.154 1.00 67.88 370 GLY A O 1
ATOM 2920 N N . TYR A 1 371 ? 12.000 17.180 -6.427 1.00 66.62 371 TYR A N 1
ATOM 2921 C CA . TYR A 1 371 ? 12.947 16.059 -6.360 1.00 66.62 371 TYR A CA 1
ATOM 2922 C C . TYR A 1 371 ? 14.366 16.443 -5.893 1.00 66.62 371 TYR A C 1
ATOM 2924 O O . TYR A 1 371 ? 14.924 17.424 -6.395 1.00 66.62 371 TYR A O 1
ATOM 2932 N N . SER A 1 372 ? 15.002 15.611 -5.051 1.00 65.06 372 SER A N 1
ATOM 2933 C CA . SER A 1 372 ? 16.468 15.654 -4.824 1.00 65.06 372 SER A CA 1
ATOM 2934 C C . SER A 1 372 ? 17.170 14.346 -4.377 1.00 65.06 372 SER A C 1
ATOM 2936 O O . SER A 1 372 ? 18.393 14.377 -4.258 1.00 65.06 372 SER A O 1
ATOM 2938 N N . GLY A 1 373 ? 16.467 13.221 -4.175 1.00 75.94 373 GLY A N 1
ATOM 2939 C CA . GLY A 1 373 ? 17.024 11.927 -3.706 1.00 75.94 373 GLY A CA 1
ATOM 2940 C C . GLY A 1 373 ? 17.401 10.973 -4.845 1.00 75.94 373 GLY A C 1
ATOM 2941 O O . GLY A 1 373 ? 17.485 11.404 -5.984 1.00 75.94 373 GLY A O 1
ATOM 2942 N N . ARG A 1 374 ? 17.640 9.675 -4.633 1.00 84.81 374 ARG A N 1
ATOM 2943 C CA . ARG A 1 374 ? 17.814 8.716 -5.751 1.00 84.81 374 ARG A CA 1
ATOM 2944 C C . ARG A 1 374 ? 16.673 7.705 -5.762 1.00 84.81 374 ARG A C 1
ATOM 2946 O O . ARG A 1 374 ? 16.373 7.098 -4.737 1.00 84.81 374 ARG A O 1
ATOM 2953 N N . THR A 1 375 ? 16.096 7.459 -6.938 1.00 89.38 375 THR A N 1
ATOM 2954 C CA . THR A 1 375 ? 15.136 6.362 -7.136 1.00 89.38 375 THR A CA 1
ATOM 2955 C C . THR A 1 375 ? 15.770 5.268 -7.978 1.00 89.38 375 THR A C 1
ATOM 2957 O O . THR A 1 375 ? 16.056 5.461 -9.158 1.00 89.38 375 THR A O 1
ATOM 2960 N N . ILE A 1 376 ? 15.990 4.100 -7.382 1.00 92.25 376 ILE A N 1
ATOM 2961 C CA . ILE A 1 376 ? 16.573 2.932 -8.046 1.00 92.25 376 ILE A CA 1
ATOM 2962 C C . ILE A 1 376 ? 15.437 2.015 -8.498 1.00 92.25 376 ILE A C 1
ATOM 2964 O O . ILE A 1 376 ? 14.632 1.577 -7.680 1.00 92.25 376 ILE A O 1
ATOM 2968 N N . LEU A 1 377 ? 15.379 1.703 -9.794 1.00 93.62 377 LEU A N 1
ATOM 2969 C CA . LEU A 1 377 ? 14.427 0.741 -10.359 1.00 93.62 377 LEU A CA 1
ATOM 2970 C C . LEU A 1 377 ? 15.215 -0.416 -10.971 1.00 93.62 377 LEU A C 1
ATOM 2972 O O . LEU A 1 377 ? 15.742 -0.287 -12.072 1.00 93.62 377 LEU A O 1
ATOM 2976 N N . ASN A 1 378 ? 15.326 -1.542 -10.284 1.00 94.44 378 ASN A N 1
ATOM 2977 C CA . ASN A 1 378 ? 16.189 -2.625 -10.730 1.00 94.44 378 ASN A CA 1
ATOM 2978 C C . ASN A 1 378 ? 15.430 -3.941 -10.897 1.00 94.44 378 ASN A C 1
ATOM 2980 O O . ASN A 1 378 ? 14.528 -4.275 -10.125 1.00 94.44 378 ASN A O 1
ATOM 2984 N N . ASN A 1 379 ? 15.817 -4.706 -11.912 1.00 93.75 379 ASN A N 1
ATOM 2985 C CA . ASN A 1 379 ? 15.322 -6.055 -12.154 1.00 93.75 379 ASN A CA 1
ATOM 2986 C C . ASN A 1 379 ? 13.781 -6.159 -12.209 1.00 93.75 379 ASN A C 1
ATOM 2988 O O . ASN A 1 379 ? 13.200 -7.135 -11.737 1.00 93.75 379 ASN A O 1
ATOM 2992 N N . GLY A 1 380 ? 13.095 -5.136 -12.723 1.00 94.94 380 GLY A N 1
ATOM 2993 C CA . GLY A 1 380 ? 11.637 -5.074 -12.824 1.00 94.94 380 GLY A CA 1
ATOM 2994 C C . GLY A 1 380 ? 11.096 -5.521 -14.184 1.00 94.94 380 GLY A C 1
ATOM 2995 O O . GLY A 1 380 ? 11.806 -5.549 -15.190 1.00 94.94 380 GLY A O 1
ATOM 2996 N N . LEU A 1 381 ? 9.801 -5.836 -14.224 1.00 94.81 381 LEU A N 1
ATOM 2997 C CA . LEU A 1 381 ? 9.061 -6.117 -15.455 1.00 94.81 381 LEU A CA 1
ATOM 2998 C C . LEU A 1 381 ? 7.931 -5.100 -15.611 1.00 94.81 381 LEU A C 1
ATOM 3000 O O . LEU A 1 381 ? 7.056 -5.021 -14.757 1.00 94.81 381 LEU A O 1
ATOM 3004 N N . LEU A 1 382 ? 7.909 -4.371 -16.722 1.00 94.69 382 LEU A N 1
ATOM 3005 C CA . LEU A 1 382 ? 6.802 -3.507 -17.118 1.00 94.69 382 LEU A CA 1
ATOM 3006 C C . LEU A 1 382 ? 6.150 -4.054 -18.384 1.00 94.69 382 LEU A C 1
ATOM 3008 O O . LEU A 1 382 ? 6.800 -4.179 -19.418 1.00 94.69 382 LEU A O 1
ATOM 3012 N N . PHE A 1 383 ? 4.853 -4.323 -18.325 1.00 93.69 383 PHE A N 1
ATOM 3013 C CA . PHE A 1 383 ? 4.079 -4.875 -19.424 1.00 93.69 383 PHE A CA 1
ATOM 3014 C C . PHE A 1 383 ? 2.907 -3.973 -19.805 1.00 93.69 383 PHE A C 1
ATOM 3016 O O . PHE A 1 383 ? 2.107 -3.566 -18.959 1.00 93.69 383 PHE A O 1
ATOM 3023 N N . LYS A 1 384 ? 2.759 -3.737 -21.111 1.00 90.69 384 LYS A N 1
ATOM 3024 C CA . LYS A 1 384 ? 1.591 -3.090 -21.706 1.00 90.69 384 LYS A CA 1
ATOM 3025 C C . LYS A 1 384 ? 1.207 -3.806 -23.007 1.00 90.69 384 LYS A C 1
ATOM 3027 O O . LYS A 1 384 ? 2.026 -3.872 -23.927 1.00 90.69 384 LYS A O 1
ATOM 3032 N N . PRO A 1 385 ? -0.035 -4.308 -23.139 1.00 89.19 385 PRO A N 1
ATOM 3033 C CA . PRO A 1 385 ? -0.441 -5.048 -24.331 1.00 89.19 385 PRO A CA 1
ATOM 3034 C C . PRO A 1 385 ? -0.606 -4.152 -25.568 1.00 89.19 385 PRO A C 1
ATOM 3036 O O . PRO A 1 385 ? -0.437 -4.620 -26.689 1.00 89.19 385 PRO A O 1
ATOM 3039 N N . GLY A 1 386 ? -0.896 -2.859 -25.388 1.00 85.56 386 GLY A N 1
ATOM 3040 C CA . GLY A 1 386 ? -0.997 -1.896 -26.486 1.00 85.56 386 GLY A CA 1
ATOM 3041 C C . GLY A 1 386 ? -1.492 -0.512 -26.059 1.00 85.56 386 GLY A C 1
ATOM 3042 O O . GLY A 1 386 ? -1.781 -0.273 -24.882 1.00 85.56 386 GLY A O 1
ATOM 3043 N N . GLY A 1 387 ? -1.603 0.395 -27.034 1.00 80.00 387 GLY A N 1
ATOM 3044 C CA . GLY A 1 387 ? -2.022 1.793 -26.852 1.00 80.00 387 GLY A CA 1
ATOM 3045 C C . GLY A 1 387 ? -0.865 2.749 -26.547 1.00 80.00 387 GLY A C 1
ATOM 3046 O O . GLY A 1 387 ? 0.243 2.310 -26.248 1.00 80.00 387 GLY A O 1
ATOM 3047 N N . GLN A 1 388 ? -1.124 4.058 -26.629 1.00 77.62 388 GLN A N 1
ATOM 3048 C CA . GLN A 1 388 ? -0.128 5.074 -26.276 1.00 77.62 388 GLN A CA 1
ATOM 3049 C C . GLN A 1 388 ? 0.238 4.999 -24.788 1.00 77.62 388 GLN A C 1
ATOM 3051 O O . GLN A 1 388 ? -0.597 4.647 -23.948 1.00 77.62 388 GLN A O 1
ATOM 3056 N N . PHE A 1 389 ? 1.499 5.295 -24.478 1.00 78.69 389 PHE A N 1
ATOM 3057 C CA . PHE A 1 389 ? 2.035 5.237 -23.124 1.00 78.69 389 PHE A CA 1
ATOM 3058 C C . PHE A 1 389 ? 3.158 6.254 -22.936 1.00 78.69 389 PHE A C 1
ATOM 3060 O O . PHE A 1 389 ? 3.992 6.440 -23.825 1.00 78.69 389 PHE A O 1
ATOM 3067 N N . PHE A 1 390 ? 3.215 6.884 -21.768 1.00 85.31 390 PHE A N 1
ATOM 3068 C CA . PHE A 1 390 ? 4.397 7.627 -21.345 1.00 85.31 390 PHE A CA 1
ATOM 3069 C C . PHE A 1 390 ? 5.141 6.794 -20.303 1.00 85.31 390 PHE A C 1
ATOM 3071 O O . PHE A 1 390 ? 4.533 6.312 -19.354 1.00 85.31 390 PHE A O 1
ATOM 3078 N N . MET A 1 391 ? 6.452 6.612 -20.452 1.00 90.06 391 MET A N 1
ATOM 3079 C CA . MET A 1 391 ? 7.225 5.931 -19.404 1.00 90.06 391 MET A CA 1
ATOM 3080 C C . MET A 1 391 ? 7.334 6.832 -18.174 1.00 90.06 391 MET A C 1
ATOM 3082 O O . MET A 1 391 ? 6.921 6.456 -17.080 1.00 90.06 391 MET A O 1
ATOM 3086 N N . PHE A 1 392 ? 7.811 8.057 -18.379 1.00 90.12 392 PHE A N 1
ATOM 3087 C CA . PHE A 1 392 ? 7.999 9.032 -17.318 1.00 90.12 392 PHE A CA 1
ATOM 3088 C C . PHE A 1 392 ? 7.270 10.330 -17.661 1.00 90.12 392 PHE A C 1
ATOM 3090 O O . PHE A 1 392 ? 7.455 10.919 -18.733 1.00 90.12 392 PHE A O 1
ATOM 3097 N N . TYR A 1 393 ? 6.439 10.788 -16.732 1.00 89.25 393 TYR A N 1
ATOM 3098 C CA . TYR A 1 393 ? 5.834 12.109 -16.757 1.00 89.25 393 TYR A CA 1
ATOM 3099 C C . TYR A 1 393 ? 6.467 12.973 -15.675 1.00 89.25 393 TYR A C 1
ATOM 3101 O O . TYR A 1 393 ? 6.401 12.661 -14.494 1.00 89.25 393 TYR A O 1
ATOM 3109 N N . GLN A 1 394 ? 7.057 14.092 -16.060 1.00 88.31 394 GLN A N 1
ATOM 3110 C CA . GLN A 1 394 ? 7.650 15.044 -15.140 1.00 88.31 394 GLN A CA 1
ATOM 3111 C C . GLN A 1 394 ? 6.718 16.241 -14.951 1.00 88.31 394 GLN A C 1
ATOM 3113 O O . GLN A 1 394 ? 6.423 16.983 -15.889 1.00 88.31 394 GLN A O 1
ATOM 3118 N N . ASN A 1 395 ? 6.284 16.457 -13.709 1.00 85.19 395 ASN A N 1
ATOM 3119 C CA . ASN A 1 395 ? 5.422 17.585 -13.374 1.00 85.19 395 ASN A CA 1
ATOM 3120 C C . ASN A 1 395 ? 6.188 18.925 -13.424 1.00 85.19 395 ASN A C 1
ATOM 3122 O O . ASN A 1 395 ? 7.418 18.928 -13.413 1.00 85.19 395 ASN A O 1
ATOM 3126 N N . ALA A 1 396 ? 5.475 20.053 -13.413 1.00 82.44 396 ALA A N 1
ATOM 3127 C CA . ALA A 1 396 ? 6.036 21.407 -13.518 1.00 82.44 396 ALA A CA 1
ATOM 3128 C C . ALA A 1 396 ? 6.856 21.868 -12.291 1.00 82.44 396 ALA A C 1
ATOM 3130 O O . ALA A 1 396 ? 7.376 22.980 -12.279 1.00 82.44 396 ALA A O 1
ATOM 3131 N N . GLU A 1 397 ? 6.962 21.041 -11.249 1.00 77.88 397 GLU A N 1
ATOM 3132 C CA . GLU A 1 397 ? 7.766 21.356 -10.068 1.00 77.88 397 GLU A CA 1
ATOM 3133 C C . GLU A 1 397 ? 9.273 21.198 -10.350 1.00 77.88 397 GLU A C 1
ATOM 3135 O O . GLU A 1 397 ? 9.663 20.153 -10.893 1.00 77.88 397 GLU A O 1
ATOM 3140 N N . PRO A 1 398 ? 10.112 22.175 -9.947 1.00 72.06 398 PRO A N 1
ATOM 3141 C CA . PRO A 1 398 ? 11.566 22.085 -10.059 1.00 72.06 398 PRO A CA 1
ATOM 3142 C C . PRO A 1 398 ? 12.163 20.977 -9.159 1.00 72.06 398 PRO A C 1
ATOM 3144 O O . PRO A 1 398 ? 11.526 20.571 -8.182 1.00 72.06 398 PRO A O 1
ATOM 3147 N N . PRO A 1 399 ? 13.396 20.512 -9.450 1.00 75.38 399 PRO A N 1
ATOM 3148 C CA . PRO A 1 399 ? 14.229 20.894 -10.595 1.00 75.38 399 PRO A CA 1
ATOM 3149 C C . PRO A 1 399 ? 13.747 20.275 -11.920 1.00 75.38 399 PRO A C 1
ATOM 3151 O O . PRO A 1 399 ? 13.105 19.224 -11.949 1.00 75.38 399 PRO A O 1
ATOM 3154 N N . GLU A 1 400 ? 14.065 20.941 -13.034 1.00 76.44 400 GLU A N 1
ATOM 3155 C CA . GLU A 1 400 ? 13.654 20.537 -14.390 1.00 76.44 400 GLU A CA 1
ATOM 3156 C C . GLU A 1 400 ? 14.388 19.290 -14.920 1.00 76.44 400 GLU A C 1
ATOM 3158 O O . GLU A 1 400 ? 14.057 18.782 -15.989 1.00 76.44 400 GLU A O 1
ATOM 3163 N N . ASP A 1 401 ? 15.369 18.759 -14.194 1.00 82.12 401 ASP A N 1
ATOM 3164 C CA . ASP A 1 401 ? 16.139 17.579 -14.586 1.00 82.12 401 ASP A CA 1
ATOM 3165 C C . ASP A 1 401 ? 16.067 16.428 -13.577 1.00 82.12 401 ASP A C 1
ATOM 3167 O O . ASP A 1 401 ? 16.911 15.534 -13.584 1.00 82.12 401 ASP A O 1
ATOM 3171 N N . LYS A 1 402 ? 15.009 16.392 -12.760 1.00 82.94 402 LYS A N 1
ATOM 3172 C CA . LYS A 1 402 ? 14.752 15.328 -11.773 1.00 82.94 402 LYS A CA 1
ATOM 3173 C C . LYS A 1 402 ? 14.819 13.902 -12.316 1.00 82.94 402 LYS A C 1
ATOM 3175 O O . LYS A 1 402 ? 15.202 12.989 -11.592 1.00 82.94 402 LYS A O 1
ATOM 3180 N N . TYR A 1 403 ? 14.513 13.705 -13.598 1.00 87.12 403 TYR A N 1
ATOM 3181 C CA . TYR A 1 403 ? 14.650 12.407 -14.261 1.00 87.12 403 TYR A CA 1
ATOM 3182 C C . TYR A 1 403 ? 16.083 11.840 -14.214 1.00 87.12 403 TYR A C 1
ATOM 3184 O O . TYR A 1 403 ? 16.248 10.633 -14.345 1.00 87.12 403 TYR A O 1
ATOM 3192 N N . LYS A 1 404 ? 17.120 12.670 -14.022 1.00 87.69 404 LYS A N 1
ATOM 3193 C CA . LYS A 1 404 ? 18.526 12.226 -13.943 1.00 87.69 404 LYS A CA 1
ATOM 3194 C C . LYS A 1 404 ? 18.858 11.430 -12.692 1.00 87.69 404 LYS A C 1
ATOM 3196 O O . LYS A 1 404 ? 19.911 10.813 -12.625 1.00 87.69 404 LYS A O 1
ATOM 3201 N N . ASN A 1 405 ? 18.004 11.484 -11.690 1.00 86.44 405 ASN A N 1
ATOM 3202 C CA . ASN A 1 405 ? 18.236 10.801 -10.431 1.00 86.44 405 ASN A CA 1
ATOM 3203 C C . ASN A 1 405 ? 17.416 9.497 -10.330 1.00 86.44 405 ASN A C 1
ATOM 3205 O O . ASN A 1 405 ? 17.546 8.740 -9.366 1.00 86.44 405 ASN A O 1
ATOM 3209 N N . PHE A 1 406 ? 16.599 9.218 -11.351 1.00 88.19 406 PHE A N 1
ATOM 3210 C CA . PHE A 1 406 ? 16.058 7.892 -11.596 1.00 88.19 406 PHE A CA 1
ATOM 3211 C C . PHE A 1 406 ? 17.141 7.014 -12.210 1.00 88.19 406 PHE A C 1
ATOM 3213 O O . PHE A 1 406 ? 17.574 7.262 -13.335 1.00 88.19 406 PHE A O 1
ATOM 3220 N N . ALA A 1 407 ? 17.486 5.945 -11.496 1.00 90.88 407 ALA A N 1
ATOM 3221 C CA . ALA A 1 407 ? 18.469 4.948 -11.883 1.00 90.88 407 ALA A CA 1
ATOM 3222 C C . ALA A 1 407 ? 17.811 3.605 -12.226 1.00 90.88 407 ALA A C 1
ATOM 3224 O O . ALA A 1 407 ? 17.939 2.648 -11.452 1.00 90.88 407 ALA A O 1
ATOM 3225 N N . PRO A 1 408 ? 17.063 3.506 -13.341 1.00 92.88 408 PRO A N 1
ATOM 3226 C CA . PRO A 1 408 ? 16.573 2.221 -13.791 1.00 92.88 408 PRO A CA 1
ATOM 3227 C C . PRO A 1 408 ? 17.709 1.392 -14.381 1.00 92.88 408 PRO A C 1
ATOM 3229 O O . PRO A 1 408 ? 18.439 1.920 -15.202 1.00 92.88 408 PRO A O 1
ATOM 3232 N N . ASN A 1 409 ? 17.829 0.109 -14.037 1.00 94.19 409 ASN A N 1
ATOM 3233 C CA . ASN A 1 409 ? 18.709 -0.829 -14.739 1.00 94.19 409 ASN A CA 1
ATOM 3234 C C . ASN A 1 409 ? 18.133 -2.258 -14.741 1.00 94.19 409 ASN A C 1
ATOM 3236 O O . ASN A 1 409 ? 17.263 -2.575 -13.932 1.00 94.19 409 ASN A O 1
ATOM 3240 N N . HIS A 1 410 ? 18.599 -3.116 -15.656 1.00 94.00 410 HIS A N 1
ATOM 3241 C CA . HIS A 1 410 ? 18.194 -4.531 -15.759 1.00 94.00 410 HIS A CA 1
ATOM 3242 C C . HIS A 1 410 ? 16.670 -4.784 -15.821 1.00 94.00 410 HIS A C 1
ATOM 3244 O O . HIS A 1 410 ? 16.182 -5.852 -15.450 1.00 94.00 410 HIS A O 1
ATOM 3250 N N . ASN A 1 411 ? 15.885 -3.811 -16.276 1.00 94.25 411 ASN A N 1
ATOM 3251 C CA . ASN A 1 411 ? 14.439 -3.941 -16.412 1.00 94.25 411 ASN A CA 1
ATOM 3252 C C . ASN A 1 411 ? 14.065 -4.544 -17.770 1.00 94.25 411 ASN A C 1
ATOM 3254 O O . ASN A 1 411 ? 14.764 -4.384 -18.772 1.00 94.25 411 ASN A O 1
ATOM 3258 N N . ILE A 1 412 ? 12.900 -5.184 -17.837 1.00 93.94 412 ILE A N 1
ATOM 3259 C CA . ILE A 1 412 ? 12.252 -5.516 -19.108 1.00 93.94 412 ILE A CA 1
ATOM 3260 C C . ILE A 1 412 ? 11.050 -4.601 -19.306 1.00 93.94 412 ILE A C 1
ATOM 3262 O O . ILE A 1 412 ? 10.108 -4.605 -18.514 1.00 93.94 412 ILE A O 1
ATOM 3266 N N . TYR A 1 413 ? 11.060 -3.859 -20.410 1.00 93.31 413 TYR A N 1
ATOM 3267 C CA . TYR A 1 413 ? 9.953 -3.020 -20.852 1.00 93.31 413 TYR A CA 1
ATOM 3268 C C . TYR A 1 413 ? 9.251 -3.684 -22.043 1.00 93.31 413 TYR A C 1
ATOM 3270 O O . TYR A 1 413 ? 9.678 -3.562 -23.187 1.00 93.31 413 TYR A O 1
ATOM 3278 N N . ALA A 1 414 ? 8.147 -4.385 -21.809 1.00 92.31 414 ALA A N 1
ATOM 3279 C CA . ALA A 1 414 ? 7.291 -4.967 -22.841 1.00 92.31 414 ALA A CA 1
ATOM 3280 C C . ALA A 1 414 ? 6.154 -4.004 -23.222 1.00 92.31 414 ALA A C 1
ATOM 3282 O O . ALA 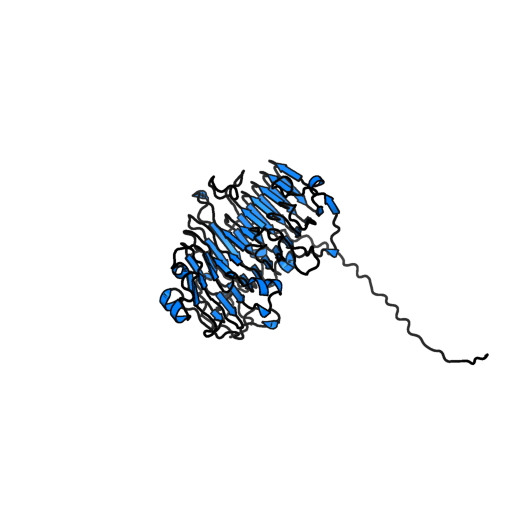A 1 414 ? 4.976 -4.279 -22.992 1.00 92.31 414 ALA A O 1
ATOM 3283 N N . VAL A 1 415 ? 6.531 -2.843 -23.772 1.00 88.56 415 VAL A N 1
ATOM 3284 C CA . VAL A 1 415 ? 5.620 -1.711 -24.055 1.00 88.56 415 VAL A CA 1
ATOM 3285 C C . VAL A 1 415 ? 5.605 -1.260 -25.522 1.00 88.56 415 VAL A C 1
ATOM 3287 O O . VAL A 1 415 ? 4.706 -0.526 -25.923 1.00 88.56 415 VAL A O 1
ATOM 3290 N N . GLY A 1 416 ? 6.559 -1.720 -26.345 1.00 74.88 416 GLY A N 1
ATOM 3291 C CA . GLY A 1 416 ? 6.681 -1.365 -27.764 1.00 74.88 416 GLY A CA 1
ATOM 3292 C C . GLY A 1 416 ? 7.196 0.059 -28.031 1.00 74.88 416 GLY A C 1
ATOM 3293 O O . GLY A 1 416 ? 6.815 1.021 -27.371 1.00 74.88 416 GLY A O 1
ATOM 3294 N N . ALA A 1 417 ? 8.067 0.207 -29.037 1.00 66.31 417 ALA A N 1
ATOM 3295 C CA . ALA A 1 417 ? 8.751 1.474 -29.328 1.00 66.31 417 ALA A CA 1
ATOM 3296 C C . ALA A 1 417 ? 7.869 2.533 -30.020 1.00 66.31 417 ALA A C 1
ATOM 3298 O O . ALA A 1 417 ? 7.971 3.713 -29.710 1.00 66.31 417 ALA A O 1
ATOM 3299 N N . ALA A 1 418 ? 6.994 2.136 -30.951 1.00 57.59 418 ALA A N 1
ATOM 3300 C CA . ALA A 1 418 ? 6.221 3.085 -31.768 1.00 57.59 418 ALA A CA 1
ATOM 3301 C C . ALA A 1 418 ? 5.089 3.799 -31.002 1.00 57.59 418 ALA A C 1
ATOM 3303 O O . ALA A 1 418 ? 4.563 4.806 -31.469 1.00 57.59 418 ALA A O 1
ATOM 3304 N N . SER A 1 419 ? 4.703 3.273 -29.839 1.00 60.41 419 SER A N 1
ATOM 3305 C CA . SER A 1 419 ? 3.580 3.743 -29.023 1.00 60.41 419 SER A CA 1
ATOM 3306 C C . SER A 1 419 ? 4.005 4.469 -27.746 1.00 60.41 419 SER A C 1
ATOM 3308 O O . SER A 1 419 ? 3.138 4.879 -26.973 1.00 60.41 419 SER A O 1
ATOM 3310 N N . THR A 1 420 ? 5.310 4.631 -27.514 1.00 75.75 420 THR A N 1
ATOM 3311 C CA . THR A 1 420 ? 5.832 5.026 -26.205 1.00 75.75 420 THR A CA 1
ATOM 3312 C C . THR A 1 420 ? 6.754 6.230 -26.319 1.00 75.75 420 THR A C 1
ATOM 3314 O O . THR A 1 420 ? 7.787 6.154 -26.973 1.00 75.75 420 THR A O 1
ATOM 3317 N N . SER A 1 421 ? 6.401 7.331 -25.652 1.00 86.25 421 SER A N 1
ATOM 3318 C CA . SER A 1 421 ? 7.354 8.414 -25.378 1.00 86.25 421 SER A CA 1
ATOM 3319 C C . SER A 1 421 ? 8.029 8.141 -24.036 1.00 86.25 421 SER A C 1
ATOM 3321 O O . SER A 1 421 ? 7.359 7.770 -23.069 1.00 86.25 421 SER A O 1
ATOM 3323 N N . TRP A 1 422 ? 9.344 8.327 -23.955 1.00 90.56 422 TRP A N 1
ATOM 3324 C CA . TRP A 1 422 ? 10.089 8.001 -22.739 1.00 90.56 422 TRP A CA 1
ATOM 3325 C C . TRP A 1 422 ? 9.961 9.072 -21.662 1.00 90.56 422 TRP A C 1
ATOM 3327 O O . TRP A 1 422 ? 9.708 8.743 -20.510 1.00 90.56 422 TRP A O 1
ATOM 3337 N N . LEU A 1 423 ? 10.066 10.348 -22.030 1.00 91.31 423 LEU A N 1
ATOM 3338 C CA . LEU A 1 423 ? 9.886 11.451 -21.089 1.00 91.31 423 LEU A CA 1
ATOM 3339 C C . LEU A 1 423 ? 8.981 12.520 -21.683 1.00 91.31 423 LEU A C 1
ATOM 3341 O O . LEU A 1 423 ? 9.256 13.062 -22.757 1.00 91.31 423 LEU A O 1
ATOM 3345 N N . ARG A 1 424 ? 7.940 12.869 -20.930 1.00 89.62 424 ARG A N 1
ATOM 3346 C CA . ARG A 1 424 ? 7.117 14.057 -21.150 1.00 89.62 424 ARG A CA 1
ATOM 3347 C C . ARG A 1 424 ? 7.215 14.963 -19.932 1.00 89.62 424 ARG A C 1
ATOM 3349 O O . ARG A 1 424 ? 7.054 14.492 -18.814 1.00 89.62 424 ARG A O 1
ATOM 3356 N N . THR A 1 425 ? 7.420 16.255 -20.135 1.00 87.88 425 THR A N 1
ATOM 3357 C CA . THR A 1 425 ? 7.376 17.262 -19.075 1.00 87.88 425 THR A CA 1
ATOM 3358 C C . THR A 1 425 ? 6.116 18.111 -19.206 1.00 87.88 425 THR A C 1
ATOM 3360 O O . THR A 1 425 ? 5.589 18.318 -20.303 1.00 87.88 425 THR A O 1
ATOM 3363 N N . ALA A 1 426 ? 5.624 18.618 -18.079 1.00 86.38 426 ALA A N 1
ATOM 3364 C CA . ALA A 1 426 ? 4.481 19.525 -18.046 1.00 86.38 426 ALA A CA 1
ATOM 3365 C C . ALA A 1 426 ? 4.745 20.837 -18.813 1.00 86.38 426 ALA A C 1
ATOM 3367 O O . ALA A 1 426 ? 3.817 21.410 -19.374 1.00 86.38 426 ALA A O 1
ATOM 3368 N N . GLN A 1 427 ? 5.999 21.305 -18.842 1.00 85.44 427 GLN A N 1
ATOM 3369 C CA . GLN A 1 427 ? 6.380 22.596 -19.428 1.00 85.44 427 GLN A CA 1
ATOM 3370 C C . GLN A 1 427 ? 6.750 22.502 -20.913 1.00 85.44 427 GLN A C 1
ATOM 3372 O O . GLN A 1 427 ? 6.399 23.387 -21.686 1.00 85.44 427 GLN A O 1
ATOM 3377 N N . GLN A 1 428 ? 7.466 21.448 -21.320 1.00 86.69 428 GLN A N 1
ATOM 3378 C CA . GLN A 1 428 ? 8.055 21.336 -22.663 1.00 86.69 428 GLN A CA 1
ATOM 3379 C C . GLN A 1 428 ? 7.363 20.272 -23.528 1.00 86.69 428 GLN A C 1
ATOM 3381 O O . GLN A 1 428 ? 7.676 20.132 -24.709 1.00 86.69 428 GLN A O 1
ATOM 3386 N N . GLY A 1 429 ? 6.417 19.511 -22.971 1.00 88.31 429 GLY A N 1
ATOM 3387 C CA . GLY A 1 429 ? 5.810 18.386 -23.673 1.00 88.31 429 GLY A CA 1
ATOM 3388 C C . GLY A 1 429 ? 6.783 17.211 -23.788 1.00 88.31 429 GLY A C 1
ATOM 3389 O O . GLY A 1 429 ? 7.476 16.881 -22.832 1.00 88.31 429 GLY A O 1
ATOM 3390 N N . VAL A 1 430 ? 6.796 16.511 -24.923 1.00 90.50 430 VAL A N 1
ATOM 3391 C CA . VAL A 1 430 ? 7.656 15.328 -25.111 1.00 90.50 430 VAL A CA 1
ATOM 3392 C C . VAL A 1 430 ? 9.116 15.755 -25.287 1.00 90.50 430 VAL A C 1
ATOM 3394 O O . VAL A 1 430 ? 9.440 16.442 -26.252 1.00 90.50 430 VAL A O 1
ATOM 3397 N N . VAL A 1 431 ? 9.986 15.299 -24.381 1.00 91.44 431 VAL A N 1
ATOM 3398 C CA . VAL A 1 431 ? 11.426 15.613 -24.357 1.00 91.44 431 VAL A CA 1
ATOM 3399 C C . VAL A 1 431 ? 12.258 14.446 -24.888 1.00 91.44 431 VAL A C 1
ATOM 3401 O O . VAL A 1 431 ? 13.099 14.647 -25.760 1.00 91.44 431 VAL A O 1
ATOM 3404 N N . PHE A 1 432 ? 11.986 13.217 -24.434 1.00 92.25 432 PHE A N 1
ATOM 3405 C CA . PHE A 1 432 ? 12.647 12.006 -24.937 1.00 92.25 432 PHE A CA 1
ATOM 3406 C C . PHE A 1 432 ? 11.629 11.121 -25.644 1.00 92.25 432 PHE A C 1
ATOM 3408 O O . PHE A 1 432 ? 10.649 10.675 -25.038 1.00 92.25 432 PHE A O 1
ATOM 3415 N N . LYS A 1 433 ? 11.850 10.879 -26.938 1.00 91.75 433 LYS A N 1
ATOM 3416 C CA . LYS A 1 433 ? 10.912 10.143 -27.792 1.00 91.75 433 LYS A CA 1
ATOM 3417 C C . LYS A 1 433 ? 11.179 8.649 -27.753 1.00 91.75 433 LYS A C 1
ATOM 3419 O O . LYS A 1 433 ? 10.238 7.876 -27.866 1.00 91.75 433 LYS A O 1
ATOM 3424 N N . THR A 1 434 ? 12.436 8.246 -27.605 1.00 90.94 434 THR A N 1
ATOM 3425 C CA . THR A 1 434 ? 12.846 6.844 -27.693 1.00 90.94 434 THR A CA 1
ATOM 3426 C C . THR A 1 434 ? 13.554 6.367 -26.430 1.00 90.94 434 THR A C 1
ATOM 3428 O O . THR A 1 434 ? 14.068 7.158 -25.639 1.00 90.94 434 THR A O 1
ATOM 3431 N N . PHE A 1 435 ? 13.639 5.045 -26.273 1.00 91.69 435 PHE A N 1
ATOM 3432 C CA . PHE A 1 435 ? 14.482 4.440 -25.244 1.00 91.69 435 PHE A CA 1
ATOM 3433 C C . PHE A 1 435 ? 15.968 4.782 -25.434 1.00 91.69 435 PHE A C 1
ATOM 3435 O O . PHE A 1 435 ? 16.689 4.963 -24.458 1.00 91.69 435 PHE A O 1
ATOM 3442 N N . GLY A 1 436 ? 16.424 4.922 -26.684 1.00 92.00 436 GLY A N 1
ATOM 3443 C CA . GLY A 1 436 ? 17.790 5.352 -26.986 1.00 92.00 436 GLY A CA 1
ATOM 3444 C C . GLY A 1 436 ? 18.087 6.754 -26.452 1.00 92.00 436 GLY A C 1
ATOM 3445 O O . GLY A 1 436 ? 19.124 6.951 -25.822 1.00 92.00 436 GLY A O 1
ATOM 3446 N N . ASP A 1 437 ? 17.146 7.692 -26.621 1.00 92.94 437 ASP A N 1
ATOM 3447 C CA . ASP A 1 437 ? 17.258 9.059 -26.089 1.00 92.94 437 ASP A CA 1
ATOM 3448 C C . ASP A 1 437 ? 17.398 9.031 -24.561 1.00 92.94 437 ASP A C 1
ATOM 3450 O O . ASP A 1 437 ? 18.264 9.696 -23.998 1.00 92.94 437 ASP A O 1
ATOM 3454 N N . TRP A 1 438 ? 16.577 8.213 -23.892 1.00 91.88 438 TRP A N 1
ATOM 3455 C CA . TRP A 1 438 ? 16.618 8.037 -22.440 1.00 91.88 438 TRP A CA 1
ATOM 3456 C C . TRP A 1 438 ? 17.959 7.486 -21.950 1.00 91.88 438 TRP A C 1
ATOM 3458 O O . TRP A 1 438 ? 18.547 8.043 -21.020 1.00 91.88 438 TRP A O 1
ATOM 3468 N N . LYS A 1 439 ? 18.464 6.417 -22.581 1.00 91.62 439 LYS A N 1
ATOM 3469 C CA . LYS A 1 439 ? 19.756 5.815 -22.220 1.00 91.62 439 LYS A CA 1
ATOM 3470 C C . LYS A 1 439 ? 20.897 6.812 -22.391 1.00 91.62 439 LYS A C 1
ATOM 3472 O O . LYS A 1 439 ? 21.736 6.926 -21.503 1.00 91.62 439 LYS A O 1
ATOM 3477 N N . ALA A 1 440 ? 20.901 7.558 -23.495 1.00 91.38 440 ALA A N 1
ATOM 3478 C CA . ALA A 1 440 ? 21.915 8.572 -23.757 1.00 91.38 440 ALA A CA 1
ATOM 3479 C C . ALA A 1 440 ? 21.854 9.729 -22.745 1.00 91.38 440 ALA A C 1
ATOM 3481 O O . ALA A 1 440 ? 22.894 10.199 -22.291 1.00 91.38 440 ALA A O 1
ATOM 3482 N N . ALA A 1 441 ? 20.650 10.171 -22.369 1.00 89.31 441 ALA A N 1
ATOM 3483 C CA . ALA A 1 441 ? 20.466 11.312 -21.478 1.00 89.31 441 ALA A CA 1
ATOM 3484 C C . ALA A 1 441 ? 20.755 10.999 -20.002 1.00 89.31 441 ALA A C 1
ATOM 3486 O O . ALA A 1 441 ? 21.276 11.859 -19.293 1.00 89.31 441 ALA A O 1
ATOM 3487 N N . THR A 1 442 ? 20.407 9.800 -19.524 1.00 87.12 442 THR A N 1
ATOM 3488 C CA . THR A 1 442 ? 20.576 9.433 -18.106 1.00 87.12 442 THR A CA 1
ATOM 3489 C C . THR A 1 442 ? 21.876 8.690 -17.833 1.00 87.12 442 THR A C 1
ATOM 3491 O O . THR A 1 442 ? 22.427 8.832 -16.747 1.00 87.12 442 THR A O 1
ATOM 3494 N N . SER A 1 443 ? 22.376 7.902 -18.794 1.00 85.94 443 SER A N 1
ATOM 3495 C CA . SER A 1 443 ? 23.497 6.962 -18.610 1.00 85.94 443 SER A CA 1
ATOM 3496 C C . SER A 1 443 ? 23.318 5.970 -17.446 1.00 85.94 443 SER A C 1
ATOM 3498 O O . SER A 1 443 ? 24.292 5.368 -17.003 1.00 85.94 443 SER A O 1
ATOM 3500 N N . GLN A 1 444 ? 22.091 5.788 -16.944 1.00 87.25 444 GLN A N 1
ATOM 3501 C CA . GLN A 1 444 ? 21.803 4.919 -15.795 1.00 87.25 444 GLN A CA 1
ATOM 3502 C C . GLN A 1 444 ? 21.114 3.609 -16.189 1.00 87.25 444 GLN A C 1
ATOM 3504 O O . GLN A 1 444 ? 21.163 2.660 -15.418 1.00 87.25 444 GLN A O 1
ATOM 3509 N N . ASP A 1 445 ? 20.561 3.540 -17.407 1.00 91.75 445 ASP A N 1
ATOM 3510 C CA . ASP A 1 445 ? 19.807 2.391 -17.916 1.00 91.75 445 ASP A CA 1
ATOM 3511 C C . ASP A 1 445 ? 20.602 1.543 -18.922 1.00 91.75 445 ASP A C 1
ATOM 3513 O O . ASP A 1 445 ? 20.274 1.455 -20.111 1.00 91.75 445 ASP A O 1
ATOM 3517 N N . ALA A 1 446 ? 21.717 0.970 -18.464 1.00 89.88 446 ALA A N 1
ATOM 3518 C CA . ALA A 1 446 ? 22.696 0.293 -19.316 1.00 89.88 446 ALA A CA 1
ATOM 3519 C C . ALA A 1 446 ? 22.203 -1.063 -19.848 1.00 89.88 446 ALA A C 1
ATOM 3521 O O . ALA A 1 446 ? 22.352 -1.336 -21.043 1.00 89.88 446 ALA A O 1
ATOM 3522 N N . ASP A 1 447 ? 21.525 -1.841 -19.010 1.00 92.81 447 ASP A N 1
ATOM 3523 C CA . ASP A 1 447 ? 21.264 -3.266 -19.229 1.00 92.81 447 ASP A CA 1
ATOM 3524 C C . ASP A 1 447 ? 19.774 -3.606 -19.387 1.00 92.81 447 ASP A C 1
ATOM 3526 O O . ASP A 1 447 ? 19.430 -4.761 -19.640 1.00 92.81 447 ASP A O 1
ATOM 3530 N N . SER A 1 448 ? 18.861 -2.629 -19.282 1.00 93.62 448 SER A N 1
ATOM 3531 C CA . SER A 1 448 ? 17.442 -2.907 -19.543 1.00 93.62 448 SER A CA 1
ATOM 3532 C C . SER A 1 448 ? 17.164 -3.162 -21.022 1.00 93.62 448 SER A C 1
ATOM 3534 O O . SER A 1 448 ? 17.816 -2.626 -21.929 1.00 93.62 448 SER A O 1
ATOM 3536 N N . MET A 1 449 ? 16.112 -3.940 -21.264 1.00 92.00 449 MET A N 1
ATOM 3537 C CA . MET A 1 449 ? 15.681 -4.364 -22.588 1.00 92.00 449 MET A CA 1
ATOM 3538 C C . MET A 1 449 ? 14.272 -3.882 -22.923 1.00 92.00 449 MET A C 1
ATOM 3540 O O . MET A 1 449 ? 13.363 -3.899 -22.096 1.00 92.00 449 MET A O 1
ATOM 3544 N N . LEU A 1 450 ? 14.085 -3.499 -24.187 1.00 91.56 450 LEU A N 1
ATOM 3545 C CA . LEU A 1 450 ? 12.792 -3.127 -24.753 1.00 91.56 450 LEU A CA 1
ATOM 3546 C C . LEU A 1 450 ? 12.272 -4.255 -25.648 1.00 91.56 450 LEU A C 1
ATOM 3548 O O . LEU A 1 450 ? 12.909 -4.616 -26.637 1.00 91.56 450 LEU A O 1
ATOM 3552 N N . LEU A 1 451 ? 11.093 -4.780 -25.321 1.00 91.00 451 LEU A N 1
ATOM 3553 C CA . LEU A 1 451 ? 10.372 -5.779 -26.107 1.00 91.00 451 LEU A CA 1
ATOM 3554 C C . LEU A 1 451 ? 9.181 -5.140 -26.839 1.00 91.00 451 LEU A C 1
ATOM 3556 O O . LEU A 1 451 ? 8.765 -4.008 -26.561 1.00 91.00 451 LEU A O 1
ATOM 3560 N N . LYS A 1 452 ? 8.606 -5.874 -27.798 1.00 88.94 452 LYS A N 1
ATOM 3561 C CA . LYS A 1 452 ? 7.389 -5.436 -28.498 1.00 88.94 452 LYS A CA 1
ATOM 3562 C C . LYS A 1 452 ? 6.213 -5.344 -27.514 1.00 88.94 452 LYS A C 1
ATOM 3564 O O . LYS A 1 452 ? 6.132 -6.120 -26.561 1.00 88.94 452 LYS A O 1
ATOM 3569 N N . ALA A 1 453 ? 5.295 -4.411 -27.763 1.00 86.12 453 ALA A N 1
ATOM 3570 C CA . ALA A 1 453 ? 4.039 -4.342 -27.019 1.00 86.12 453 ALA A CA 1
ATOM 3571 C C . ALA A 1 453 ? 3.280 -5.666 -27.165 1.00 86.12 453 ALA A C 1
ATOM 3573 O O . ALA A 1 453 ? 3.292 -6.260 -28.246 1.00 86.12 453 ALA A O 1
ATOM 3574 N N . GLY A 1 454 ? 2.658 -6.130 -26.081 1.00 81.75 454 GLY A N 1
ATOM 3575 C CA . GLY A 1 454 ? 1.901 -7.385 -26.090 1.00 81.75 454 GLY A CA 1
ATOM 3576 C C . GLY A 1 454 ? 2.742 -8.637 -26.343 1.00 81.75 454 GLY A C 1
ATOM 3577 O O . GLY A 1 454 ? 2.189 -9.650 -26.760 1.00 81.75 454 GLY A O 1
ATOM 3578 N N . THR A 1 455 ? 4.061 -8.586 -26.107 1.00 90.19 455 THR A N 1
ATOM 3579 C CA . THR A 1 455 ? 4.897 -9.796 -26.121 1.00 90.19 455 THR A CA 1
ATOM 3580 C C . THR A 1 455 ? 4.299 -10.825 -25.167 1.00 90.19 455 THR A C 1
ATOM 3582 O O . THR A 1 455 ? 4.019 -10.516 -24.012 1.00 90.19 455 THR A O 1
ATOM 3585 N N . ASP A 1 456 ? 4.095 -12.044 -25.652 1.00 90.88 456 ASP A N 1
ATOM 3586 C CA . ASP A 1 456 ? 3.512 -13.119 -24.861 1.00 90.88 456 ASP A CA 1
ATOM 3587 C C . ASP A 1 456 ? 4.510 -13.584 -23.785 1.00 90.88 456 ASP A C 1
ATOM 3589 O O . ASP A 1 456 ? 5.461 -14.309 -24.084 1.00 90.88 456 ASP A O 1
ATOM 3593 N N . ILE A 1 457 ? 4.319 -13.091 -22.557 1.00 91.81 457 ILE A N 1
ATOM 3594 C CA . ILE A 1 457 ? 5.242 -13.243 -21.419 1.00 91.81 457 ILE A CA 1
ATOM 3595 C C . ILE A 1 457 ? 4.680 -14.149 -20.328 1.00 91.81 457 ILE A C 1
ATOM 3597 O O . ILE A 1 457 ? 5.436 -14.851 -19.658 1.00 91.81 457 ILE A O 1
ATOM 3601 N N . PHE A 1 458 ? 3.369 -14.117 -20.129 1.00 93.12 458 PHE A N 1
ATOM 3602 C CA . PHE A 1 458 ? 2.734 -14.703 -18.958 1.00 93.12 458 PHE A CA 1
ATOM 3603 C C . PHE A 1 458 ? 2.182 -16.097 -19.240 1.00 93.12 458 PHE A C 1
ATOM 3605 O O . PHE A 1 458 ? 1.859 -16.421 -20.379 1.00 93.12 458 PHE A O 1
ATOM 3612 N N . THR A 1 459 ? 2.050 -16.905 -18.192 1.00 91.94 459 THR A N 1
ATOM 3613 C CA . THR A 1 459 ? 1.471 -18.249 -18.249 1.00 91.94 459 THR A CA 1
ATOM 3614 C C . THR A 1 459 ? 0.025 -18.210 -18.735 1.00 91.94 459 THR A C 1
ATOM 3616 O O . THR A 1 459 ? -0.317 -18.939 -19.662 1.00 91.94 459 THR A O 1
ATOM 3619 N N . ASP A 1 460 ? -0.806 -17.334 -18.162 1.00 92.50 460 ASP A N 1
ATOM 3620 C CA . ASP A 1 460 ? -2.155 -17.066 -18.665 1.00 92.50 460 ASP A CA 1
ATOM 3621 C C . ASP A 1 460 ? -2.567 -15.624 -18.354 1.00 92.50 460 ASP A C 1
ATOM 3623 O O . ASP A 1 460 ? -3.244 -15.307 -17.372 1.00 92.50 460 ASP A O 1
ATOM 3627 N N . TYR A 1 461 ? -2.165 -14.717 -19.244 1.00 92.38 461 TYR A N 1
ATOM 3628 C CA . TYR A 1 461 ? -2.519 -13.312 -19.113 1.00 92.38 461 TYR A CA 1
ATOM 3629 C C . TYR A 1 461 ? -4.036 -13.090 -19.084 1.00 92.38 461 TYR A C 1
ATOM 3631 O O . TYR A 1 461 ? -4.512 -12.205 -18.370 1.00 92.38 461 TYR A O 1
ATOM 3639 N N . ALA A 1 462 ? -4.808 -13.844 -19.873 1.00 90.88 462 ALA A N 1
ATOM 3640 C CA . ALA A 1 462 ? -6.251 -13.657 -19.989 1.00 90.88 462 ALA A CA 1
ATOM 3641 C C . ALA A 1 462 ? -6.964 -14.009 -18.677 1.00 90.88 462 ALA A C 1
ATOM 3643 O O . ALA A 1 462 ? -7.834 -13.247 -18.253 1.00 90.88 462 ALA A O 1
ATOM 3644 N N . ALA A 1 463 ? -6.528 -15.076 -18.004 1.00 91.12 463 ALA A N 1
ATOM 3645 C CA . ALA A 1 463 ? -7.026 -15.483 -16.691 1.00 91.12 463 ALA A CA 1
ATOM 3646 C C . ALA A 1 463 ? -6.463 -14.660 -15.515 1.00 91.12 463 ALA A C 1
ATOM 3648 O O . ALA A 1 463 ? -6.906 -14.834 -14.383 1.00 91.12 463 ALA A O 1
ATOM 3649 N N . GLY A 1 464 ? -5.511 -13.751 -15.760 1.00 89.25 464 GLY A N 1
ATOM 3650 C CA . GLY A 1 464 ? -4.870 -12.952 -14.710 1.00 89.25 464 GLY A CA 1
ATOM 3651 C C . GLY A 1 464 ? -3.720 -13.668 -13.995 1.00 89.25 464 GLY A C 1
ATOM 3652 O O . GLY A 1 464 ? -3.298 -13.230 -12.926 1.00 89.25 464 GLY A O 1
ATOM 3653 N N . ASP A 1 465 ? -3.196 -14.744 -14.581 1.00 91.06 465 ASP A N 1
ATOM 3654 C CA . ASP A 1 465 ? -1.973 -15.396 -14.133 1.00 91.06 465 ASP A CA 1
ATOM 3655 C C . ASP A 1 465 ? -0.757 -14.683 -14.733 1.00 91.06 465 ASP A C 1
ATOM 3657 O O . ASP A 1 465 ? -0.347 -14.934 -15.867 1.00 91.06 465 ASP A O 1
ATOM 3661 N N . TYR A 1 466 ? -0.187 -13.765 -13.951 1.00 91.38 466 TYR A N 1
ATOM 3662 C CA . TYR A 1 466 ? 0.955 -12.934 -14.340 1.00 91.38 466 TYR A CA 1
ATOM 3663 C C . TYR A 1 466 ? 2.318 -13.581 -14.062 1.00 91.38 466 TYR A C 1
ATOM 3665 O O . TYR A 1 466 ? 3.343 -12.895 -14.102 1.00 91.38 466 TYR A O 1
ATOM 3673 N N . ARG A 1 467 ? 2.367 -14.888 -13.781 1.00 89.25 467 ARG A N 1
ATOM 3674 C CA . ARG A 1 467 ? 3.643 -15.608 -13.703 1.00 89.25 467 ARG A CA 1
ATOM 3675 C C . ARG A 1 467 ? 4.274 -15.666 -15.100 1.00 89.25 467 ARG A C 1
ATOM 3677 O O . ARG A 1 467 ? 3.561 -15.948 -16.060 1.00 89.25 467 ARG A O 1
ATOM 3684 N N . PRO A 1 468 ? 5.578 -15.403 -15.262 1.00 88.31 468 PRO A N 1
ATOM 3685 C CA . PRO A 1 468 ? 6.268 -15.597 -16.523 1.00 88.31 468 PRO A CA 1
ATOM 3686 C C . PRO A 1 468 ? 6.285 -17.074 -16.925 1.00 88.31 468 PRO A C 1
ATOM 3688 O O . PRO A 1 468 ? 6.577 -17.963 -16.111 1.00 88.31 468 PRO A O 1
ATOM 3691 N N . LYS A 1 469 ? 6.024 -17.332 -18.205 1.00 87.56 469 LYS A N 1
ATOM 3692 C CA . LYS A 1 469 ? 6.210 -18.658 -18.798 1.00 87.56 469 LYS A CA 1
ATOM 3693 C C . LYS A 1 469 ? 7.684 -18.892 -19.145 1.00 87.56 469 LYS A C 1
ATOM 3695 O O . LYS A 1 469 ? 8.453 -17.954 -19.382 1.00 87.56 469 LYS A O 1
ATOM 3700 N N . LYS A 1 470 ? 8.071 -20.161 -19.231 1.00 85.12 470 LYS A N 1
ATOM 3701 C CA . LYS A 1 470 ? 9.434 -20.581 -19.572 1.00 85.12 470 LYS A CA 1
ATOM 3702 C C . LYS A 1 470 ? 9.938 -20.028 -20.899 1.00 85.12 470 LYS A C 1
ATOM 3704 O O . LYS A 1 470 ? 9.239 -20.083 -21.907 1.00 85.12 470 LYS A O 1
ATOM 3709 N N . GLY A 1 471 ? 11.157 -19.485 -20.878 1.00 82.69 471 GLY A N 1
ATOM 3710 C CA . GLY A 1 471 ? 11.831 -18.906 -22.043 1.00 82.69 471 GLY A CA 1
ATOM 3711 C C . GLY A 1 471 ? 11.237 -17.592 -22.563 1.00 82.69 471 GLY A C 1
ATOM 3712 O O . GLY A 1 471 ? 11.685 -17.104 -23.597 1.00 82.69 471 GLY A O 1
ATOM 3713 N N . ALA A 1 472 ? 10.232 -17.011 -21.895 1.00 85.50 472 ALA A N 1
ATOM 3714 C CA . ALA A 1 472 ? 9.609 -15.774 -22.368 1.00 85.50 472 ALA A CA 1
ATOM 3715 C C . ALA A 1 472 ? 10.376 -14.502 -22.003 1.00 85.50 472 ALA A C 1
ATOM 3717 O O . ALA A 1 472 ? 10.226 -13.475 -22.666 1.00 85.50 472 ALA A O 1
ATOM 3718 N N . LEU A 1 473 ? 11.189 -14.567 -20.951 1.00 84.50 473 LEU A N 1
ATOM 3719 C CA . LEU A 1 473 ? 12.085 -13.497 -20.533 1.00 84.50 473 LEU A CA 1
ATOM 3720 C C . LEU A 1 473 ? 13.520 -13.948 -20.787 1.00 84.50 473 LEU A C 1
ATOM 3722 O O . LEU A 1 473 ? 13.824 -15.134 -20.680 1.00 84.50 473 LEU A O 1
ATOM 3726 N N . ALA A 1 474 ? 14.404 -13.016 -21.137 1.00 72.06 474 ALA A N 1
ATOM 3727 C CA . ALA A 1 474 ? 15.787 -13.381 -21.400 1.00 72.06 474 ALA A CA 1
ATOM 3728 C C . ALA A 1 474 ? 16.532 -13.638 -20.082 1.00 72.06 474 ALA A C 1
ATOM 3730 O O . ALA A 1 474 ? 16.617 -12.772 -19.206 1.00 72.06 474 ALA A O 1
ATOM 3731 N N . ALA A 1 475 ? 17.064 -14.852 -19.961 1.00 72.38 475 ALA A N 1
ATOM 3732 C CA . ALA A 1 475 ? 17.894 -15.262 -18.844 1.00 72.38 475 ALA A CA 1
ATOM 3733 C C . ALA A 1 475 ? 19.143 -14.375 -18.729 1.00 72.38 475 ALA A C 1
ATOM 3735 O O . ALA A 1 475 ? 19.738 -13.985 -19.735 1.00 72.38 475 ALA A O 1
ATOM 3736 N N . GLY A 1 476 ? 19.552 -14.071 -17.495 1.00 71.81 476 GLY A N 1
ATOM 3737 C CA . GLY A 1 476 ? 20.790 -13.334 -17.223 1.00 71.81 476 GLY A CA 1
ATOM 3738 C C . GLY A 1 476 ? 20.692 -11.816 -17.388 1.00 71.81 476 GLY A C 1
ATOM 3739 O O . GLY A 1 476 ? 21.670 -11.133 -17.107 1.00 71.81 476 GLY A O 1
ATOM 3740 N N . ILE A 1 477 ? 19.527 -11.277 -17.775 1.00 82.06 477 ILE A N 1
ATOM 3741 C CA . ILE A 1 477 ? 19.269 -9.827 -17.700 1.00 82.06 477 ILE A CA 1
ATOM 3742 C C . ILE A 1 477 ? 19.259 -9.360 -16.247 1.00 82.06 477 ILE A C 1
ATOM 3744 O O . ILE A 1 477 ? 19.566 -8.207 -15.994 1.00 82.06 477 ILE A O 1
ATOM 3748 N N . SER A 1 478 ? 18.915 -10.222 -15.292 1.00 83.00 478 SER A N 1
ATOM 3749 C CA . SER A 1 478 ? 18.788 -9.827 -13.894 1.00 83.00 478 SER A CA 1
ATOM 3750 C C . SER A 1 478 ? 20.086 -9.448 -13.209 1.00 83.00 478 SER A C 1
ATOM 3752 O O . SER A 1 478 ? 21.090 -10.142 -13.342 1.00 83.00 478 SER A O 1
ATOM 3754 N N . ASP A 1 479 ? 20.002 -8.433 -12.352 1.00 85.44 479 ASP A N 1
ATOM 3755 C CA . ASP A 1 479 ? 21.073 -8.069 -11.433 1.00 85.44 479 ASP A CA 1
ATOM 3756 C C . ASP A 1 479 ? 21.122 -9.033 -10.227 1.00 85.44 479 ASP A C 1
ATOM 3758 O O . ASP A 1 479 ? 20.195 -9.051 -9.405 1.00 85.44 479 ASP A O 1
ATOM 3762 N N . PRO A 1 480 ? 22.189 -9.840 -10.066 1.00 86.00 480 PRO A N 1
ATOM 3763 C CA . PRO A 1 480 ? 22.337 -10.710 -8.908 1.00 86.00 480 PRO A CA 1
ATOM 3764 C C . PRO A 1 480 ? 22.707 -9.948 -7.625 1.00 86.00 480 PRO A C 1
ATOM 3766 O O . PRO A 1 480 ? 22.764 -10.582 -6.566 1.00 86.00 480 PRO A O 1
ATOM 3769 N N . ALA A 1 481 ? 22.958 -8.631 -7.675 1.00 89.81 481 ALA A N 1
ATOM 3770 C CA . ALA A 1 481 ? 23.377 -7.837 -6.520 1.00 89.81 481 ALA A CA 1
ATOM 3771 C C . ALA A 1 481 ? 22.430 -8.000 -5.328 1.00 89.81 481 ALA A C 1
ATOM 3773 O O . ALA A 1 481 ? 22.896 -8.143 -4.207 1.00 89.81 481 ALA A O 1
ATOM 3774 N N . TYR A 1 482 ? 21.117 -8.107 -5.546 1.00 91.38 482 TYR A N 1
ATOM 3775 C CA . TYR A 1 482 ? 20.150 -8.273 -4.452 1.00 91.38 482 TYR A CA 1
ATOM 3776 C C . TYR A 1 482 ? 19.992 -9.717 -3.950 1.00 91.38 482 TYR A C 1
ATOM 3778 O O . TYR A 1 482 ? 19.335 -9.945 -2.935 1.00 91.38 482 TYR A O 1
ATOM 3786 N N . LEU A 1 483 ? 20.636 -10.710 -4.578 1.00 89.94 483 LEU A N 1
ATOM 3787 C CA . LEU A 1 483 ? 20.755 -12.061 -4.006 1.00 89.94 483 LEU A CA 1
ATOM 3788 C C . LEU A 1 483 ? 21.831 -12.119 -2.913 1.00 89.94 483 LEU A C 1
ATOM 3790 O O . LEU A 1 483 ? 21.714 -12.899 -1.962 1.00 89.94 483 LEU A O 1
ATOM 3794 N N . LYS A 1 484 ? 22.889 -11.316 -3.073 1.00 89.81 484 LYS A N 1
ATOM 3795 C CA . LYS A 1 484 ? 24.023 -11.178 -2.147 1.00 89.81 484 LYS A CA 1
ATOM 3796 C C . LYS A 1 484 ? 24.425 -9.697 -2.023 1.00 89.81 484 LYS A C 1
ATOM 3798 O O . LYS A 1 484 ? 25.522 -9.338 -2.455 1.00 89.81 484 LYS A O 1
ATOM 3803 N N . PRO A 1 485 ? 23.539 -8.841 -1.488 1.00 91.56 485 PRO A N 1
ATOM 3804 C CA . PRO A 1 485 ? 23.788 -7.405 -1.420 1.00 91.56 485 PRO A CA 1
ATOM 3805 C C . PRO A 1 485 ? 24.887 -7.074 -0.415 1.00 91.56 485 PRO A C 1
ATOM 3807 O O . PRO A 1 485 ? 25.173 -7.860 0.490 1.00 91.56 485 PRO A O 1
ATOM 3810 N N . LEU A 1 486 ? 25.479 -5.887 -0.568 1.00 88.06 486 LEU A N 1
ATOM 3811 C CA . LEU A 1 486 ? 26.422 -5.343 0.412 1.00 88.06 486 LEU A CA 1
ATOM 3812 C C . LEU A 1 486 ? 25.736 -5.088 1.759 1.00 88.06 486 LEU A C 1
ATOM 3814 O O . LEU A 1 486 ? 26.298 -5.429 2.794 1.00 88.06 486 LEU A O 1
ATOM 3818 N N . ASP A 1 487 ? 24.521 -4.533 1.727 1.00 88.75 487 ASP A N 1
ATOM 3819 C CA . ASP A 1 487 ? 23.636 -4.438 2.886 1.00 88.75 487 ASP A CA 1
ATOM 3820 C C . ASP A 1 487 ? 22.730 -5.684 2.954 1.00 88.75 487 ASP A C 1
ATOM 3822 O O . ASP A 1 487 ? 21.844 -5.839 2.104 1.00 88.75 487 ASP A O 1
ATOM 3826 N N . PRO A 1 488 ? 22.890 -6.565 3.962 1.00 89.25 488 PRO A N 1
ATOM 3827 C CA . PRO A 1 488 ? 22.054 -7.752 4.135 1.00 89.25 488 PRO A CA 1
ATOM 3828 C C . PRO A 1 488 ? 20.545 -7.470 4.208 1.00 89.25 488 PRO A C 1
ATOM 3830 O O . PRO A 1 488 ? 19.753 -8.350 3.862 1.00 89.25 488 PRO A O 1
ATOM 3833 N N . ASN A 1 489 ? 20.129 -6.265 4.612 1.00 87.38 489 ASN A N 1
ATOM 3834 C CA . ASN A 1 489 ? 18.715 -5.885 4.721 1.00 87.38 489 ASN A CA 1
ATOM 3835 C C . ASN A 1 489 ? 18.022 -5.803 3.353 1.00 87.38 489 ASN A C 1
ATOM 3837 O O . ASN A 1 489 ? 16.816 -6.044 3.237 1.00 87.38 489 ASN A O 1
ATOM 3841 N N . GLN A 1 490 ? 18.796 -5.548 2.295 1.00 91.81 490 GLN A N 1
ATOM 3842 C CA . GLN A 1 490 ? 18.318 -5.474 0.914 1.00 91.81 490 GLN A CA 1
ATOM 3843 C C . GLN A 1 490 ? 18.234 -6.845 0.231 1.00 91.81 490 GLN A C 1
ATOM 3845 O O . GLN A 1 490 ? 18.011 -6.927 -0.977 1.00 91.81 490 GLN A O 1
ATOM 3850 N N . LYS A 1 491 ? 18.431 -7.948 0.966 1.00 92.88 491 LYS A N 1
ATOM 3851 C CA . LYS A 1 491 ? 18.430 -9.286 0.369 1.00 92.88 491 LYS A CA 1
ATOM 3852 C C . LYS A 1 491 ? 17.040 -9.653 -0.157 1.00 92.88 491 LYS A C 1
ATOM 3854 O O . LYS A 1 491 ? 16.032 -9.528 0.547 1.00 92.88 491 LYS A O 1
ATOM 3859 N N . VAL A 1 492 ? 17.006 -10.170 -1.383 1.00 92.38 492 VAL A N 1
ATOM 3860 C CA . VAL A 1 492 ? 15.815 -10.668 -2.078 1.00 92.38 492 VAL A CA 1
ATOM 3861 C C . VAL A 1 492 ? 16.105 -12.064 -2.626 1.00 92.38 492 VAL A C 1
ATOM 3863 O O . VAL A 1 492 ? 16.522 -12.228 -3.767 1.00 92.38 492 VAL A O 1
ATOM 3866 N N . ASP A 1 493 ? 15.911 -13.094 -1.802 1.00 90.31 493 ASP A N 1
ATOM 3867 C CA . ASP A 1 493 ? 16.200 -14.489 -2.168 1.00 90.31 493 ASP A CA 1
ATOM 3868 C C . ASP A 1 493 ? 14.976 -15.292 -2.624 1.00 90.31 493 ASP A C 1
ATOM 3870 O O . ASP A 1 493 ? 15.123 -16.430 -3.076 1.00 90.31 493 ASP A O 1
ATOM 3874 N N . ARG A 1 494 ? 13.790 -14.688 -2.550 1.00 91.69 494 ARG A N 1
ATOM 3875 C CA . ARG A 1 494 ? 12.515 -15.255 -2.985 1.00 91.69 494 ARG A CA 1
ATOM 3876 C C . ARG A 1 494 ? 11.859 -14.374 -4.042 1.00 91.69 494 ARG A C 1
ATOM 3878 O O . ARG A 1 494 ? 12.225 -13.209 -4.219 1.00 91.69 494 ARG A O 1
ATOM 3885 N N . ASP A 1 495 ? 10.917 -14.948 -4.769 1.00 91.50 495 ASP A N 1
ATOM 3886 C CA . ASP A 1 495 ? 9.975 -14.225 -5.615 1.00 91.50 495 ASP A CA 1
ATOM 3887 C C . ASP A 1 495 ? 8.642 -13.979 -4.873 1.00 91.50 495 ASP A C 1
ATOM 3889 O O . ASP A 1 495 ? 8.485 -14.342 -3.710 1.00 91.50 495 ASP A O 1
ATOM 3893 N N . PHE A 1 496 ? 7.661 -13.393 -5.550 1.00 93.06 496 PHE A N 1
ATOM 3894 C CA . PHE A 1 496 ? 6.300 -13.138 -5.079 1.00 93.06 496 PHE A CA 1
ATOM 3895 C C . PHE A 1 496 ? 5.604 -14.413 -4.582 1.00 93.06 496 PHE A C 1
ATOM 3897 O O . PHE A 1 496 ? 4.846 -14.372 -3.617 1.00 93.06 496 PHE A O 1
ATOM 3904 N N . ASN A 1 497 ? 5.871 -15.567 -5.192 1.00 90.50 497 ASN A N 1
ATOM 3905 C CA . ASN A 1 497 ? 5.293 -16.846 -4.788 1.00 90.50 497 ASN A CA 1
ATOM 3906 C C . ASN A 1 497 ? 6.141 -17.577 -3.734 1.00 90.50 497 ASN A C 1
ATOM 3908 O O . ASN A 1 497 ? 5.836 -18.716 -3.411 1.00 90.50 497 ASN A O 1
ATOM 3912 N N . GLY A 1 498 ? 7.200 -16.970 -3.193 1.00 91.00 498 GLY A N 1
ATOM 3913 C CA . GLY A 1 498 ? 8.074 -17.599 -2.195 1.00 91.00 498 GLY A CA 1
ATOM 3914 C C . GLY A 1 498 ? 9.063 -18.613 -2.761 1.00 91.00 498 GLY A C 1
ATOM 3915 O O . GLY A 1 498 ? 9.765 -19.273 -1.991 1.00 91.00 498 GLY A O 1
ATOM 3916 N N . VAL A 1 499 ? 9.154 -18.742 -4.084 1.00 89.75 499 VAL A N 1
ATOM 3917 C CA . VAL A 1 499 ? 10.120 -19.618 -4.745 1.00 89.75 499 VAL A CA 1
ATOM 3918 C C . VAL A 1 499 ? 11.515 -19.032 -4.566 1.00 89.75 499 VAL A C 1
ATOM 3920 O O . VAL A 1 499 ? 11.757 -17.858 -4.846 1.00 89.75 499 VAL A O 1
ATOM 3923 N N . LEU A 1 500 ? 12.452 -19.858 -4.093 1.00 89.19 500 LEU A N 1
ATOM 3924 C CA . LEU A 1 500 ? 13.842 -19.447 -3.916 1.00 89.19 500 LEU A CA 1
ATOM 3925 C C . LEU A 1 500 ? 14.497 -19.171 -5.270 1.00 89.19 500 LEU A C 1
ATOM 3927 O O . LEU A 1 500 ? 14.673 -20.078 -6.083 1.00 89.19 500 LEU A O 1
ATOM 3931 N N . ARG A 1 501 ? 14.969 -17.940 -5.463 1.00 85.62 501 ARG A N 1
ATOM 3932 C CA . ARG A 1 501 ? 15.654 -17.514 -6.691 1.00 85.62 501 ARG A CA 1
ATOM 3933 C C . ARG A 1 501 ? 16.976 -18.239 -6.912 1.00 85.62 501 ARG A C 1
ATOM 3935 O O . ARG A 1 501 ? 17.353 -18.474 -8.050 1.00 85.62 501 ARG A O 1
ATOM 3942 N N . SER A 1 502 ? 17.645 -18.665 -5.838 1.00 80.31 502 SER A N 1
ATOM 3943 C CA . SER A 1 502 ? 18.862 -19.486 -5.918 1.00 80.31 502 SER A CA 1
ATOM 3944 C C . SER A 1 502 ? 18.630 -20.891 -6.481 1.00 80.31 502 SER A C 1
ATOM 3946 O O . SER A 1 502 ? 19.597 -21.563 -6.832 1.00 80.31 502 SER A O 1
ATOM 3948 N N . LYS A 1 503 ? 17.373 -21.347 -6.540 1.00 76.56 503 LYS A N 1
ATOM 3949 C CA . LYS A 1 503 ? 16.991 -22.636 -7.126 1.00 76.56 503 LYS A CA 1
ATOM 3950 C C . LYS A 1 503 ? 16.491 -22.511 -8.566 1.00 76.56 503 LYS A C 1
ATOM 3952 O O . LYS A 1 503 ? 16.333 -23.535 -9.219 1.00 76.56 503 LYS A O 1
ATOM 3957 N N . SER A 1 504 ? 16.252 -21.294 -9.059 1.00 70.75 504 SER A N 1
ATOM 3958 C CA . SER A 1 504 ? 15.904 -21.078 -10.462 1.00 70.75 504 SER A CA 1
ATOM 3959 C C . SER A 1 504 ? 17.145 -21.275 -11.330 1.00 70.75 504 SER A C 1
ATOM 3961 O O . SER A 1 504 ? 18.198 -20.705 -11.044 1.00 70.75 504 SER A O 1
ATOM 3963 N N . ALA A 1 505 ? 17.023 -22.059 -12.404 1.00 65.00 505 ALA A N 1
ATOM 3964 C CA . ALA A 1 505 ? 18.100 -22.238 -13.380 1.00 65.00 505 ALA A CA 1
ATOM 3965 C C . ALA A 1 505 ? 18.437 -20.930 -14.126 1.00 65.00 505 ALA A C 1
ATOM 3967 O O . ALA A 1 505 ? 19.545 -20.774 -14.635 1.00 65.00 505 ALA A O 1
ATOM 3968 N N . GLU A 1 506 ? 17.494 -19.983 -14.159 1.00 73.19 506 GLU A N 1
ATOM 3969 C CA . GLU A 1 506 ? 17.615 -18.696 -14.839 1.00 73.19 506 GLU A CA 1
ATOM 3970 C C . GLU A 1 506 ? 17.188 -17.561 -13.898 1.00 73.19 506 GLU A C 1
ATOM 3972 O O . GLU A 1 506 ? 16.094 -17.582 -13.326 1.00 73.19 506 GLU A O 1
ATOM 3977 N N . LEU A 1 507 ? 18.047 -16.551 -13.732 1.00 75.94 507 LEU A N 1
ATOM 3978 C CA . LEU A 1 507 ? 17.657 -15.301 -13.081 1.00 75.94 507 LEU A CA 1
ATOM 3979 C C . LEU A 1 507 ? 16.963 -14.414 -14.118 1.00 75.94 507 LEU A C 1
ATOM 3981 O O . LEU A 1 507 ? 17.577 -14.039 -15.122 1.00 75.94 507 LEU A O 1
ATOM 3985 N N . VAL A 1 508 ? 15.687 -14.121 -13.867 1.00 82.19 508 VAL A N 1
ATOM 3986 C CA . VAL A 1 508 ? 14.844 -13.263 -14.708 1.00 82.19 508 VAL A CA 1
ATOM 3987 C C . VAL A 1 508 ? 14.253 -12.095 -13.904 1.00 82.19 508 VAL A C 1
ATOM 3989 O O . VAL A 1 508 ? 14.022 -12.234 -12.690 1.00 82.19 508 VAL A O 1
ATOM 3992 N N . PRO A 1 509 ? 14.032 -10.936 -14.553 1.00 83.88 509 PRO A N 1
ATOM 3993 C CA . PRO A 1 509 ? 13.456 -9.765 -13.907 1.00 83.88 509 PRO A CA 1
ATOM 3994 C C . PRO A 1 509 ? 11.969 -9.937 -13.615 1.00 83.88 509 PRO A C 1
ATOM 3996 O O . PRO A 1 509 ? 11.268 -10.743 -14.228 1.00 83.88 509 PRO A O 1
ATOM 3999 N N . GLY A 1 510 ? 11.485 -9.115 -12.691 1.00 86.62 510 GLY A N 1
ATOM 4000 C CA . GLY A 1 510 ? 10.111 -9.104 -12.217 1.00 86.62 510 GLY A CA 1
ATOM 4001 C C . GLY A 1 510 ? 9.927 -9.877 -10.918 1.00 86.62 510 GLY A C 1
ATOM 4002 O O . GLY A 1 510 ? 10.861 -10.430 -10.334 1.00 86.62 510 GLY A O 1
ATOM 4003 N N . ALA A 1 511 ? 8.682 -9.895 -10.458 1.00 86.06 511 ALA A N 1
ATOM 4004 C CA . ALA A 1 511 ? 8.308 -10.412 -9.146 1.00 86.06 511 ALA A CA 1
ATOM 4005 C C . ALA A 1 511 ? 8.201 -11.932 -9.105 1.00 86.06 511 ALA A C 1
ATOM 4007 O O . ALA A 1 511 ? 7.962 -12.470 -8.044 1.00 86.06 511 ALA A O 1
ATOM 4008 N N . PHE A 1 512 ? 8.379 -12.644 -10.209 1.00 88.19 512 PHE A N 1
ATOM 4009 C CA . PHE A 1 512 ? 8.097 -14.072 -10.289 1.00 88.19 512 PHE A CA 1
ATOM 4010 C C . PHE A 1 512 ? 9.300 -14.818 -10.861 1.00 88.19 512 PHE A C 1
ATOM 4012 O O . PHE A 1 512 ? 9.948 -14.346 -11.795 1.00 88.19 512 PHE A O 1
ATOM 4019 N N . CYS A 1 513 ? 9.572 -16.002 -10.328 1.00 83.94 513 CYS A N 1
ATOM 4020 C CA . CYS A 1 513 ? 10.397 -16.995 -10.987 1.00 83.94 513 CYS A CA 1
ATOM 4021 C C . CYS A 1 513 ? 9.644 -17.559 -12.193 1.00 83.94 513 CYS A C 1
ATOM 4023 O O . CYS A 1 513 ? 8.412 -17.544 -12.268 1.00 83.94 513 CYS A O 1
ATOM 4025 N N . VAL A 1 514 ? 10.414 -18.081 -13.137 1.00 76.38 514 VAL A N 1
ATOM 4026 C CA . VAL A 1 514 ? 9.884 -18.780 -14.300 1.00 76.38 514 VAL A CA 1
ATOM 4027 C C . VAL A 1 514 ? 9.186 -20.063 -13.841 1.00 76.38 514 VAL A C 1
ATOM 4029 O O . VAL A 1 514 ? 9.755 -20.828 -13.064 1.00 76.38 514 VAL A O 1
ATOM 4032 N N . SER A 1 515 ? 7.956 -20.292 -14.306 1.00 66.62 515 SER A N 1
ATOM 4033 C CA . SER A 1 515 ? 7.256 -21.565 -14.074 1.00 66.62 515 SER A CA 1
ATOM 4034 C C . SER A 1 515 ? 7.962 -22.719 -14.806 1.00 66.62 515 SER A C 1
ATOM 4036 O O . SER A 1 515 ? 8.379 -22.548 -15.954 1.00 66.62 515 SER A O 1
ATOM 4038 N N . GLU A 1 516 ? 8.159 -23.857 -14.124 1.00 59.00 516 GLU A N 1
ATOM 4039 C CA . GLU A 1 516 ? 8.914 -25.014 -14.653 1.00 59.00 516 GLU A CA 1
ATOM 4040 C C . GLU A 1 516 ? 8.292 -25.687 -15.878 1.00 59.00 516 GLU A C 1
ATOM 4042 O O . GLU A 1 516 ? 7.047 -25.828 -15.915 1.00 59.00 516 GLU A O 1
#